Protein AF-0000000073396010 (afdb_homodimer)

Structure (mmCIF, N/CA/C/O backbone):
data_AF-0000000073396010-model_v1
#
loop_
_entity.id
_entity.type
_entity.pdbx_description
1 polymer 'Methyltransferase type 12 domain-containing protein'
#
loop_
_atom_site.group_PDB
_atom_site.id
_atom_site.type_symbol
_atom_site.label_atom_id
_atom_site.label_alt_id
_atom_site.label_comp_id
_atom_site.label_asym_id
_atom_site.label_entity_id
_atom_site.label_seq_id
_atom_site.pdbx_PDB_ins_code
_atom_site.Cartn_x
_atom_site.Cartn_y
_atom_site.Cartn_z
_atom_site.occupancy
_atom_site.B_iso_or_equiv
_atom_site.auth_seq_id
_atom_site.auth_comp_id
_atom_site.auth_asym_id
_atom_site.auth_atom_id
_atom_site.pdbx_PDB_model_num
ATOM 1 N N . MET A 1 1 ? -31.109 9.516 -21.172 1 19.77 1 MET A N 1
ATOM 2 C CA . MET A 1 1 ? -30.078 9.492 -22.188 1 19.77 1 MET A CA 1
ATOM 3 C C . MET A 1 1 ? -28.688 9.609 -21.562 1 19.77 1 MET A C 1
ATOM 5 O O . MET A 1 1 ? -28.25 10.695 -21.188 1 19.77 1 MET A O 1
ATOM 9 N N . ARG A 1 2 ? -28.281 9 -20.531 1 28.16 2 ARG A N 1
ATOM 10 C CA . ARG A 1 2 ? -27.156 9.336 -19.672 1 28.16 2 ARG A CA 1
ATOM 11 C C . ARG A 1 2 ? -25.859 9.406 -20.469 1 28.16 2 ARG A C 1
ATOM 13 O O . ARG A 1 2 ? -25.531 8.484 -21.234 1 28.16 2 ARG A O 1
ATOM 20 N N . LEU A 1 3 ? -25.328 10.672 -20.797 1 30.62 3 LEU A N 1
ATOM 21 C CA . LEU A 1 3 ? -24.453 11.172 -21.859 1 30.62 3 LEU A CA 1
ATOM 22 C C . LEU A 1 3 ? -23.172 1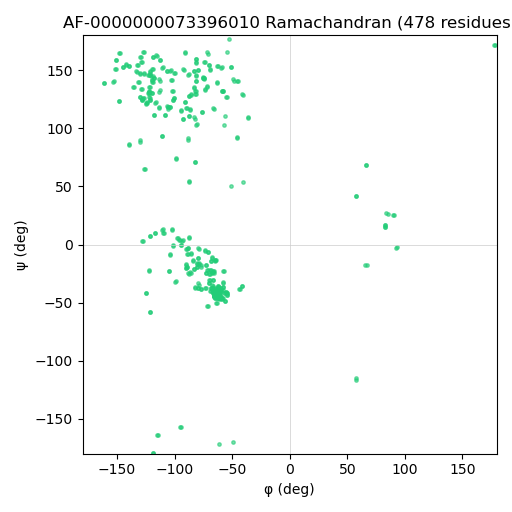0.359 -21.938 1 30.62 3 LEU A C 1
ATOM 24 O O . LEU A 1 3 ? -22.797 9.68 -20.984 1 30.62 3 LEU A O 1
ATOM 28 N N . PRO A 1 4 ? -22.172 10.602 -22.938 1 34.44 4 PRO A N 1
ATOM 29 C CA . PRO A 1 4 ? -20.906 10.125 -23.5 1 34.44 4 PRO A CA 1
ATOM 30 C C . PRO A 1 4 ? -19.844 9.867 -22.438 1 34.44 4 PRO A C 1
ATOM 32 O O . PRO A 1 4 ? -20.016 10.242 -21.281 1 34.44 4 PRO A O 1
ATOM 35 N N . GLY A 1 5 ? -18.469 9.609 -22.797 1 38.56 5 GLY A N 1
ATOM 36 C CA . GLY A 1 5 ? -17.188 9.25 -22.234 1 38.56 5 GLY A CA 1
ATOM 37 C C . GLY A 1 5 ? -16.781 10.133 -21.062 1 38.56 5 GLY A C 1
ATOM 38 O O . GLY A 1 5 ? -16.188 11.195 -21.266 1 38.56 5 GLY A O 1
ATOM 39 N N . MET A 1 6 ? -17.422 10.422 -20.094 1 40.12 6 MET A N 1
ATOM 40 C CA . MET A 1 6 ? -17.25 11.461 -19.094 1 40.12 6 MET A CA 1
ATOM 41 C C . MET A 1 6 ? -15.797 11.523 -18.625 1 40.12 6 MET A C 1
ATOM 43 O O . MET A 1 6 ? -15.273 10.555 -18.078 1 40.12 6 MET A O 1
ATOM 47 N N . LEU A 1 7 ? -14.984 12.375 -19.281 1 48.41 7 LEU A N 1
ATOM 48 C CA . LEU A 1 7 ? -13.617 12.766 -18.969 1 48.41 7 LEU A CA 1
ATOM 49 C C . LEU A 1 7 ? -13.406 12.859 -17.453 1 48.41 7 LEU A C 1
ATOM 51 O O . LEU A 1 7 ? -14.211 13.484 -16.75 1 48.41 7 LEU A O 1
ATOM 55 N N . ARG A 1 8 ? -12.656 11.93 -16.938 1 64.5 8 ARG A N 1
ATOM 56 C CA . ARG A 1 8 ? -12.281 12.078 -15.539 1 64.5 8 ARG A CA 1
ATOM 57 C C . ARG A 1 8 ? -11.922 13.523 -15.219 1 64.5 8 ARG A C 1
ATOM 59 O O . ARG A 1 8 ? -11.242 14.195 -16 1 64.5 8 ARG A O 1
ATOM 66 N N . PRO A 1 9 ? -12.555 14.008 -14.141 1 72.31 9 PRO A N 1
ATOM 67 C CA . PRO A 1 9 ? -12.148 15.352 -13.727 1 72.31 9 PRO A CA 1
ATOM 68 C C . PRO A 1 9 ? -10.625 15.523 -13.711 1 72.31 9 PRO A C 1
ATOM 70 O O . PRO A 1 9 ? -9.891 14.562 -13.508 1 72.31 9 PRO A O 1
ATOM 73 N N . THR A 1 10 ? -10.156 16.672 -14.148 1 76.62 10 THR A N 1
ATOM 74 C CA . THR A 1 10 ? -8.742 17.016 -14.195 1 76.62 10 THR A CA 1
ATOM 75 C C . THR A 1 10 ? -8.031 16.594 -12.914 1 76.62 10 THR A C 1
ATOM 77 O O . THR A 1 10 ? -6.934 16.047 -12.953 1 76.62 10 THR A O 1
ATOM 80 N N . ALA A 1 11 ? -8.727 16.766 -11.836 1 81.25 11 ALA A N 1
ATOM 81 C CA . ALA A 1 11 ? -8.141 16.375 -10.555 1 81.25 11 ALA A CA 1
ATOM 82 C C . ALA A 1 11 ? -7.918 14.867 -10.477 1 81.25 11 ALA A C 1
ATOM 84 O O . ALA A 1 11 ? -6.855 14.414 -10.055 1 81.25 11 ALA A O 1
ATOM 85 N N . GLU A 1 12 ? -8.844 14.148 -10.938 1 79.44 12 GLU A N 1
ATOM 86 C CA . GLU A 1 12 ? -8.742 12.688 -10.891 1 79.44 12 GLU A CA 1
ATOM 87 C C . GLU A 1 12 ? -7.613 12.188 -11.789 1 79.44 12 GLU A C 1
ATOM 89 O O . GLU A 1 12 ? -6.855 11.297 -11.398 1 79.44 12 GLU A O 1
ATOM 94 N N . ARG A 1 13 ? -7.516 12.75 -12.891 1 78.19 13 ARG A N 1
ATOM 95 C CA . ARG A 1 13 ? -6.441 12.375 -13.805 1 78.19 13 ARG A CA 1
ATOM 96 C C . ARG A 1 13 ? -5.074 12.68 -13.195 1 78.19 13 ARG A C 1
ATOM 98 O O . ARG A 1 13 ? -4.141 11.883 -13.328 1 78.19 13 ARG A O 1
ATOM 105 N N . HIS A 1 14 ? -5.035 13.828 -12.562 1 81.94 14 HIS A N 1
ATOM 106 C CA . HIS A 1 14 ? -3.793 14.258 -11.93 1 81.94 14 HIS A CA 1
ATOM 107 C C . HIS A 1 14 ? -3.375 13.297 -10.82 1 81.94 14 HIS A C 1
ATOM 109 O O . HIS A 1 14 ? -2.26 12.773 -10.836 1 81.94 14 HIS A O 1
ATOM 115 N N . PHE A 1 15 ? -4.273 12.922 -10.008 1 82.5 15 PHE A N 1
ATOM 116 C CA . PHE A 1 15 ? -3.947 12.133 -8.828 1 82.5 15 PHE A CA 1
ATOM 117 C C . PHE A 1 15 ? -3.863 10.648 -9.172 1 82.5 15 PHE A C 1
ATOM 119 O O . PHE A 1 15 ? -3.336 9.852 -8.391 1 82.5 15 PHE A O 1
ATOM 126 N N . HIS A 1 16 ? -4.355 10.242 -10.359 1 76.69 16 HIS A N 1
ATOM 127 C CA . HIS A 1 16 ? -4.277 8.844 -10.758 1 76.69 16 HIS A CA 1
ATOM 128 C C . HIS A 1 16 ? -3.16 8.617 -11.766 1 76.69 16 HIS A C 1
ATOM 130 O O . HIS A 1 16 ? -3.109 7.57 -12.422 1 76.69 16 HIS A O 1
ATOM 136 N N . SER A 1 17 ? -2.367 9.695 -11.836 1 79.19 17 SER A N 1
ATOM 137 C CA . SER A 1 17 ? -1.134 9.438 -12.57 1 79.19 17 SER A CA 1
ATOM 138 C C . SER A 1 17 ? -0.286 8.375 -11.883 1 79.19 17 SER A C 1
ATOM 140 O O . SER A 1 17 ? -0.376 8.195 -10.664 1 79.19 17 SER A O 1
ATOM 142 N N . ILE A 1 18 ? 0.521 7.68 -12.602 1 76.75 18 ILE A N 1
ATOM 143 C CA . ILE A 1 18 ? 1.365 6.613 -12.078 1 76.75 18 ILE A CA 1
ATOM 144 C C . ILE A 1 18 ? 2.273 7.164 -10.984 1 76.75 18 ILE A C 1
ATOM 146 O O . ILE A 1 18 ? 2.535 6.484 -9.984 1 76.75 18 ILE A O 1
ATOM 150 N N . PHE A 1 19 ? 2.623 8.375 -11.156 1 81.12 19 PHE A N 1
ATOM 151 C CA . PHE A 1 19 ? 3.494 9.008 -10.172 1 81.12 19 PHE A CA 1
ATOM 152 C C . PHE A 1 19 ? 2.799 9.109 -8.82 1 81.12 19 PHE A C 1
ATOM 154 O O . PHE A 1 19 ? 3.342 8.672 -7.805 1 81.12 19 PHE A O 1
ATOM 161 N N . TYR A 1 20 ? 1.657 9.594 -8.797 1 84.75 20 TYR A N 1
ATOM 162 C CA . TYR A 1 20 ? 0.944 9.812 -7.547 1 84.75 20 TYR A CA 1
ATOM 163 C C . TYR A 1 20 ? 0.467 8.5 -6.949 1 84.75 20 TYR A C 1
ATOM 165 O O . TYR A 1 20 ? 0.491 8.312 -5.73 1 84.75 20 TYR A O 1
ATOM 173 N N . LEU A 1 21 ? 0.057 7.629 -7.797 1 84.38 21 LEU A N 1
ATOM 174 C CA . LEU A 1 21 ? -0.371 6.324 -7.309 1 84.38 21 LEU A CA 1
ATOM 175 C C . LEU A 1 21 ? 0.775 5.602 -6.605 1 84.38 21 LEU A C 1
ATOM 177 O O . LEU A 1 21 ? 0.596 5.055 -5.516 1 84.38 21 LEU A O 1
ATOM 181 N N . ARG A 1 22 ? 1.905 5.66 -7.242 1 85.94 22 ARG A N 1
ATOM 182 C CA . ARG A 1 22 ? 3.086 5.035 -6.652 1 85.94 22 ARG A CA 1
ATOM 183 C C . ARG A 1 22 ? 3.48 5.727 -5.352 1 85.94 22 ARG A C 1
ATOM 185 O O . ARG A 1 22 ? 3.768 5.062 -4.355 1 85.94 22 ARG A O 1
ATOM 192 N N . HIS A 1 23 ? 3.502 7.012 -5.359 1 92 23 HIS A N 1
ATOM 193 C CA . HIS A 1 23 ? 3.861 7.805 -4.191 1 92 23 HIS A CA 1
ATOM 194 C C . HIS A 1 23 ? 2.943 7.5 -3.012 1 92 23 HIS A C 1
ATOM 196 O O . HIS A 1 23 ? 3.416 7.234 -1.903 1 92 23 HIS A O 1
ATOM 202 N N . ASN A 1 24 ? 1.664 7.449 -3.246 1 92.5 24 ASN A N 1
ATOM 203 C CA . ASN A 1 24 ? 0.683 7.191 -2.197 1 92.5 24 ASN A CA 1
ATOM 204 C C . ASN A 1 24 ? 0.782 5.762 -1.677 1 92.5 24 ASN A C 1
ATOM 206 O O . ASN A 1 24 ? 0.65 5.523 -0.475 1 92.5 24 ASN A O 1
ATOM 210 N N . ALA A 1 25 ? 1.049 4.902 -2.584 1 91.44 25 ALA A N 1
ATOM 211 C CA . ALA A 1 25 ? 1.173 3.504 -2.186 1 91.44 25 ALA A CA 1
ATOM 212 C C . ALA A 1 25 ? 2.338 3.311 -1.218 1 91.44 25 ALA A C 1
ATOM 214 O O . ALA A 1 25 ? 2.211 2.598 -0.22 1 91.44 25 ALA A O 1
ATOM 215 N N . ARG A 1 26 ? 3.426 3.93 -1.506 1 95.12 26 ARG A N 1
ATOM 216 C CA . ARG A 1 26 ? 4.602 3.785 -0.653 1 95.12 26 ARG A CA 1
ATOM 217 C C . ARG A 1 26 ? 4.395 4.477 0.69 1 95.12 26 ARG A C 1
ATOM 219 O O . ARG A 1 26 ? 4.832 3.973 1.728 1 95.12 26 ARG A O 1
ATOM 226 N N . ARG A 1 27 ? 3.662 5.562 0.693 1 96.81 27 ARG A N 1
ATOM 227 C CA . ARG A 1 27 ? 3.324 6.254 1.933 1 96.81 27 ARG A CA 1
ATOM 228 C C . ARG A 1 27 ? 2.422 5.395 2.811 1 96.81 27 ARG A C 1
ATOM 230 O O . ARG A 1 27 ? 2.662 5.258 4.012 1 96.81 27 ARG A O 1
ATOM 237 N N . GLN A 1 28 ? 1.454 4.812 2.186 1 95.31 28 GLN A N 1
ATOM 238 C CA . GLN A 1 28 ? 0.507 3.988 2.932 1 95.31 28 GLN A CA 1
ATOM 239 C C . GLN A 1 28 ? 1.171 2.715 3.445 1 95.31 28 GLN A C 1
ATOM 241 O O . GLN A 1 28 ? 0.911 2.283 4.57 1 95.31 28 GLN A O 1
ATOM 246 N N . GLU A 1 29 ? 2.014 2.158 2.574 1 94.19 29 GLU A N 1
ATOM 247 C CA . GLU A 1 29 ? 2.809 1.002 2.979 1 94.19 29 GLU A CA 1
ATOM 248 C C . GLU A 1 29 ? 3.637 1.31 4.223 1 94.19 29 GLU A C 1
ATOM 250 O O . GLU A 1 29 ? 3.641 0.533 5.18 1 94.19 29 GLU A O 1
ATOM 255 N N . HIS A 1 30 ? 4.309 2.4 4.191 1 97.19 30 HIS A N 1
ATOM 256 C CA . HIS A 1 30 ? 5.141 2.818 5.316 1 97.19 30 HIS A CA 1
ATOM 257 C C . HIS A 1 30 ? 4.305 3.014 6.578 1 97.19 30 HIS A C 1
ATOM 259 O O . HIS A 1 30 ? 4.664 2.518 7.648 1 97.19 30 HIS A O 1
ATOM 265 N N . LEU A 1 31 ? 3.176 3.645 6.438 1 97.38 31 LEU A N 1
ATOM 266 C CA . LEU A 1 31 ? 2.281 3.881 7.562 1 97.38 31 LEU A CA 1
ATOM 267 C C . LEU A 1 31 ? 1.838 2.562 8.188 1 97.38 31 LEU A C 1
ATOM 269 O O . LEU A 1 31 ? 1.817 2.43 9.414 1 97.38 31 LEU A O 1
ATOM 273 N N . ALA A 1 32 ? 1.595 1.603 7.383 1 94.5 32 ALA A N 1
ATOM 274 C CA . ALA A 1 32 ? 1.114 0.303 7.848 1 94.5 32 ALA A CA 1
ATOM 275 C C . ALA A 1 32 ? 2.207 -0.447 8.602 1 94.5 32 ALA A C 1
ATOM 277 O O . ALA A 1 32 ? 1.914 -1.294 9.453 1 94.5 32 ALA A O 1
ATOM 278 N N . THR A 1 33 ? 3.457 -0.136 8.297 1 95.06 33 THR A N 1
ATOM 279 C CA . THR A 1 33 ? 4.566 -0.879 8.883 1 95.06 33 THR A CA 1
ATOM 280 C C . THR A 1 33 ? 4.984 -0.26 10.219 1 95.06 33 THR A C 1
ATOM 282 O O . THR A 1 33 ? 5.828 -0.812 10.93 1 95.06 33 THR A O 1
ATOM 285 N N . LEU A 1 34 ? 4.371 0.859 10.641 1 96.69 34 LEU A N 1
ATOM 286 C CA . LEU A 1 34 ? 4.859 1.602 11.797 1 96.69 34 LEU A CA 1
ATOM 287 C C . LEU A 1 34 ? 4.398 0.95 13.102 1 96.69 34 LEU A C 1
ATOM 289 O O . LEU A 1 34 ? 4.938 1.239 14.172 1 96.69 34 LEU A O 1
ATOM 293 N N . GLY A 1 35 ? 3.363 0.118 13.039 1 94.19 35 GLY A N 1
ATOM 294 C CA . GLY A 1 35 ? 2.873 -0.557 14.234 1 94.19 35 GLY A CA 1
ATOM 295 C C . GLY A 1 35 ? 1.945 0.304 15.062 1 94.19 35 GLY A C 1
ATOM 296 O O . GLY A 1 35 ? 1.709 0.013 16.234 1 94.19 35 GLY A O 1
ATOM 297 N N . LEU A 1 36 ? 1.449 1.4 14.492 1 96.81 36 LEU A N 1
ATOM 298 C CA . LEU A 1 36 ? 0.53 2.283 15.203 1 96.81 36 LEU A CA 1
ATOM 299 C C . LEU A 1 36 ? -0.858 1.658 15.297 1 96.81 36 LEU A C 1
ATOM 301 O O . LEU A 1 36 ? -1.31 0.993 14.359 1 96.81 36 LEU A O 1
ATOM 305 N N . ASP A 1 37 ? -1.5 1.864 16.375 1 95.19 37 ASP A N 1
ATOM 306 C CA . ASP A 1 37 ? -2.898 1.467 16.516 1 95.19 37 ASP A CA 1
ATOM 307 C C . ASP A 1 37 ? -3.826 2.5 15.875 1 95.19 37 ASP A C 1
ATOM 309 O O . ASP A 1 37 ? -4.172 3.5 16.516 1 95.19 37 ASP A O 1
ATOM 313 N N . LEU A 1 38 ? -4.355 2.172 14.68 1 96.81 38 LEU A N 1
ATOM 314 C CA . LEU A 1 38 ? -5.133 3.152 13.93 1 96.81 38 LEU A CA 1
ATOM 315 C C . LEU A 1 38 ? -6.539 2.637 13.656 1 96.81 38 LEU A C 1
ATOM 317 O O . LEU A 1 38 ? -7.316 3.281 12.945 1 96.81 38 LEU A O 1
ATOM 321 N N . GLY A 1 39 ? -6.906 1.523 14.211 1 96.12 39 GLY A N 1
ATOM 322 C CA . GLY A 1 39 ? -8.195 0.917 13.914 1 96.12 39 GLY A CA 1
ATOM 323 C C . GLY A 1 39 ? -9.336 1.533 14.695 1 96.12 39 GLY A C 1
ATOM 324 O O . GLY A 1 39 ? -9.188 1.873 15.867 1 96.12 39 GLY A O 1
ATOM 325 N N . ASN A 1 40 ? -10.461 1.686 14.031 1 97.19 40 ASN A N 1
ATOM 326 C CA . ASN A 1 40 ? -11.727 2.078 14.648 1 97.19 40 ASN A CA 1
ATOM 327 C C . ASN A 1 40 ? -11.602 3.412 15.375 1 97.19 40 ASN A C 1
ATOM 329 O O . ASN A 1 40 ? -12.086 3.557 16.5 1 97.19 40 ASN A O 1
ATOM 333 N N . LYS A 1 41 ? -10.914 4.359 14.789 1 98.06 41 LYS A N 1
ATOM 334 C CA . LYS A 1 41 ? -10.68 5.68 15.383 1 98.06 41 LYS A CA 1
ATOM 335 C C . LYS A 1 41 ? -11.406 6.766 14.594 1 98.06 41 LYS A C 1
ATOM 337 O O . LYS A 1 41 ? -11.805 6.547 13.445 1 98.06 41 LYS A O 1
ATOM 342 N N . SER A 1 42 ? -11.625 7.887 15.266 1 98.56 42 SER A N 1
ATOM 343 C CA . SER A 1 42 ? -11.992 9.102 14.539 1 98.56 42 SER A CA 1
ATOM 344 C C . SER A 1 42 ? -10.758 9.797 13.969 1 98.56 42 SER A C 1
ATOM 346 O O . SER A 1 42 ? -9.75 9.945 14.656 1 98.56 42 SER A O 1
ATOM 348 N N . VAL A 1 43 ? -10.852 10.172 12.672 1 98.69 43 VAL A N 1
ATOM 349 C CA . VAL A 1 43 ? -9.688 10.734 11.992 1 98.69 43 VAL A CA 1
ATOM 350 C C . VAL A 1 43 ? -10.07 12.07 11.352 1 98.69 43 VAL A C 1
ATOM 352 O O . VAL A 1 43 ? -11.078 12.164 10.656 1 98.69 43 VAL A O 1
ATOM 355 N N . LEU A 1 44 ? -9.312 13.125 11.664 1 98.31 44 LEU A N 1
ATOM 356 C CA . LEU A 1 44 ? -9.328 14.344 10.875 1 98.31 44 LEU A CA 1
ATOM 357 C C . LEU A 1 44 ? -8.234 14.32 9.812 1 98.31 44 LEU A C 1
ATOM 359 O O . LEU A 1 44 ? -7.043 14.367 10.141 1 98.31 44 LEU A O 1
ATOM 363 N N . GLU A 1 45 ? -8.617 14.172 8.586 1 98.5 45 GLU A N 1
ATOM 364 C CA . GLU A 1 45 ? -7.688 14.266 7.469 1 98.5 45 GLU A CA 1
ATOM 365 C C . GLU A 1 45 ? -7.668 15.672 6.879 1 98.5 45 GLU A C 1
ATOM 367 O O . GLU A 1 45 ? -8.68 16.141 6.344 1 98.5 45 GLU A O 1
ATOM 372 N N . VAL A 1 46 ? -6.531 16.359 6.98 1 97.5 46 VAL A N 1
ATOM 373 C CA . VAL A 1 46 ? -6.426 17.703 6.449 1 97.5 46 VAL A CA 1
ATOM 374 C C . VAL A 1 46 ? -5.684 17.688 5.117 1 97.5 46 VAL A C 1
ATOM 376 O O . VAL A 1 46 ? -4.621 17.062 5 1 97.5 46 VAL A O 1
ATOM 379 N N . GLY A 1 47 ? -6.219 18.344 4.121 1 96.88 47 GLY A N 1
ATOM 380 C CA . GLY A 1 47 ? -5.672 18.266 2.777 1 96.88 47 GLY A CA 1
ATOM 381 C C . GLY A 1 47 ? -5.809 16.875 2.156 1 96.88 47 GLY A C 1
ATOM 382 O O . GLY A 1 47 ? -4.812 16.266 1.768 1 96.88 47 GLY A O 1
ATOM 383 N N . ALA A 1 48 ? -7.02 16.5 1.873 1 96.56 48 ALA A N 1
ATOM 384 C CA . ALA A 1 48 ? -7.309 15.109 1.511 1 96.56 48 ALA A CA 1
ATOM 385 C C . ALA A 1 48 ? -7.098 14.875 0.018 1 96.56 48 ALA A C 1
ATOM 387 O O . ALA A 1 48 ? -7.094 13.734 -0.445 1 96.56 48 ALA A O 1
ATOM 388 N N . GLY A 1 49 ? -6.848 15.992 -0.741 1 94.5 49 GLY A N 1
ATOM 389 C CA . GLY A 1 49 ? -6.809 15.805 -2.182 1 94.5 49 GLY A CA 1
ATOM 390 C C . GLY A 1 49 ? -8.094 15.211 -2.738 1 94.5 49 GLY A C 1
ATOM 391 O O . GLY A 1 49 ? -9.172 15.789 -2.576 1 94.5 49 GLY A O 1
ATOM 392 N N . ILE A 1 50 ? -8 14.008 -3.279 1 91.94 50 ILE A N 1
ATOM 393 C CA . ILE A 1 50 ? -9.211 13.383 -3.795 1 91.94 50 ILE A CA 1
ATOM 394 C C . ILE A 1 50 ? -9.586 12.188 -2.92 1 91.94 50 ILE A C 1
ATOM 396 O O . ILE A 1 50 ? -10.328 11.305 -3.354 1 91.94 50 ILE A O 1
ATOM 400 N N . GLY A 1 51 ? -8.969 12.062 -1.75 1 93.44 51 GLY A N 1
ATOM 401 C CA . GLY A 1 51 ? -9.367 11.086 -0.755 1 93.44 51 GLY A CA 1
ATOM 402 C C . GLY A 1 51 ? -8.648 9.758 -0.898 1 93.44 51 GLY A C 1
ATOM 403 O O . GLY A 1 51 ? -9.164 8.719 -0.491 1 93.44 51 GLY A O 1
ATOM 404 N N . ASP A 1 52 ? -7.492 9.742 -1.462 1 90.94 52 ASP A N 1
ATOM 405 C CA . ASP A 1 52 ? -6.73 8.508 -1.637 1 90.94 52 ASP A CA 1
ATOM 406 C C . ASP A 1 52 ? -6.32 7.918 -0.288 1 90.94 52 ASP A C 1
ATOM 408 O O . ASP A 1 52 ? -6.324 6.699 -0.109 1 90.94 52 ASP A O 1
ATOM 412 N N . HIS A 1 53 ? -5.969 8.734 0.646 1 95.06 53 HIS A N 1
ATOM 413 C CA . HIS A 1 53 ? -5.57 8.25 1.963 1 95.06 53 HIS A CA 1
ATOM 414 C C . HIS A 1 53 ? -6.789 7.984 2.842 1 95.06 53 HIS A C 1
ATOM 416 O O . HIS A 1 53 ? -6.703 7.23 3.814 1 95.06 53 HIS A O 1
ATOM 422 N N . THR A 1 54 ? -7.902 8.602 2.496 1 96.38 54 THR A N 1
ATOM 423 C CA . THR A 1 54 ? -9.141 8.367 3.236 1 96.38 54 THR A CA 1
ATOM 424 C C . THR A 1 54 ? -9.469 6.879 3.285 1 96.38 54 THR A C 1
ATOM 426 O O . THR A 1 54 ? -9.836 6.355 4.336 1 96.38 54 THR A O 1
ATOM 429 N N . GLN A 1 55 ? -9.273 6.266 2.178 1 92.5 55 GLN A N 1
ATOM 430 C CA . GLN A 1 55 ? -9.602 4.848 2.051 1 92.5 55 GLN A CA 1
ATOM 431 C C . GLN A 1 55 ? -8.766 4.004 3.01 1 92.5 55 GLN A C 1
ATOM 433 O O . GLN A 1 55 ? -9.25 3.002 3.543 1 92.5 55 GLN A O 1
ATOM 438 N N . PHE A 1 56 ? -7.543 4.355 3.244 1 95.62 56 PHE A N 1
ATOM 439 C CA . PHE A 1 56 ? -6.648 3.672 4.172 1 95.62 56 PHE A CA 1
ATOM 440 C C . PHE A 1 56 ? -7.281 3.568 5.555 1 95.62 56 PHE A C 1
ATOM 442 O O . PHE A 1 56 ? -7.254 2.504 6.18 1 95.62 56 PHE A O 1
ATOM 449 N N . PHE A 1 57 ? -7.867 4.609 5.9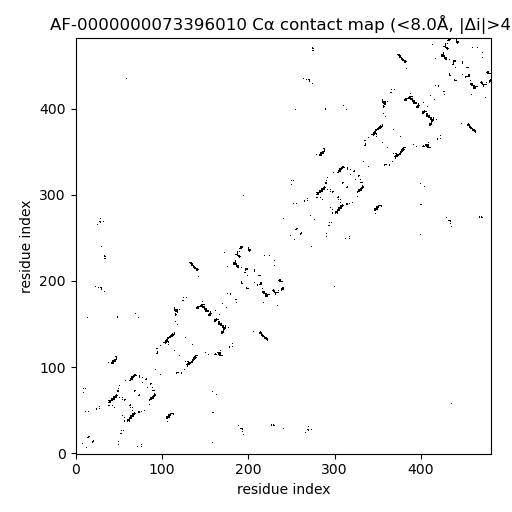73 1 97.44 57 PHE A N 1
ATOM 450 C CA . PHE A 1 57 ? -8.461 4.668 7.305 1 97.44 57 PHE A CA 1
ATOM 451 C C . PHE A 1 57 ? -9.82 3.98 7.32 1 97.44 57 PHE A C 1
ATOM 453 O O . PHE A 1 57 ? -10.18 3.314 8.297 1 97.44 57 PHE A O 1
ATOM 460 N N . LEU A 1 58 ? -10.578 4.133 6.223 1 95.69 58 LEU A N 1
ATOM 461 C CA . LEU A 1 58 ? -11.883 3.479 6.148 1 95.69 58 LEU A CA 1
ATOM 462 C C . LEU A 1 58 ? -11.734 1.962 6.211 1 95.69 58 LEU A C 1
ATOM 464 O O . LEU A 1 58 ? -12.523 1.283 6.875 1 95.69 58 LEU A O 1
ATOM 468 N N . ASP A 1 59 ? -10.711 1.452 5.617 1 93.94 59 ASP A N 1
ATOM 469 C CA . ASP A 1 59 ? -10.469 0.013 5.602 1 93.94 59 ASP A CA 1
ATOM 470 C C . ASP A 1 59 ? -10.055 -0.489 6.98 1 93.94 59 ASP A C 1
ATOM 472 O O . ASP A 1 59 ? -9.961 -1.697 7.207 1 93.94 59 ASP A O 1
ATOM 476 N N . ARG A 1 60 ? -9.844 0.419 7.918 1 95.5 60 ARG A N 1
ATOM 477 C CA . ARG A 1 60 ? -9.492 0.084 9.289 1 95.5 60 ARG A CA 1
ATOM 478 C C . ARG A 1 60 ? -10.648 0.383 10.242 1 95.5 60 ARG A C 1
ATOM 480 O O . ARG A 1 60 ? -10.461 0.426 11.461 1 95.5 60 ARG A O 1
ATOM 487 N N . GLY A 1 61 ? -11.812 0.695 9.664 1 95.62 61 GLY A N 1
ATOM 488 C CA . GLY A 1 61 ? -13.023 0.897 10.453 1 95.62 61 GLY A CA 1
ATOM 489 C C . GLY A 1 61 ? -13.125 2.297 11.031 1 95.62 61 GLY A C 1
ATOM 490 O O . GLY A 1 61 ? -13.93 2.539 11.938 1 95.62 61 GLY A O 1
ATOM 491 N N . CYS A 1 62 ? -12.359 3.234 10.516 1 98 62 CYS A N 1
ATOM 492 C CA . CYS A 1 62 ? -12.336 4.59 11.055 1 98 62 CYS A CA 1
ATOM 493 C C . CYS A 1 62 ? -13.516 5.406 10.531 1 98 62 CYS A C 1
ATOM 495 O O . CYS A 1 62 ? -14.109 5.062 9.508 1 98 62 CYS A O 1
ATOM 497 N N . LYS A 1 63 ? -13.844 6.414 11.297 1 98.44 63 LYS A N 1
ATOM 498 C CA . LYS A 1 63 ? -14.672 7.523 10.828 1 98.44 63 LYS A CA 1
ATOM 499 C C . LYS A 1 63 ? -13.812 8.734 10.484 1 98.44 63 LYS A C 1
ATOM 501 O O . LYS A 1 63 ? -13.023 9.203 11.305 1 98.44 63 LYS A O 1
ATOM 506 N N . VAL A 1 64 ? -14 9.227 9.242 1 98.44 64 VAL A N 1
ATOM 507 C CA . VAL A 1 64 ? -13.047 10.211 8.75 1 98.44 64 VAL A CA 1
ATOM 508 C C . VAL A 1 64 ? -13.773 11.5 8.383 1 98.44 64 VAL A C 1
ATOM 510 O O . VAL A 1 64 ? -14.758 11.477 7.641 1 98.44 64 VAL A O 1
ATOM 513 N N . LEU A 1 65 ? -13.344 12.594 8.961 1 97.56 65 LEU A N 1
ATOM 514 C CA . LEU A 1 65 ? -13.625 13.898 8.359 1 97.56 65 LEU A CA 1
ATOM 515 C C . LEU A 1 65 ? -12.547 14.273 7.348 1 97.56 65 LEU A C 1
ATOM 517 O O . LEU A 1 65 ? -11.406 14.562 7.727 1 97.56 65 LEU A O 1
ATOM 521 N N . CYS A 1 66 ? -12.953 14.258 6.137 1 96.75 66 CYS A N 1
ATOM 522 C CA . CYS A 1 66 ? -12.062 14.641 5.047 1 96.75 66 CYS A CA 1
ATOM 523 C C . CYS A 1 66 ? -12.18 16.125 4.746 1 96.75 66 CYS A C 1
ATOM 525 O O . CYS A 1 66 ? -13.266 16.625 4.422 1 96.75 66 CYS A O 1
ATOM 527 N N . THR A 1 67 ? -11.008 16.844 4.84 1 96.94 67 THR A N 1
ATOM 528 C CA . THR A 1 67 ? -11.062 18.281 4.551 1 96.94 67 THR A CA 1
ATOM 529 C C . THR A 1 67 ? -10.125 18.625 3.404 1 96.94 67 THR A C 1
ATOM 531 O O . THR A 1 67 ? -9.078 18 3.232 1 96.94 67 THR A O 1
ATOM 534 N N . GLU A 1 68 ? -10.484 19.547 2.652 1 96.56 68 GLU A N 1
ATOM 535 C CA . GLU A 1 68 ? -9.805 19.984 1.439 1 96.56 68 GLU A CA 1
ATOM 536 C C . GLU A 1 68 ? -10.25 21.391 1.032 1 96.56 68 GLU A C 1
ATOM 538 O O . GLU A 1 68 ? -11.438 21.719 1.146 1 96.56 68 GLU A O 1
ATOM 543 N N . PRO A 1 69 ? -9.242 22.219 0.585 1 95.75 69 PRO A N 1
ATOM 544 C CA . PRO A 1 69 ? -9.648 23.594 0.257 1 95.75 69 PRO A CA 1
ATOM 545 C C . PRO A 1 69 ? -10.156 23.734 -1.175 1 95.75 69 PRO A C 1
ATOM 547 O O . PRO A 1 69 ? -10.859 24.703 -1.493 1 95.75 69 PRO A O 1
ATOM 550 N N . ARG A 1 70 ? -9.781 22.875 -2.07 1 94.75 70 ARG A N 1
ATOM 551 C CA . ARG A 1 70 ? -10.133 23.016 -3.479 1 94.75 70 ARG A CA 1
ATOM 552 C C . ARG A 1 70 ? -11.484 22.359 -3.773 1 94.75 70 ARG A C 1
ATOM 554 O O . ARG A 1 70 ? -11.656 21.172 -3.539 1 94.75 70 ARG A O 1
ATOM 561 N N . GLY A 1 71 ? -12.352 23.109 -4.383 1 94.44 71 GLY A N 1
ATOM 562 C CA . GLY A 1 71 ? -13.688 22.625 -4.703 1 94.44 71 GLY A CA 1
ATOM 563 C C . GLY A 1 71 ? -13.68 21.438 -5.648 1 94.44 71 GLY A C 1
ATOM 564 O O . GLY A 1 71 ? -14.438 20.484 -5.453 1 94.44 71 GLY A O 1
ATOM 565 N N . GLU A 1 72 ? -12.828 21.484 -6.605 1 92.94 72 GLU A N 1
ATOM 566 C CA . GLU A 1 72 ? -12.766 20.422 -7.59 1 92.94 72 GLU A CA 1
ATOM 567 C C . GLU A 1 72 ? -12.352 19.094 -6.938 1 92.94 72 GLU A C 1
ATOM 569 O O . GLU A 1 72 ? -12.859 18.031 -7.305 1 92.94 72 GLU A O 1
ATOM 574 N N . ASN A 1 73 ? -11.438 19.188 -6.016 1 94.62 73 ASN A N 1
ATOM 575 C CA . ASN A 1 73 ? -11.039 18 -5.27 1 94.62 73 ASN A CA 1
ATOM 576 C C . ASN A 1 73 ? -12.172 17.484 -4.391 1 94.62 73 ASN A C 1
ATOM 578 O O . ASN A 1 73 ? -12.43 16.281 -4.355 1 94.62 73 ASN A O 1
ATOM 582 N N . LEU A 1 74 ? -12.875 18.375 -3.795 1 95.5 74 LEU A N 1
ATOM 583 C CA . LEU A 1 74 ? -14 18.016 -2.938 1 95.5 74 LEU A CA 1
ATOM 584 C C . LEU A 1 74 ? -15.078 17.297 -3.734 1 95.5 74 LEU A C 1
ATOM 586 O O . LEU A 1 74 ? -15.68 16.328 -3.248 1 95.5 74 LEU A O 1
ATOM 590 N N . ASP A 1 75 ? -15.305 17.719 -4.906 1 94.56 75 ASP A N 1
ATOM 591 C CA . ASP A 1 75 ? -16.297 17.078 -5.762 1 94.56 75 ASP A CA 1
ATOM 592 C C . ASP A 1 75 ? -15.953 15.609 -6.012 1 94.56 75 ASP A C 1
ATOM 594 O O . ASP A 1 75 ? -16.828 14.742 -5.969 1 94.56 75 ASP A O 1
ATOM 598 N N . VAL A 1 76 ? -14.695 15.406 -6.215 1 92.44 76 VAL A N 1
ATOM 599 C CA . VAL A 1 76 ? -14.234 14.039 -6.449 1 92.44 76 VAL A CA 1
ATOM 600 C C . VAL A 1 76 ? -14.414 13.211 -5.18 1 92.44 76 VAL A C 1
ATOM 602 O O . VAL A 1 76 ? -14.875 12.062 -5.238 1 92.44 76 VAL A O 1
ATOM 605 N N . ILE A 1 77 ? -14.109 13.758 -4.008 1 94.19 77 ILE A N 1
ATOM 606 C CA . ILE A 1 77 ? -14.242 13.047 -2.738 1 94.19 77 ILE A CA 1
ATOM 607 C C . ILE A 1 77 ? -15.703 12.688 -2.498 1 94.19 77 ILE A C 1
ATOM 609 O O . ILE A 1 77 ? -16.016 11.562 -2.1 1 94.19 77 ILE A O 1
ATOM 613 N N . ARG A 1 78 ? -16.578 13.602 -2.787 1 94.62 78 ARG A N 1
ATOM 614 C CA . ARG A 1 78 ? -18 13.367 -2.572 1 94.62 78 ARG A CA 1
ATOM 615 C C . ARG A 1 78 ? -18.531 12.281 -3.51 1 94.62 78 ARG A C 1
ATOM 617 O O . ARG A 1 78 ? -19.391 11.492 -3.129 1 94.62 78 ARG A O 1
ATOM 624 N N . GLN A 1 79 ? -18.016 12.281 -4.656 1 91.12 79 GLN A N 1
ATOM 625 C CA . GLN A 1 79 ? -18.391 11.227 -5.59 1 91.12 79 GLN A CA 1
ATOM 626 C C . GLN A 1 79 ? -17.891 9.867 -5.109 1 91.12 79 GLN A C 1
ATOM 628 O O . GLN A 1 79 ? -18.609 8.867 -5.23 1 91.12 79 GLN A O 1
ATOM 633 N N . ARG A 1 80 ? -16.719 9.875 -4.531 1 88.38 80 ARG A N 1
ATOM 634 C CA . ARG A 1 80 ? -16.078 8.633 -4.121 1 88.38 80 ARG A CA 1
ATOM 635 C C . ARG A 1 80 ? -16.703 8.094 -2.834 1 88.38 80 ARG A C 1
ATOM 637 O O . ARG A 1 80 ? -16.859 6.887 -2.67 1 88.38 80 ARG A O 1
ATOM 644 N N . PHE A 1 81 ? -17.031 9.078 -1.934 1 91.94 81 PHE A N 1
ATOM 645 C CA . PHE A 1 81 ? -17.328 8.625 -0.58 1 91.94 81 PHE A CA 1
ATOM 646 C C . PHE A 1 81 ? -18.672 9.172 -0.1 1 91.94 81 PHE A C 1
ATOM 648 O O . PHE A 1 81 ? -19.062 8.945 1.044 1 91.94 81 PHE A O 1
ATOM 655 N N . GLY A 1 82 ? -19.375 9.875 -0.925 1 87.94 82 GLY A N 1
ATOM 656 C CA . GLY A 1 82 ? -20.578 10.594 -0.504 1 87.94 82 GLY A CA 1
ATOM 657 C C . GLY A 1 82 ? -21.625 9.688 0.115 1 87.94 82 GLY A C 1
ATOM 658 O O . GLY A 1 82 ? -22.406 10.133 0.953 1 87.94 82 GLY A O 1
ATOM 659 N N . SER A 1 83 ? -21.578 8.422 -0.193 1 91.38 83 SER A N 1
ATOM 660 C CA . SER A 1 83 ? -22.594 7.504 0.315 1 91.38 83 SER A CA 1
ATOM 661 C C . SER A 1 83 ? -22.062 6.699 1.497 1 91.38 83 SER A C 1
ATOM 663 O O . SER A 1 83 ? -22.797 5.895 2.08 1 91.38 83 SER A O 1
ATOM 665 N N . ASN A 1 84 ? -20.891 6.902 1.859 1 93.56 84 ASN A N 1
ATOM 666 C CA . ASN A 1 84 ? -20.297 6.188 2.984 1 93.56 84 ASN A CA 1
ATOM 667 C C . ASN A 1 84 ? -20.578 6.891 4.309 1 93.56 84 ASN A C 1
ATOM 669 O O . ASN A 1 84 ? -20.141 8.023 4.52 1 93.56 84 ASN A O 1
ATOM 673 N N . PRO A 1 85 ? -21.281 6.289 5.172 1 95.94 85 PRO A N 1
ATOM 674 C CA . PRO A 1 85 ? -21.656 6.941 6.426 1 95.94 85 PRO A CA 1
ATOM 675 C C . PRO A 1 85 ? -20.469 7.258 7.32 1 95.94 85 PRO A C 1
ATOM 677 O O . PRO A 1 85 ? -20.594 8.023 8.273 1 95.94 85 PRO A O 1
ATOM 680 N N . ASN A 1 86 ? -19.328 6.688 7.012 1 97.44 86 ASN A N 1
ATOM 681 C CA . ASN A 1 86 ? -18.156 6.887 7.848 1 97.44 86 ASN A CA 1
ATOM 682 C C . ASN A 1 86 ? -17.297 8.047 7.344 1 97.44 86 ASN A C 1
ATOM 684 O O . ASN A 1 86 ? -16.219 8.305 7.875 1 97.44 86 ASN A O 1
ATOM 688 N N . VAL A 1 87 ? -17.75 8.711 6.324 1 97.81 87 VAL A N 1
ATOM 689 C CA . VAL A 1 87 ? -16.984 9.82 5.766 1 97.81 87 VAL A CA 1
ATOM 690 C C . VAL A 1 87 ? -17.812 11.102 5.805 1 97.81 87 VAL A C 1
ATOM 692 O O . VAL A 1 87 ? -18.969 11.109 5.367 1 97.81 87 VAL A O 1
ATOM 695 N N . THR A 1 88 ? -17.281 12.078 6.367 1 96.81 88 THR A N 1
ATOM 696 C CA . THR A 1 88 ? -17.766 13.438 6.227 1 96.81 88 THR A CA 1
ATOM 697 C C . THR A 1 88 ? -16.766 14.305 5.465 1 96.81 88 THR A C 1
ATOM 699 O O . THR A 1 88 ? -15.562 14.117 5.594 1 96.81 88 THR A O 1
ATOM 702 N N . VAL A 1 89 ? -17.328 15.148 4.641 1 96.81 89 VAL A N 1
ATOM 703 C CA . VAL A 1 89 ? -16.484 15.984 3.787 1 96.81 89 VAL A CA 1
ATOM 704 C C . VAL A 1 89 ? -16.734 17.453 4.09 1 96.81 89 VAL A C 1
ATOM 706 O O . VAL A 1 89 ? -17.891 17.906 4.137 1 96.81 89 VAL A O 1
ATOM 709 N N . ASP A 1 90 ? -15.648 18.203 4.297 1 95 90 ASP A N 1
ATOM 710 C CA . ASP A 1 90 ? -15.781 19.625 4.598 1 95 90 ASP A CA 1
ATOM 711 C C . ASP A 1 90 ? -14.68 20.438 3.932 1 95 90 ASP A C 1
ATOM 713 O O . ASP A 1 90 ? -13.617 19.906 3.6 1 95 90 ASP A O 1
ATOM 717 N N . HIS A 1 91 ? -15.016 21.672 3.725 1 96.62 91 HIS A N 1
ATOM 718 C CA . HIS A 1 91 ? -14.031 22.625 3.225 1 96.62 91 HIS A CA 1
ATOM 719 C C . HIS A 1 91 ? -13.156 23.156 4.355 1 96.62 91 HIS A C 1
ATOM 721 O O . HIS A 1 91 ? -13.672 23.562 5.402 1 96.62 91 HIS A O 1
ATOM 727 N N . LEU A 1 92 ? -11.867 23.109 4.168 1 95.81 92 LEU A N 1
ATOM 728 C CA . LEU A 1 92 ? -10.945 23.688 5.141 1 95.81 92 LEU A CA 1
ATOM 729 C C . LEU A 1 92 ? -9.688 24.219 4.453 1 95.81 92 LEU A C 1
ATOM 731 O O . LEU A 1 92 ? -9.031 23.484 3.705 1 95.81 92 LEU A O 1
ATOM 735 N N . ASP A 1 93 ? -9.43 25.453 4.656 1 95.31 93 ASP A N 1
ATOM 736 C CA . ASP A 1 93 ? -8.188 26.094 4.234 1 95.31 93 ASP A CA 1
ATOM 737 C C . ASP A 1 93 ? -7.297 26.406 5.434 1 95.31 93 ASP A C 1
ATOM 739 O O . ASP A 1 93 ? -7.594 27.312 6.223 1 95.31 93 ASP A O 1
ATOM 743 N N . LEU A 1 94 ? -6.207 25.734 5.531 1 95.12 94 LEU A N 1
ATOM 744 C CA . LEU A 1 94 ? -5.328 25.844 6.691 1 95.12 94 LEU A CA 1
ATOM 745 C C . LEU A 1 94 ? -4.586 27.188 6.68 1 95.12 94 LEU A C 1
ATOM 747 O O . LEU A 1 94 ? -4.008 27.578 7.691 1 95.12 94 LEU A O 1
ATOM 751 N N . ASP A 1 95 ? -4.559 27.844 5.531 1 94.38 95 ASP A N 1
ATOM 752 C CA . ASP A 1 95 ? -3.953 29.156 5.457 1 94.38 95 ASP A CA 1
ATOM 753 C C . ASP A 1 95 ? -4.977 30.25 5.758 1 94.38 95 ASP A C 1
ATOM 755 O O . ASP A 1 95 ? -4.629 31.438 5.84 1 94.38 95 ASP A O 1
ATOM 759 N N . GLY A 1 96 ? -6.219 29.875 5.867 1 92.19 96 GLY A N 1
ATOM 760 C CA . GLY A 1 96 ? -7.281 30.828 6.16 1 92.19 96 GLY A CA 1
ATOM 761 C C . GLY A 1 96 ? -7.609 30.922 7.641 1 92.19 96 GLY A C 1
ATOM 762 O O . GLY A 1 96 ? -6.754 30.656 8.484 1 92.19 96 GLY A O 1
ATOM 763 N N . ASP A 1 97 ? -8.867 31.391 7.875 1 88.94 97 ASP A N 1
ATOM 764 C CA . ASP A 1 97 ? -9.352 31.453 9.25 1 88.94 97 ASP A CA 1
ATOM 765 C C . ASP A 1 97 ? -9.734 30.062 9.766 1 88.94 97 ASP A C 1
ATOM 767 O O . ASP A 1 97 ? -10.672 29.453 9.258 1 88.94 97 ASP A O 1
ATOM 771 N N . LEU A 1 98 ? -8.953 29.609 10.781 1 90.69 98 LEU A N 1
ATOM 772 C CA . LEU A 1 98 ? -9.18 28.281 11.336 1 90.69 98 LEU A CA 1
ATOM 773 C C . LEU A 1 98 ? -10.25 28.312 12.422 1 90.69 98 LEU A C 1
ATOM 775 O O . LEU A 1 98 ? -10.219 29.188 13.297 1 90.69 98 LEU A O 1
ATOM 779 N N . PRO A 1 99 ? -11.195 27.422 12.266 1 86.81 99 PRO A N 1
ATOM 780 C CA . PRO A 1 99 ? -12.234 27.406 13.297 1 86.81 99 PRO A CA 1
ATOM 781 C C . PRO A 1 99 ? -11.68 27.156 14.695 1 86.81 99 PRO A C 1
ATOM 783 O O . PRO A 1 99 ? -10.867 26.234 14.883 1 86.81 99 PRO A O 1
ATOM 786 N N . ALA A 1 100 ? -12.102 27.969 15.68 1 76.44 100 ALA A N 1
ATOM 787 C CA . ALA A 1 100 ? -11.633 27.875 17.062 1 76.44 100 ALA A CA 1
ATOM 788 C C . ALA A 1 100 ? -12.203 26.625 17.734 1 76.44 100 ALA A C 1
ATOM 790 O O . ALA A 1 100 ? -11.484 25.906 18.438 1 76.44 100 ALA A O 1
ATOM 791 N N . GLU A 1 101 ? -13.609 26.547 17.625 1 67.69 101 GLU A N 1
ATOM 792 C CA . GLU A 1 101 ? -14.266 25.406 18.266 1 67.69 101 GLU A CA 1
ATOM 793 C C . GLU A 1 101 ? -14.344 24.219 17.328 1 67.69 101 GLU A C 1
ATOM 795 O O . GLU A 1 101 ? -14.867 24.328 16.219 1 67.69 101 GLU A O 1
ATOM 800 N N . ALA A 1 102 ? -13.227 23.406 17.453 1 64.94 102 ALA A N 1
ATOM 801 C CA . ALA A 1 102 ? -13.305 22.25 16.562 1 64.94 102 ALA A CA 1
ATOM 802 C C . ALA A 1 102 ? -13.305 20.938 17.344 1 64.94 102 ALA A C 1
ATOM 804 O O . ALA A 1 102 ? -12.766 20.875 18.453 1 64.94 102 ALA A O 1
ATOM 805 N N . HIS A 1 103 ? -14.07 20.094 16.906 1 85.75 103 HIS A N 1
ATOM 806 C CA . HIS A 1 103 ? -14.094 18.719 17.406 1 85.75 103 HIS A CA 1
ATOM 807 C C . HIS A 1 103 ? -12.688 18.141 17.453 1 85.75 103 HIS A C 1
ATOM 809 O O . HIS A 1 103 ? -11.797 18.578 16.734 1 85.75 103 HIS A O 1
ATOM 815 N N . GLN A 1 104 ? -12.523 17.375 18.5 1 94.31 104 GLN A N 1
ATOM 816 C CA . GLN A 1 104 ? -11.258 16.641 18.594 1 94.31 104 GLN A CA 1
ATOM 817 C C . GLN A 1 104 ? -11.383 15.25 17.984 1 94.31 104 GLN A C 1
ATOM 819 O O . GLN A 1 104 ? -12.477 14.688 17.922 1 94.31 104 GLN A O 1
ATOM 824 N N . TYR A 1 105 ? -10.258 14.812 17.5 1 98 105 TYR A N 1
ATOM 825 C CA . TYR A 1 105 ? -10.188 13.516 16.828 1 98 105 TYR A CA 1
ATOM 826 C C . TYR A 1 105 ? -9.094 12.648 17.438 1 98 105 TYR A C 1
ATOM 828 O O . TYR A 1 105 ? -8.07 13.156 17.891 1 98 105 TYR A O 1
ATOM 836 N N . ASP A 1 106 ? -9.352 11.312 17.422 1 98.62 106 ASP A N 1
ATOM 837 C CA . ASP A 1 106 ? -8.305 10.414 17.906 1 98.62 106 ASP A CA 1
ATOM 838 C C . ASP A 1 106 ? -7.004 10.617 17.125 1 98.62 106 ASP A C 1
ATOM 840 O O . ASP A 1 106 ? -5.922 10.648 17.719 1 98.62 106 ASP A O 1
ATOM 844 N N . VAL A 1 107 ? -7.137 10.773 15.836 1 98.75 107 VAL A N 1
ATOM 845 C CA . VAL A 1 107 ? -5.98 10.922 14.953 1 98.75 107 VAL A CA 1
ATOM 846 C C . VAL A 1 107 ? -6.176 12.133 14.047 1 98.75 107 VAL A C 1
ATOM 848 O O . VAL A 1 107 ? -7.234 12.305 13.438 1 98.75 107 VAL A O 1
ATOM 851 N N . VAL A 1 108 ? -5.219 13.023 14.023 1 98.75 108 VAL A N 1
ATOM 852 C CA . VAL A 1 108 ? -5.125 14.039 12.984 1 98.75 108 VAL A CA 1
ATOM 853 C C . VAL A 1 108 ? -4.062 13.633 11.961 1 98.75 108 VAL A C 1
ATOM 855 O O . VAL A 1 108 ? -2.93 13.312 12.328 1 98.75 108 VAL A O 1
ATOM 858 N N . TYR A 1 109 ? -4.438 13.562 10.711 1 98.88 109 TYR A N 1
ATOM 859 C CA . TYR A 1 109 ? -3.598 13.078 9.625 1 98.88 109 TYR A CA 1
ATOM 860 C C . TYR A 1 109 ? -3.324 14.18 8.609 1 98.88 109 TYR A C 1
ATOM 862 O O . TYR A 1 109 ? -4.254 14.719 8.008 1 98.88 109 TYR A O 1
ATOM 870 N N . CYS A 1 110 ? -2.02 14.469 8.383 1 98.69 110 CYS A N 1
ATOM 871 C CA . CYS A 1 110 ? -1.595 15.523 7.469 1 98.69 110 CYS A CA 1
ATOM 872 C C . CYS A 1 110 ? -0.384 15.078 6.656 1 98.69 110 CYS A C 1
ATOM 874 O O . CYS A 1 110 ? 0.754 15.398 7.004 1 98.69 110 CYS A O 1
ATOM 876 N N . TYR A 1 111 ? -0.623 14.398 5.562 1 98.44 111 TYR A N 1
ATOM 877 C CA . TYR A 1 111 ? 0.446 13.961 4.668 1 98.44 111 TYR A CA 1
ATOM 878 C C . TYR A 1 111 ? 0.477 14.812 3.402 1 98.44 111 TYR A C 1
ATOM 880 O O . TYR A 1 111 ? -0.486 14.828 2.633 1 98.44 111 TYR A O 1
ATOM 888 N N . GLY A 1 112 ? 1.551 15.516 3.201 1 97.31 112 GLY A N 1
ATOM 889 C CA . GLY A 1 112 ? 1.78 16.188 1.935 1 97.31 112 GLY A CA 1
ATOM 890 C C . GLY A 1 112 ? 1.118 17.562 1.859 1 97.31 112 GLY A C 1
ATOM 891 O O . GLY A 1 112 ? 0.805 18.047 0.77 1 97.31 112 GLY A O 1
ATOM 892 N N . VAL A 1 113 ? 0.91 18.203 2.998 1 97.75 113 VAL A N 1
ATOM 893 C CA . VAL A 1 113 ? 0.127 19.438 2.965 1 97.75 113 VAL A CA 1
ATOM 894 C C . VAL A 1 113 ? 0.926 20.578 3.598 1 97.75 113 VAL A C 1
ATOM 896 O O . VAL A 1 113 ? 0.985 21.672 3.053 1 97.75 113 VAL A O 1
ATOM 899 N N . LEU A 1 114 ? 1.626 20.344 4.699 1 98.19 114 LEU A N 1
ATOM 900 C CA . LEU A 1 114 ? 2.23 21.391 5.508 1 98.19 114 LEU A CA 1
ATOM 901 C C . LEU A 1 114 ? 3.146 22.266 4.664 1 98.19 114 LEU A C 1
ATOM 903 O O . LEU A 1 114 ? 3.146 23.5 4.812 1 98.19 114 LEU A O 1
ATOM 907 N N . TYR A 1 115 ? 3.926 21.672 3.76 1 97.56 115 TYR A N 1
ATOM 908 C CA . TYR A 1 115 ? 4.906 22.422 2.98 1 97.56 115 TYR A CA 1
ATOM 909 C C . TYR A 1 115 ? 4.223 23.266 1.916 1 97.56 115 TYR A C 1
ATOM 911 O O . TYR A 1 115 ? 4.871 24.078 1.244 1 97.56 115 TYR A O 1
ATOM 919 N N . HIS A 1 116 ? 2.945 23.172 1.74 1 97.38 116 HIS A N 1
ATOM 920 C CA . HIS A 1 116 ? 2.182 24 0.821 1 97.38 116 HIS A CA 1
ATOM 921 C C . HIS A 1 116 ? 1.559 25.188 1.546 1 97.38 116 HIS A C 1
ATOM 923 O O . HIS A 1 116 ? 0.804 25.969 0.949 1 97.38 116 HIS A O 1
ATOM 929 N N . LEU A 1 117 ? 1.827 25.359 2.824 1 97.25 117 LEU A N 1
ATOM 930 C CA . LEU A 1 117 ? 1.184 26.391 3.611 1 97.25 117 LEU A CA 1
ATOM 931 C C . LEU A 1 117 ? 2.109 27.594 3.779 1 97.25 117 LEU A C 1
ATOM 933 O O . LEU A 1 117 ? 3.318 27.438 3.959 1 97.25 117 LEU A O 1
ATOM 937 N N . SER A 1 118 ? 1.512 28.781 3.844 1 95.19 118 SER A N 1
ATOM 938 C CA . SER A 1 118 ? 2.254 30.016 4.07 1 95.19 118 SER A CA 1
ATOM 939 C C . SER A 1 118 ? 2.389 30.312 5.559 1 95.19 118 SER A C 1
ATOM 941 O O . SER A 1 118 ? 3.273 31.078 5.969 1 95.19 118 SER A O 1
ATOM 943 N N . ARG A 1 119 ? 1.551 29.719 6.336 1 95.12 119 ARG A N 1
ATOM 944 C CA . ARG A 1 119 ? 1.585 29.875 7.785 1 95.12 119 ARG A CA 1
ATOM 945 C C . ARG A 1 119 ? 1.65 28.531 8.492 1 95.12 119 ARG A C 1
ATOM 947 O O . ARG A 1 119 ? 0.785 28.203 9.305 1 95.12 119 ARG A O 1
ATOM 954 N N . PRO A 1 120 ? 2.756 27.797 8.305 1 97.31 120 PRO A N 1
ATOM 955 C CA . PRO A 1 120 ? 2.82 26.422 8.766 1 97.31 120 PRO A CA 1
ATOM 956 C C . PRO A 1 120 ? 2.777 26.297 10.289 1 97.31 120 PRO A C 1
ATOM 958 O O . PRO A 1 120 ? 2.234 25.328 10.82 1 97.31 120 PRO A O 1
ATOM 961 N N . ALA A 1 121 ? 3.309 27.312 11.023 1 97.31 121 ALA A N 1
ATOM 962 C CA . ALA A 1 121 ? 3.33 27.234 12.477 1 97.31 121 ALA A CA 1
ATOM 963 C C . ALA A 1 121 ? 1.915 27.266 13.047 1 97.31 121 ALA A C 1
ATOM 965 O O . ALA A 1 121 ? 1.578 26.469 13.938 1 97.31 121 ALA A O 1
ATOM 966 N N . GLU A 1 122 ? 1.108 28.141 12.539 1 96.06 122 GLU A N 1
ATOM 967 C CA . GLU A 1 122 ? -0.277 28.25 12.984 1 96.06 122 GLU A CA 1
ATOM 968 C C . GLU A 1 122 ? -1.073 27 12.648 1 96.06 122 GLU A C 1
ATOM 970 O O . GLU A 1 122 ? -1.857 26.516 13.469 1 96.06 122 GLU A O 1
ATOM 975 N N . ALA A 1 123 ? -0.891 26.531 11.484 1 97 123 ALA A N 1
ATOM 976 C CA . ALA A 1 123 ? -1.585 25.312 11.055 1 97 123 ALA A CA 1
ATOM 977 C C . ALA A 1 123 ? -1.211 24.125 11.93 1 97 123 ALA A C 1
ATOM 979 O O . ALA A 1 123 ? -2.08 23.344 12.344 1 97 123 ALA A O 1
ATOM 980 N N . LEU A 1 124 ? 0.075 24 12.172 1 97.81 124 LEU A N 1
ATOM 981 C CA . LEU A 1 124 ? 0.56 22.891 12.992 1 97.81 124 LEU A CA 1
ATOM 982 C C . LEU A 1 124 ? -0.009 22.969 14.406 1 97.81 124 LEU A C 1
ATOM 984 O O . LEU A 1 124 ? -0.454 21.953 14.953 1 97.81 124 LEU A O 1
ATOM 988 N N . ALA A 1 125 ? 0.001 24.141 14.938 1 96.81 125 ALA A N 1
ATOM 989 C CA . ALA A 1 125 ? -0.565 24.344 16.266 1 96.81 125 ALA A CA 1
ATOM 990 C C . ALA A 1 125 ? -2.045 23.969 16.297 1 96.81 125 ALA A C 1
ATOM 992 O O . ALA A 1 125 ? -2.502 23.281 17.203 1 96.81 125 ALA A O 1
ATOM 993 N N . TRP A 1 126 ? -2.742 24.406 15.297 1 97.12 126 TRP A N 1
ATOM 994 C CA . TRP A 1 126 ? -4.168 24.109 15.195 1 97.12 126 TRP A CA 1
ATOM 995 C C . TRP A 1 126 ? -4.41 22.609 15.102 1 97.12 126 TRP A C 1
ATOM 997 O O . TRP A 1 126 ? -5.297 22.078 15.781 1 97.12 126 TRP A O 1
ATOM 1007 N N . MET A 1 127 ? -3.664 21.906 14.359 1 97.62 127 MET A N 1
ATOM 1008 C CA . MET A 1 127 ? -3.805 20.453 14.195 1 97.62 127 MET A CA 1
ATOM 1009 C C . MET A 1 127 ? -3.5 19.734 15.508 1 97.62 127 MET A C 1
ATOM 1011 O O . MET A 1 127 ? -4.219 18.812 15.891 1 97.62 127 MET A O 1
ATOM 1015 N N . CYS A 1 128 ? -2.426 20.188 16.156 1 97.88 128 CYS A N 1
ATOM 1016 C CA . CYS A 1 128 ? -2.053 19.562 17.422 1 97.88 128 CYS A CA 1
ATOM 1017 C C . CYS A 1 128 ? -3.184 19.688 18.438 1 97.88 128 CYS A C 1
ATOM 1019 O O . CYS A 1 128 ? -3.479 18.734 19.156 1 97.88 128 CYS A O 1
ATOM 1021 N N . ASP A 1 129 ? -3.848 20.812 18.422 1 96.44 129 ASP A N 1
ATOM 1022 C CA . ASP A 1 129 ? -4.922 21.062 19.375 1 96.44 129 ASP A CA 1
ATOM 1023 C C . ASP A 1 129 ? -6.117 20.156 19.109 1 96.44 129 ASP A C 1
ATOM 1025 O O . ASP A 1 129 ? -6.973 19.984 19.984 1 96.44 129 ASP A O 1
ATOM 1029 N N . ARG A 1 130 ? -6.148 19.547 17.984 1 97 130 ARG A N 1
ATOM 1030 C CA . ARG A 1 130 ? -7.293 18.719 17.609 1 97 130 ARG A CA 1
ATOM 1031 C C . ARG A 1 130 ? -6.977 17.234 17.75 1 97 130 ARG A C 1
ATOM 1033 O O . ARG A 1 130 ? -7.875 16.406 17.656 1 97 130 ARG A O 1
ATOM 1040 N N . ALA A 1 131 ? -5.754 16.938 18 1 97.75 131 ALA A N 1
ATOM 1041 C CA . ALA A 1 131 ? -5.344 15.547 18.125 1 97.75 131 ALA A CA 1
ATOM 1042 C C . ALA A 1 131 ? -5.473 15.062 19.578 1 97.75 131 ALA A C 1
ATOM 1044 O O . ALA A 1 131 ? -4.758 15.539 20.453 1 97.75 131 ALA A O 1
ATOM 1045 N N . VAL A 1 132 ? -6.355 14.055 19.781 1 97.25 132 VAL A N 1
ATOM 1046 C CA . VAL A 1 132 ? -6.566 13.492 21.109 1 97.25 132 VAL A CA 1
ATOM 1047 C C . VAL A 1 132 ? -5.484 12.461 21.406 1 97.25 132 VAL A C 1
ATOM 1049 O O . VAL A 1 132 ? -5.023 12.344 22.547 1 97.25 132 VAL A O 1
ATOM 1052 N N . ASP A 1 133 ? -5.148 11.75 20.328 1 97.81 133 ASP A N 1
ATOM 1053 C CA . ASP A 1 133 ? -4.199 10.656 20.531 1 97.81 133 ASP A CA 1
ATOM 1054 C C . ASP A 1 133 ? -2.949 10.852 19.672 1 97.81 133 ASP A C 1
ATOM 1056 O O . ASP A 1 133 ? -1.836 10.93 20.203 1 97.81 133 ASP A O 1
ATOM 1060 N N . LEU A 1 134 ? -3.131 10.945 18.375 1 98.75 134 LEU A N 1
ATOM 1061 C CA . LEU A 1 134 ? -2.004 10.93 17.453 1 98.75 134 LEU A CA 1
ATOM 1062 C C . LEU A 1 134 ? -2.117 12.07 16.438 1 98.75 134 LEU A C 1
ATOM 1064 O O . LEU A 1 134 ? -3.213 12.383 15.969 1 98.75 134 LEU A O 1
ATOM 1068 N N . LEU A 1 135 ? -1.022 12.695 16.141 1 98.88 135 LEU A N 1
ATOM 1069 C CA . LEU A 1 135 ? -0.854 13.492 14.938 1 98.88 135 LEU A CA 1
ATOM 1070 C C . LEU A 1 135 ? 0.173 12.859 14 1 98.88 135 LEU A C 1
ATOM 1072 O O . LEU A 1 135 ? 1.323 12.648 14.391 1 98.88 135 LEU A O 1
ATOM 1076 N N . LEU A 1 136 ? -0.238 12.469 12.797 1 98.94 136 LEU A N 1
ATOM 1077 C CA . LEU A 1 136 ? 0.616 11.898 11.766 1 98.94 136 LEU A CA 1
ATOM 1078 C C . LEU A 1 136 ? 0.907 12.914 10.672 1 98.94 136 LEU A C 1
ATOM 1080 O O . LEU A 1 136 ? -0.007 13.367 9.969 1 98.94 136 LEU A O 1
ATOM 1084 N N . LEU A 1 137 ? 2.219 13.234 10.531 1 98.88 137 LEU A N 1
ATOM 1085 C CA . LEU A 1 137 ? 2.615 14.328 9.648 1 98.88 137 LEU A CA 1
ATOM 1086 C C . LEU A 1 137 ? 3.688 13.867 8.664 1 98.88 137 LEU A C 1
ATOM 1088 O O . LEU A 1 137 ? 4.676 13.25 9.062 1 98.88 137 LEU A O 1
ATOM 1092 N N . GLU A 1 138 ? 3.469 14.031 7.395 1 98.81 138 GLU A N 1
ATOM 1093 C CA . GLU A 1 138 ? 4.488 13.93 6.355 1 98.81 138 GLU A CA 1
ATOM 1094 C C . GLU A 1 138 ? 4.574 15.219 5.539 1 98.81 138 GLU A C 1
ATOM 1096 O O . GLU A 1 138 ? 3.553 15.766 5.129 1 98.81 138 GLU A O 1
ATOM 1101 N N . THR A 1 139 ? 5.797 15.766 5.363 1 98.38 139 THR A N 1
ATOM 1102 C CA . THR A 1 139 ? 5.945 17.031 4.656 1 98.38 139 THR A CA 1
ATOM 1103 C C . THR A 1 139 ? 7.305 17.109 3.965 1 98.38 139 THR A C 1
ATOM 1105 O O . THR A 1 139 ? 8.211 16.344 4.289 1 98.38 139 THR A O 1
ATOM 1108 N N . CYS A 1 140 ? 7.406 17.969 2.967 1 96.94 140 CYS A N 1
ATOM 1109 C CA . CYS A 1 140 ? 8.703 18.297 2.389 1 96.94 140 CYS A CA 1
ATOM 1110 C C . CYS A 1 140 ? 9.523 19.156 3.348 1 96.94 140 CYS A C 1
ATOM 1112 O O . CYS A 1 140 ? 9 20.078 3.969 1 96.94 140 CYS A O 1
ATOM 1114 N N . VAL A 1 141 ? 10.789 18.797 3.457 1 96.5 141 VAL A N 1
ATOM 1115 C CA . VAL A 1 141 ? 11.664 19.484 4.398 1 96.5 141 VAL A CA 1
ATOM 1116 C C . VAL A 1 141 ? 12.938 19.938 3.688 1 96.5 141 VAL A C 1
ATOM 1118 O O . VAL A 1 141 ? 13.273 19.422 2.621 1 96.5 141 VAL A O 1
ATOM 1121 N N . SER A 1 142 ? 13.555 20.953 4.305 1 92.94 142 SER A N 1
ATOM 1122 C CA . SER A 1 142 ? 14.891 21.344 3.877 1 92.94 142 SER A CA 1
ATOM 1123 C C . SER A 1 142 ? 15.969 20.609 4.66 1 92.94 142 SER A C 1
ATOM 1125 O O . SER A 1 142 ? 15.68 20 5.695 1 92.94 142 SER A O 1
ATOM 1127 N N . TYR A 1 143 ? 17.156 20.672 4.16 1 90.31 143 TYR A N 1
ATOM 1128 C CA . TYR A 1 143 ? 18.297 20.062 4.832 1 90.31 143 TYR A CA 1
ATOM 1129 C C . TYR A 1 143 ? 18.922 21.031 5.824 1 90.31 143 TYR A C 1
ATOM 1131 O O . TYR A 1 143 ? 19.922 20.703 6.473 1 90.31 143 TYR A O 1
ATOM 1139 N N . SER A 1 144 ? 18.25 22.094 5.949 1 85.94 144 SER A N 1
ATOM 1140 C CA . SER A 1 144 ? 18.766 23.078 6.879 1 85.94 144 SER A CA 1
ATOM 1141 C C . SER A 1 144 ? 18.656 22.594 8.32 1 85.94 144 SER A C 1
ATOM 1143 O O . SER A 1 144 ? 17.797 21.781 8.648 1 85.94 144 SER A O 1
ATOM 1145 N N . GLY A 1 145 ? 19.531 23.047 9.148 1 87.31 145 GLY A N 1
ATOM 1146 C CA . GLY A 1 145 ? 19.453 22.781 10.578 1 87.31 145 GLY A CA 1
ATOM 1147 C C . GLY A 1 145 ? 18.828 23.922 11.352 1 87.31 145 GLY A C 1
ATOM 1148 O O . GLY A 1 145 ? 18.688 23.844 12.57 1 87.31 145 GLY A O 1
ATOM 1149 N N . GLU A 1 146 ? 18.391 24.844 10.609 1 90.81 146 GLU A N 1
ATOM 1150 C CA . GLU A 1 146 ? 17.859 26.047 11.258 1 90.81 146 GLU A CA 1
ATOM 1151 C C . GLU A 1 146 ? 16.406 25.844 11.688 1 90.81 146 GLU A C 1
ATOM 1153 O O . GLU A 1 146 ? 15.656 25.125 11.023 1 90.81 146 GLU A O 1
ATOM 1158 N N . ASP A 1 147 ? 16.062 26.484 12.703 1 95.5 147 ASP A N 1
ATOM 1159 C CA . ASP A 1 147 ? 14.703 26.406 13.234 1 95.5 147 ASP A CA 1
ATOM 1160 C C . ASP A 1 147 ? 13.797 27.438 12.57 1 95.5 147 ASP A C 1
ATOM 1162 O O . ASP A 1 147 ? 13.195 28.281 13.25 1 95.5 147 ASP A O 1
ATOM 1166 N N . GLU A 1 148 ? 13.766 27.391 11.305 1 92 148 GLU A N 1
ATOM 1167 C CA . GLU A 1 148 ? 12.945 28.297 10.516 1 92 148 GLU A CA 1
ATOM 1168 C C . GLU A 1 148 ? 12.539 27.688 9.188 1 92 148 GLU A C 1
ATOM 1170 O O . GLU A 1 148 ? 13.344 27 8.539 1 92 148 GLU A O 1
ATOM 1175 N N . PRO A 1 149 ? 11.328 27.938 8.789 1 93.12 149 PRO A N 1
ATOM 1176 C CA . PRO A 1 149 ? 10.945 27.516 7.438 1 93.12 149 PRO A CA 1
ATOM 1177 C C . PRO A 1 149 ? 11.25 28.578 6.383 1 93.12 149 PRO A C 1
ATOM 1179 O O . PRO A 1 149 ? 11.195 29.781 6.672 1 93.12 149 PRO A O 1
ATOM 1182 N N . PHE A 1 150 ? 11.609 28.203 5.191 1 92 150 PHE A N 1
ATOM 1183 C CA . PHE A 1 150 ? 11.719 29.172 4.109 1 92 150 PHE A CA 1
ATOM 1184 C C . PHE A 1 150 ? 10.516 29.078 3.182 1 92 150 PHE A C 1
ATOM 1186 O O . PHE A 1 150 ? 10.008 28 2.908 1 92 150 PHE A O 1
ATOM 1193 N N . LEU A 1 151 ? 10.102 30.172 2.754 1 93.06 151 LEU A N 1
ATOM 1194 C CA . LEU A 1 151 ? 8.953 30.219 1.862 1 93.06 151 LEU A CA 1
ATOM 1195 C C . LEU A 1 151 ? 9.359 29.922 0.425 1 93.06 151 LEU A C 1
ATOM 1197 O O . LEU A 1 151 ? 10.492 30.203 0.022 1 93.06 151 LEU A O 1
ATOM 1201 N N . VAL A 1 152 ? 8.445 29.25 -0.275 1 93.62 152 VAL A N 1
ATOM 1202 C CA . VAL A 1 152 ? 8.688 28.922 -1.674 1 93.62 152 VAL A CA 1
ATOM 1203 C C . VAL A 1 152 ? 7.465 29.281 -2.514 1 93.62 152 VAL A C 1
ATOM 1205 O O . VAL A 1 152 ? 6.332 29.188 -2.035 1 93.62 152 VAL A O 1
ATOM 1208 N N . SER A 1 153 ? 7.703 29.656 -3.777 1 93.44 153 SER A N 1
ATOM 1209 C CA . SER A 1 153 ? 6.613 29.906 -4.715 1 93.44 153 SER A CA 1
ATOM 1210 C C . SER A 1 153 ? 6.125 28.609 -5.348 1 93.44 153 SER A C 1
ATOM 1212 O O . SER A 1 153 ? 6.93 27.734 -5.691 1 93.44 153 SER A O 1
ATOM 1214 N N . GLU A 1 154 ? 4.824 28.453 -5.418 1 92.06 154 GLU A N 1
ATOM 1215 C CA . GLU A 1 154 ? 4.184 27.312 -6.055 1 92.06 154 GLU A CA 1
ATOM 1216 C C . GLU A 1 154 ? 3.104 27.75 -7.035 1 92.06 154 GLU A C 1
ATOM 1218 O O . GLU A 1 154 ? 2.701 28.922 -7.035 1 92.06 154 GLU A O 1
ATOM 1223 N N . ARG A 1 155 ? 2.736 26.875 -7.926 1 87.25 155 ARG A N 1
ATOM 1224 C CA . ARG A 1 155 ? 1.683 27.141 -8.898 1 87.25 155 ARG A CA 1
ATOM 1225 C C . ARG A 1 155 ? 0.305 26.891 -8.297 1 87.25 155 ARG A C 1
ATOM 1227 O O . ARG A 1 155 ? -0.149 25.75 -8.211 1 87.25 155 ARG A O 1
ATOM 1234 N N . ALA A 1 156 ? -0.398 27.891 -8.086 1 86.31 156 ALA A N 1
ATOM 1235 C CA . ALA A 1 156 ? -1.685 27.828 -7.395 1 86.31 156 ALA A CA 1
ATOM 1236 C C . ALA A 1 156 ? -2.711 27.062 -8.227 1 86.31 156 ALA A C 1
ATOM 1238 O O . ALA A 1 156 ? -3.641 26.453 -7.68 1 86.31 156 ALA A O 1
ATOM 1239 N N . SER A 1 157 ? -2.52 26.984 -9.469 1 86.44 157 SER A N 1
ATOM 1240 C CA . SER A 1 157 ? -3.488 26.344 -10.359 1 86.44 157 SER A CA 1
ATOM 1241 C C . SER A 1 157 ? -3.348 24.828 -10.344 1 86.44 157 SER A C 1
ATOM 1243 O O . SER A 1 157 ? -4.23 24.109 -10.828 1 86.44 157 SER A O 1
ATOM 1245 N N . SER A 1 158 ? -2.262 24.328 -9.852 1 86.69 158 SER A N 1
ATOM 1246 C CA . SER A 1 158 ? -2.068 22.891 -9.758 1 86.69 158 SER A CA 1
ATOM 1247 C C . SER A 1 158 ? -2.922 22.281 -8.648 1 86.69 158 SER A C 1
ATOM 1249 O O . SER A 1 158 ? -2.918 22.781 -7.52 1 86.69 158 SER A O 1
ATOM 1251 N N . PRO A 1 159 ? -3.619 21.156 -8.945 1 86.62 159 PRO A N 1
ATOM 1252 C CA . PRO A 1 159 ? -4.516 20.562 -7.953 1 86.62 159 PRO A CA 1
ATOM 1253 C C . PRO A 1 159 ? -3.777 20.047 -6.719 1 86.62 159 PRO A C 1
ATOM 1255 O O . PRO A 1 159 ? -4.402 19.75 -5.695 1 86.62 159 PRO A O 1
ATOM 1258 N N . SER A 1 160 ? -2.455 19.938 -6.812 1 88 160 SER A N 1
ATOM 1259 C CA . SER A 1 160 ? -1.707 19.312 -5.723 1 88 160 SER A CA 1
ATOM 1260 C C . SER A 1 160 ? -0.747 20.312 -5.078 1 88 160 SER A C 1
ATOM 1262 O O . SER A 1 160 ? 0.125 19.922 -4.297 1 88 160 SER A O 1
ATOM 1264 N N . GLN A 1 161 ? -0.863 21.656 -5.426 1 89.94 161 GLN A N 1
ATOM 1265 C CA . GLN A 1 161 ? 0.079 22.625 -4.883 1 89.94 161 GLN A CA 1
ATOM 1266 C C . GLN A 1 161 ? -0.64 23.672 -4.047 1 89.94 161 GLN A C 1
ATOM 1268 O O . GLN A 1 161 ? -1.847 23.578 -3.816 1 89.94 161 GLN A O 1
ATOM 1273 N N . ALA A 1 162 ? 0.136 24.578 -3.539 1 90.69 162 ALA A N 1
ATOM 1274 C CA . ALA A 1 162 ? -0.382 25.594 -2.623 1 90.69 162 ALA A CA 1
ATOM 1275 C C . ALA A 1 162 ? -1.491 26.406 -3.279 1 90.69 162 ALA A C 1
ATOM 1277 O O . ALA A 1 162 ? -1.306 26.969 -4.367 1 90.69 162 ALA A O 1
ATOM 1278 N N . ILE A 1 163 ? -2.551 26.547 -2.559 1 89.12 163 ILE A N 1
ATOM 1279 C CA . ILE A 1 163 ? -3.695 27.281 -3.104 1 89.12 163 ILE A CA 1
ATOM 1280 C C . ILE A 1 163 ? -3.389 28.766 -3.146 1 89.12 163 ILE A C 1
ATOM 1282 O O . ILE A 1 163 ? -3.902 29.484 -4.008 1 89.12 163 ILE A O 1
ATOM 1286 N N . THR A 1 164 ? -2.5 29.266 -2.33 1 90.38 164 THR A N 1
ATOM 1287 C CA . THR A 1 164 ? -2.15 30.688 -2.268 1 90.38 164 THR A CA 1
ATOM 1288 C C . THR A 1 164 ? -1 31 -3.219 1 90.38 164 THR A C 1
ATOM 1290 O O . THR A 1 164 ? -0.681 32.156 -3.447 1 90.38 164 THR A O 1
ATOM 1293 N N . GLY A 1 165 ? -0.357 29.984 -3.604 1 93.12 165 GLY A N 1
ATOM 1294 C CA . GLY A 1 165 ? 0.826 30.172 -4.43 1 93.12 165 GLY A CA 1
ATOM 1295 C C . GLY A 1 165 ? 2.109 30.25 -3.623 1 93.12 165 GLY A C 1
ATOM 1296 O O . GLY A 1 165 ? 3.197 30.375 -4.188 1 93.12 165 GLY A O 1
ATOM 1297 N N . THR A 1 166 ? 1.939 30.203 -2.35 1 94.19 166 THR A N 1
ATOM 1298 C CA . THR A 1 166 ? 3.1 30.25 -1.467 1 94.19 166 THR A CA 1
ATOM 1299 C C . THR A 1 166 ? 3.119 29.047 -0.529 1 94.19 166 THR A C 1
ATOM 1301 O O . THR A 1 166 ? 2.15 28.797 0.194 1 94.19 166 THR A O 1
ATOM 1304 N N . GLY A 1 167 ?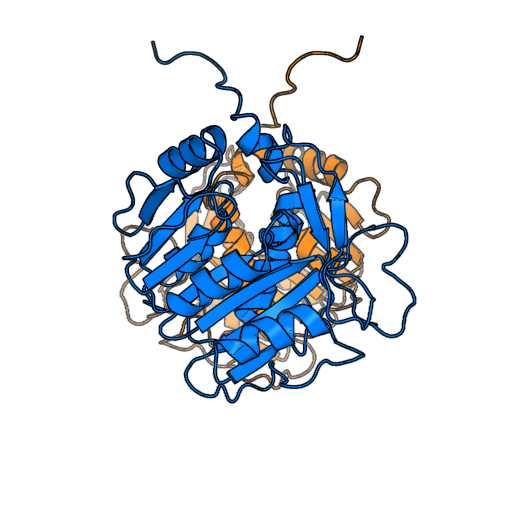 4.203 28.297 -0.615 1 96.25 167 GLY A N 1
ATOM 1305 C CA . GLY A 1 167 ? 4.453 27.219 0.316 1 96.25 167 GLY A CA 1
ATOM 1306 C C . GLY A 1 167 ? 5.684 27.438 1.176 1 96.25 167 GLY A C 1
ATOM 1307 O O . GLY A 1 167 ? 6.141 28.562 1.337 1 96.25 167 GLY A O 1
ATOM 1308 N N . CYS A 1 168 ? 6.168 26.406 1.792 1 96.31 168 CYS A N 1
ATOM 1309 C CA . CYS A 1 168 ? 7.344 26.516 2.648 1 96.31 168 CYS A CA 1
ATOM 1310 C C . CYS A 1 168 ? 8.164 25.234 2.619 1 96.31 168 CYS A C 1
ATOM 1312 O O . CYS A 1 168 ? 7.719 24.219 2.082 1 96.31 168 CYS A O 1
ATOM 1314 N N . ARG A 1 169 ? 9.359 25.328 3.082 1 95.38 169 ARG A N 1
ATOM 1315 C CA . ARG A 1 169 ? 10.258 24.203 3.344 1 95.38 169 ARG A CA 1
ATOM 1316 C C . ARG A 1 169 ? 10.844 24.297 4.75 1 95.38 169 ARG A C 1
ATOM 1318 O O . ARG A 1 169 ? 11.922 24.859 4.945 1 95.38 169 ARG A O 1
ATOM 1325 N N . PRO A 1 170 ? 10.148 23.719 5.645 1 97.06 170 PRO A N 1
ATOM 1326 C CA . PRO A 1 170 ? 10.719 23.703 6.996 1 97.06 170 PRO A CA 1
ATOM 1327 C C . PRO A 1 170 ? 11.867 22.703 7.141 1 97.06 170 PRO A C 1
ATOM 1329 O O . PRO A 1 170 ? 12.008 21.797 6.32 1 97.06 170 PRO A O 1
ATOM 1332 N N . SER A 1 171 ? 12.68 23 8.148 1 95.88 171 SER A N 1
ATOM 1333 C CA . SER A 1 171 ? 13.664 21.969 8.516 1 95.88 171 SER A CA 1
ATOM 1334 C C . SER A 1 171 ? 13.039 20.906 9.406 1 95.88 171 SER A C 1
ATOM 1336 O O . SER A 1 171 ? 11.992 21.125 10.016 1 95.88 171 SER A O 1
ATOM 1338 N N . ARG A 1 172 ? 13.664 19.75 9.453 1 97.06 172 ARG A N 1
ATOM 1339 C CA . ARG A 1 172 ? 13.211 18.719 10.383 1 97.06 172 ARG A CA 1
ATOM 1340 C C . ARG A 1 172 ? 13.242 19.219 11.82 1 97.06 172 ARG A C 1
ATOM 1342 O O . ARG A 1 172 ? 12.344 18.922 12.609 1 97.06 172 ARG A O 1
ATOM 1349 N N . VAL A 1 173 ? 14.258 20.031 12.109 1 97.31 173 VAL A N 1
ATOM 1350 C CA . VAL A 1 173 ? 14.406 20.594 13.445 1 97.31 173 VAL A CA 1
ATOM 1351 C C . VAL A 1 173 ? 13.211 21.5 13.758 1 97.31 173 VAL A C 1
ATOM 1353 O O . VAL A 1 173 ? 12.633 21.406 14.844 1 97.31 173 VAL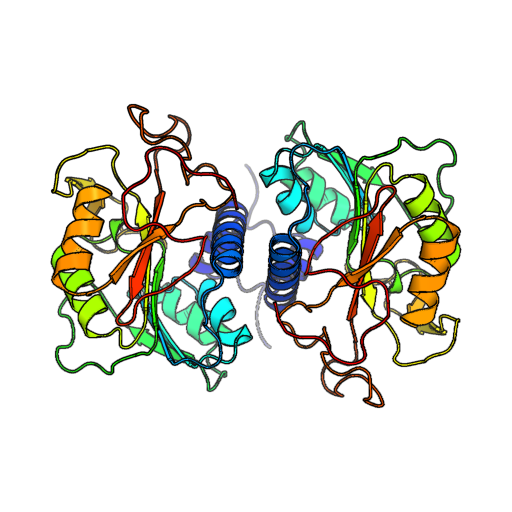 A O 1
ATOM 1356 N N . TRP A 1 174 ? 12.914 22.266 12.789 1 98.19 174 TRP A N 1
ATOM 1357 C CA . TRP A 1 174 ? 11.797 23.188 12.977 1 98.19 174 TRP A CA 1
ATOM 1358 C C . TRP A 1 174 ? 10.5 22.422 13.234 1 98.19 174 TRP A C 1
ATOM 1360 O O . TRP A 1 174 ? 9.742 22.766 14.148 1 98.19 174 TRP A O 1
ATOM 1370 N N . VAL A 1 175 ? 10.219 21.422 12.492 1 98.62 175 VAL A N 1
ATOM 1371 C CA . VAL A 1 175 ? 8.992 20.641 12.633 1 98.62 175 VAL A CA 1
ATOM 1372 C C . VAL A 1 175 ? 8.945 20 14.008 1 98.62 175 VAL A C 1
ATOM 1374 O O . VAL A 1 175 ? 7.93 20.078 14.711 1 98.62 175 VAL A O 1
ATOM 1377 N N . MET A 1 176 ? 10.031 19.406 14.43 1 98.44 176 MET A N 1
ATOM 1378 C CA . MET A 1 176 ? 10.109 18.75 15.734 1 98.44 176 MET A CA 1
ATOM 1379 C C . MET A 1 176 ? 9.828 19.75 16.859 1 98.44 176 MET A C 1
ATOM 1381 O O . MET A 1 176 ? 9.055 19.453 17.766 1 98.44 176 MET A O 1
ATOM 1385 N N . ASN A 1 177 ? 10.461 20.828 16.734 1 98.38 177 ASN A N 1
ATOM 1386 C CA . ASN A 1 177 ? 10.312 21.844 17.781 1 98.38 177 ASN A CA 1
ATOM 1387 C C . ASN A 1 177 ? 8.867 22.328 17.891 1 98.38 177 ASN A C 1
ATOM 1389 O O . ASN A 1 177 ? 8.336 22.469 19 1 98.38 177 ASN A O 1
ATOM 1393 N N . ARG A 1 178 ? 8.258 22.594 16.766 1 98.62 178 ARG A N 1
ATOM 1394 C CA . ARG A 1 178 ? 6.875 23.078 16.766 1 98.62 178 ARG A CA 1
ATOM 1395 C C . ARG A 1 178 ? 5.934 22.016 17.328 1 98.62 178 ARG A C 1
ATOM 1397 O O . ARG A 1 178 ? 5.004 22.344 18.078 1 98.62 178 ARG A O 1
ATOM 1404 N N . LEU A 1 179 ? 6.152 20.766 16.953 1 98.75 179 LEU A N 1
ATOM 1405 C CA . LEU A 1 179 ? 5.328 19.688 17.484 1 98.75 179 LEU A CA 1
ATOM 1406 C C . LEU A 1 179 ? 5.508 19.578 19 1 98.75 179 LEU A C 1
ATOM 1408 O O . LEU A 1 179 ? 4.531 19.406 19.734 1 98.75 179 LEU A O 1
ATOM 1412 N N . ARG A 1 180 ? 6.715 19.703 19.484 1 98.44 180 ARG A N 1
ATOM 1413 C CA . ARG A 1 180 ? 7.039 19.516 20.891 1 98.44 180 ARG A CA 1
ATOM 1414 C C . ARG A 1 180 ? 6.418 20.609 21.75 1 98.44 180 ARG A C 1
ATOM 1416 O O . ARG A 1 180 ? 6.199 20.422 22.953 1 98.44 180 ARG A O 1
ATOM 1423 N N . GLU A 1 181 ? 6.16 21.719 21.141 1 98.12 181 GLU A N 1
ATOM 1424 C CA . GLU A 1 181 ? 5.496 22.812 21.859 1 98.12 181 GLU A CA 1
ATOM 1425 C C . GLU A 1 181 ? 4.07 22.422 22.25 1 98.12 181 GLU A C 1
ATOM 1427 O O . GLU A 1 181 ? 3.504 22.984 23.188 1 98.12 181 GLU A O 1
ATOM 1432 N N . LYS A 1 182 ? 3.484 21.5 21.531 1 98 182 LYS A N 1
ATOM 1433 C CA . LYS A 1 182 ? 2.053 21.25 21.703 1 98 182 LYS A CA 1
ATOM 1434 C C . LYS A 1 182 ? 1.787 19.797 22.094 1 98 182 LYS A C 1
ATOM 1436 O O . LYS A 1 182 ? 0.73 19.484 22.641 1 98 182 LYS A O 1
ATOM 1441 N N . MET A 1 183 ? 2.707 18.938 21.797 1 98.56 183 MET A N 1
ATOM 1442 C CA . MET A 1 183 ? 2.533 17.5 22 1 98.56 183 MET A CA 1
ATOM 1443 C C . MET A 1 183 ? 3.623 16.938 22.922 1 98.56 183 MET A C 1
ATOM 1445 O O . MET A 1 183 ? 4.809 17.203 22.688 1 98.56 183 MET A O 1
ATOM 1449 N N . PRO A 1 184 ? 3.252 16.188 23.891 1 98.5 184 PRO A N 1
ATOM 1450 C CA . PRO A 1 184 ? 4.242 15.742 24.875 1 98.5 184 PRO A CA 1
ATOM 1451 C C . PRO A 1 184 ? 5.238 14.742 24.297 1 98.5 184 PRO A C 1
ATOM 1453 O O . PRO A 1 184 ? 6.367 14.641 24.781 1 98.5 184 PRO A O 1
ATOM 1456 N N . HIS A 1 185 ? 4.828 13.922 23.312 1 98.75 185 HIS A N 1
ATOM 1457 C CA . HIS A 1 185 ? 5.715 12.938 22.703 1 98.75 185 HIS A CA 1
ATOM 1458 C C . HIS A 1 185 ? 5.793 13.125 21.188 1 98.75 185 HIS A C 1
ATOM 1460 O O . HIS A 1 185 ? 4.77 13.117 20.5 1 98.75 185 HIS A O 1
ATOM 1466 N N . VAL A 1 186 ? 7.012 13.328 20.719 1 98.81 186 VAL A N 1
ATOM 1467 C CA . VAL A 1 186 ? 7.23 13.578 19.312 1 98.81 186 VAL A CA 1
ATOM 1468 C C . VAL A 1 186 ? 8.305 12.641 18.781 1 98.81 186 VAL A C 1
ATOM 1470 O O . VAL A 1 186 ? 9.336 12.422 19.422 1 98.81 186 VAL A O 1
ATOM 1473 N N . TYR A 1 187 ? 8.023 12.039 17.625 1 98.81 187 TYR A N 1
ATOM 1474 C CA . TYR A 1 187 ? 8.906 11.039 17.016 1 98.81 187 TYR A CA 1
ATOM 1475 C C . TYR A 1 187 ? 9.125 11.328 15.547 1 98.81 187 TYR A C 1
ATOM 1477 O O . TYR A 1 187 ? 8.336 12.039 14.914 1 98.81 187 TYR A O 1
ATOM 1485 N N . VAL A 1 188 ? 10.234 10.859 15.07 1 98.5 188 VAL A N 1
ATOM 1486 C CA . VAL A 1 188 ? 10.438 10.609 13.648 1 98.5 188 VAL A CA 1
ATOM 1487 C C . VAL A 1 188 ? 10.516 9.109 13.398 1 98.5 188 VAL A C 1
ATOM 1489 O O . VAL A 1 188 ? 10.812 8.328 14.305 1 98.5 188 VAL A O 1
ATOM 1492 N N . THR A 1 189 ? 10.141 8.711 12.25 1 98.44 189 THR A N 1
ATOM 1493 C CA . THR A 1 189 ? 10.156 7.281 11.945 1 98.44 189 THR A CA 1
ATOM 1494 C C . THR A 1 189 ? 11.586 6.797 11.719 1 98.44 189 THR A C 1
ATOM 1496 O O . THR A 1 189 ? 12.398 7.504 11.117 1 98.44 189 THR A O 1
ATOM 1499 N N . ALA A 1 190 ? 11.844 5.582 12.164 1 97.38 190 ALA A N 1
ATOM 1500 C CA . ALA A 1 190 ? 13.156 4.973 11.953 1 97.38 190 ALA A CA 1
ATOM 1501 C C . ALA A 1 190 ? 13.359 4.594 10.492 1 97.38 190 ALA A C 1
ATOM 1503 O O . ALA A 1 190 ? 14.492 4.453 10.031 1 97.38 190 ALA A O 1
ATOM 1504 N N . THR A 1 191 ? 12.289 4.438 9.789 1 96.75 191 THR A N 1
ATOM 1505 C CA . THR A 1 191 ? 12.289 4.07 8.375 1 96.75 191 THR A CA 1
ATOM 1506 C C . THR A 1 191 ? 11.633 5.156 7.531 1 96.75 191 THR A C 1
ATOM 1508 O O . THR A 1 191 ? 10.945 6.031 8.062 1 96.75 191 THR A O 1
ATOM 1511 N N . GLN A 1 192 ? 11.953 5.078 6.234 1 97.38 192 GLN A N 1
ATOM 1512 C CA . GLN A 1 192 ? 11.312 5.965 5.266 1 97.38 192 GLN A CA 1
ATOM 1513 C C . GLN A 1 192 ? 10.594 5.164 4.184 1 97.38 192 GLN A C 1
ATOM 1515 O O . GLN A 1 192 ? 10.977 4.031 3.885 1 97.38 192 GLN A O 1
ATOM 1520 N N . PRO A 1 193 ? 9.508 5.727 3.662 1 96.25 193 PRO A N 1
ATOM 1521 C CA . PRO A 1 193 ? 8.859 5.082 2.52 1 96.25 193 PRO A CA 1
ATOM 1522 C C . PRO A 1 193 ? 9.836 4.758 1.391 1 96.25 193 PRO A C 1
ATOM 1524 O O . PRO A 1 193 ? 10.836 5.457 1.213 1 96.25 193 PRO A O 1
ATOM 1527 N N . ARG A 1 194 ? 9.523 3.713 0.594 1 93.31 194 ARG A N 1
ATOM 1528 C CA . ARG A 1 194 ? 10.359 3.277 -0.521 1 93.31 194 ARG A CA 1
ATOM 1529 C C . ARG A 1 194 ? 10.102 4.125 -1.761 1 93.31 194 ARG A C 1
ATOM 1531 O O . ARG A 1 194 ? 9.609 3.625 -2.773 1 93.31 194 ARG A O 1
ATOM 1538 N N . HIS A 1 195 ? 10.531 5.324 -1.7 1 92.56 195 HIS A N 1
ATOM 1539 C CA . HIS A 1 195 ? 10.414 6.309 -2.77 1 92.56 195 HIS A CA 1
ATOM 1540 C C . HIS A 1 195 ? 11.555 7.316 -2.725 1 92.56 195 HIS A C 1
ATOM 1542 O O . HIS A 1 195 ? 12.016 7.691 -1.644 1 92.56 195 HIS A O 1
ATOM 1548 N N . ARG A 1 196 ? 11.906 7.828 -3.832 1 89.5 196 ARG A N 1
ATOM 1549 C CA . ARG A 1 196 ? 13.109 8.648 -3.955 1 89.5 196 ARG A CA 1
ATOM 1550 C C . ARG A 1 196 ? 12.945 9.977 -3.229 1 89.5 196 ARG A C 1
ATOM 1552 O O . ARG A 1 196 ? 13.93 10.602 -2.828 1 89.5 196 ARG A O 1
ATOM 1559 N N . GLN A 1 197 ? 11.758 10.414 -3 1 93.56 197 GLN A N 1
ATOM 1560 C CA . GLN A 1 197 ? 11.523 11.688 -2.334 1 93.56 197 GLN A CA 1
ATOM 1561 C C . GLN A 1 197 ? 11.703 11.562 -0.824 1 93.56 197 GLN A C 1
ATOM 1563 O O . GLN A 1 197 ? 11.625 12.562 -0.1 1 93.56 197 GLN A O 1
ATOM 1568 N N . PHE A 1 198 ? 11.953 10.383 -0.36 1 96.06 198 PHE A N 1
ATOM 1569 C CA . PHE A 1 198 ? 12.227 10.133 1.052 1 96.06 198 PHE A CA 1
ATOM 1570 C C . PHE A 1 198 ? 13.68 9.727 1.26 1 96.06 198 PHE A C 1
ATOM 1572 O O . PHE A 1 198 ? 14.008 8.539 1.211 1 96.06 198 PHE A O 1
ATOM 1579 N N . PRO A 1 199 ? 14.523 10.742 1.559 1 94.19 199 PRO A N 1
ATOM 1580 C CA . PRO A 1 199 ? 15.953 10.453 1.661 1 94.19 199 PRO A CA 1
ATOM 1581 C C . PRO A 1 199 ? 16.297 9.609 2.887 1 94.19 199 PRO A C 1
ATOM 1583 O O . PRO A 1 199 ? 15.602 9.672 3.902 1 94.19 199 PRO A O 1
ATOM 1586 N N . LEU A 1 200 ? 17.438 8.891 2.732 1 94.44 200 LEU A N 1
ATOM 1587 C CA . LEU A 1 200 ? 17.875 8.031 3.826 1 94.44 200 LEU A CA 1
ATOM 1588 C C . LEU A 1 200 ? 19.062 8.656 4.559 1 94.44 200 LEU A C 1
ATOM 1590 O O . LEU A 1 200 ? 19.375 8.273 5.691 1 94.44 200 LEU A O 1
ATOM 1594 N N . ASP A 1 201 ? 19.734 9.523 3.83 1 94.31 201 ASP A N 1
ATOM 1595 C CA . ASP A 1 201 ? 20.938 10.148 4.371 1 94.31 201 ASP A CA 1
ATOM 1596 C C . ASP A 1 201 ? 20.766 11.664 4.484 1 94.31 201 ASP A C 1
ATOM 1598 O O . ASP A 1 201 ? 20.703 12.367 3.471 1 94.31 201 ASP A O 1
ATOM 1602 N N . TRP A 1 202 ? 20.703 12.133 5.691 1 93.62 202 TRP A N 1
ATOM 1603 C CA . TRP A 1 202 ? 20.438 13.547 5.961 1 93.62 202 TRP A CA 1
ATOM 1604 C C . TRP A 1 202 ? 21.75 14.32 6.133 1 93.62 202 TRP A C 1
ATOM 1606 O O . TRP A 1 202 ? 21.734 15.523 6.402 1 93.62 202 TRP A O 1
ATOM 1616 N N . ARG A 1 203 ? 22.938 13.672 6.035 1 91.69 203 ARG A N 1
ATOM 1617 C CA . ARG A 1 203 ? 24.25 14.32 6.133 1 91.69 203 ARG A CA 1
ATOM 1618 C C . ARG A 1 203 ? 24.625 14.992 4.816 1 91.69 203 ARG A C 1
ATOM 1620 O O . ARG A 1 203 ? 25.547 15.805 4.777 1 91.69 203 ARG A O 1
ATOM 1627 N N . ALA A 1 204 ? 23.781 14.633 3.773 1 84.5 204 ALA A N 1
ATOM 1628 C CA . ALA A 1 204 ? 24.031 15.219 2.461 1 84.5 204 ALA A CA 1
ATOM 1629 C C . ALA A 1 204 ? 23.672 16.703 2.438 1 84.5 204 ALA A C 1
ATOM 1631 O O . ALA A 1 204 ? 23.016 17.203 3.355 1 84.5 204 ALA A O 1
ATOM 1632 N N . ASN A 1 205 ? 24.141 17.375 1.446 1 77.62 205 ASN A N 1
ATOM 1633 C CA . ASN A 1 205 ? 23.906 18.812 1.351 1 77.62 205 ASN A CA 1
ATOM 1634 C C . ASN A 1 205 ? 22.5 19.125 0.839 1 77.62 205 ASN A C 1
ATOM 1636 O O . ASN A 1 205 ? 22.047 20.266 0.926 1 77.62 205 ASN A O 1
ATOM 1640 N N . GLY A 1 206 ? 21.922 18.219 0.323 1 76.75 206 GLY A N 1
ATOM 1641 C CA . GLY A 1 206 ? 20.578 18.406 -0.217 1 76.75 206 GLY A CA 1
ATOM 1642 C C . GLY A 1 206 ? 20.031 17.156 -0.887 1 76.75 206 GLY A C 1
ATOM 1643 O O . GLY A 1 206 ? 20.703 16.109 -0.917 1 76.75 206 GLY A O 1
ATOM 1644 N N . PRO A 1 207 ? 18.734 17.391 -1.175 1 68.56 207 PRO A N 1
ATOM 1645 C CA . PRO A 1 207 ? 18.125 16.234 -1.848 1 68.56 207 PRO A CA 1
ATOM 1646 C C . PRO A 1 207 ? 18.844 15.883 -3.156 1 68.56 207 PRO A C 1
ATOM 1648 O O . PRO A 1 207 ? 19.562 16.703 -3.711 1 68.56 207 PRO A O 1
ATOM 1651 N N . ILE A 1 208 ? 18.719 14.641 -3.451 1 60.66 208 ILE A N 1
ATOM 1652 C CA . ILE A 1 208 ? 19.25 14.211 -4.742 1 60.66 208 ILE A CA 1
ATOM 1653 C C . ILE A 1 208 ? 18.625 15.055 -5.855 1 60.66 208 ILE A C 1
ATOM 1655 O O . ILE A 1 208 ? 17.422 15.281 -5.879 1 60.66 208 ILE A O 1
ATOM 1659 N N . ALA A 1 209 ? 19.5 15.602 -6.617 1 55.19 209 ALA A N 1
ATOM 1660 C CA . ALA A 1 209 ? 19.234 16.594 -7.66 1 55.19 209 ALA A CA 1
ATOM 1661 C C . ALA A 1 209 ? 17.969 16.234 -8.445 1 55.19 209 ALA A C 1
ATOM 1663 O O . ALA A 1 209 ? 17.188 17.109 -8.805 1 55.19 209 ALA A O 1
ATOM 1664 N N . SER A 1 210 ? 17.75 14.977 -8.641 1 54.19 210 SER A N 1
ATOM 1665 C CA . SER A 1 210 ? 16.688 14.578 -9.562 1 54.19 210 SER A CA 1
ATOM 1666 C C . SER A 1 210 ? 15.312 14.727 -8.914 1 54.19 210 SER A C 1
ATOM 1668 O O . SER A 1 210 ? 14.305 14.836 -9.602 1 54.19 210 SER A O 1
ATOM 1670 N N . THR A 1 211 ? 15.203 14.789 -7.645 1 62.91 211 THR A N 1
ATOM 1671 C CA . THR A 1 211 ? 13.875 14.828 -7.039 1 62.91 211 THR A CA 1
ATOM 1672 C C . THR A 1 211 ? 13.492 16.25 -6.672 1 62.91 211 THR A C 1
ATOM 1674 O O . THR A 1 211 ? 12.344 16.672 -6.859 1 62.91 211 THR A O 1
ATOM 1677 N N . GLY A 1 212 ? 14.359 16.938 -6.367 1 77.25 212 GLY A N 1
ATOM 1678 C CA . GLY A 1 212 ? 14.211 18.312 -5.926 1 77.25 212 GLY A CA 1
ATOM 1679 C C . GLY A 1 212 ? 13.5 18.438 -4.59 1 77.25 212 GLY A C 1
ATOM 1680 O O . GLY A 1 212 ? 13.492 19.516 -3.979 1 77.25 212 GLY A O 1
ATOM 1681 N N . LEU A 1 213 ? 12.797 17.375 -4.168 1 89.06 213 LEU A N 1
ATOM 1682 C CA . LEU A 1 213 ? 12.094 17.422 -2.887 1 89.06 213 LEU A CA 1
ATOM 1683 C C . LEU A 1 213 ? 12.625 16.344 -1.94 1 89.06 213 LEU A C 1
ATOM 1685 O O . LEU A 1 213 ? 13.078 15.289 -2.385 1 89.06 213 LEU A O 1
ATOM 1689 N N . ALA A 1 214 ? 12.664 16.688 -0.646 1 94.56 214 ALA A N 1
ATOM 1690 C CA . ALA A 1 214 ? 12.938 15.742 0.435 1 94.56 214 ALA A CA 1
ATOM 1691 C C . ALA A 1 214 ? 11.789 15.719 1.444 1 94.56 214 ALA A C 1
ATOM 1693 O O . ALA A 1 214 ? 11.32 16.766 1.883 1 94.56 214 ALA A O 1
ATOM 1694 N N . ARG A 1 215 ? 11.406 14.492 1.723 1 97.19 215 ARG A N 1
ATOM 1695 C CA . ARG A 1 215 ? 10.266 14.359 2.617 1 97.19 215 ARG A CA 1
ATOM 1696 C C . ARG A 1 215 ? 10.648 13.602 3.885 1 97.19 215 ARG A C 1
ATOM 1698 O O . ARG A 1 215 ? 11.555 12.766 3.867 1 97.19 215 ARG A O 1
ATOM 1705 N N . ALA A 1 216 ? 9.961 13.914 4.93 1 97.81 216 ALA A N 1
ATOM 1706 C CA . ALA A 1 216 ? 10.125 13.227 6.207 1 97.81 216 ALA A CA 1
ATOM 1707 C C . ALA A 1 216 ? 8.773 13 6.883 1 97.81 216 ALA A C 1
ATOM 1709 O O . ALA A 1 216 ? 7.812 13.727 6.629 1 97.81 216 ALA A O 1
ATOM 1710 N N . VAL A 1 217 ? 8.734 11.984 7.695 1 98.81 217 VAL A N 1
ATOM 1711 C CA . VAL A 1 217 ? 7.52 11.594 8.406 1 98.81 217 VAL A CA 1
ATOM 1712 C C . VAL A 1 217 ? 7.711 11.812 9.906 1 98.81 217 VAL A C 1
ATOM 1714 O O . VAL A 1 217 ? 8.734 11.422 10.477 1 98.81 217 VAL A O 1
ATOM 1717 N N . PHE A 1 218 ? 6.773 12.453 10.555 1 98.88 218 PHE A N 1
ATOM 1718 C CA . PHE A 1 218 ? 6.762 12.734 11.984 1 98.88 218 PHE A CA 1
ATOM 1719 C C . PHE A 1 218 ? 5.516 12.148 12.641 1 98.88 218 PHE A C 1
ATOM 1721 O O . PHE A 1 218 ? 4.449 12.102 12.031 1 98.88 218 PHE A O 1
ATOM 1728 N N . VAL A 1 219 ? 5.66 11.711 13.867 1 98.88 219 VAL A N 1
ATOM 1729 C CA . VAL A 1 219 ? 4.562 11.219 14.688 1 98.88 219 VAL A CA 1
ATOM 1730 C C . VAL A 1 219 ? 4.566 11.93 16.047 1 98.88 219 VAL A C 1
ATOM 1732 O O . VAL A 1 219 ? 5.602 12 16.703 1 98.88 219 VAL A O 1
ATOM 1735 N N . ALA A 1 220 ? 3.488 12.508 16.359 1 98.88 220 ALA A N 1
ATOM 1736 C CA . ALA A 1 220 ? 3.311 13.078 17.688 1 98.88 220 ALA A CA 1
ATOM 1737 C C . ALA A 1 220 ? 2.156 12.406 18.422 1 98.88 220 ALA A C 1
ATOM 1739 O O . ALA A 1 220 ? 1.156 12.023 17.812 1 98.88 220 ALA A O 1
ATOM 1740 N N . SER A 1 221 ? 2.305 12.227 19.719 1 98.81 221 SER A N 1
ATOM 1741 C CA . SER A 1 221 ? 1.295 11.492 20.469 1 98.81 221 SER A CA 1
ATOM 1742 C C . SER A 1 221 ? 1.126 12.078 21.875 1 98.81 221 SER A C 1
ATOM 1744 O O . SER A 1 221 ? 2.02 12.758 22.375 1 98.81 221 SER A O 1
ATOM 1746 N N . ARG A 1 222 ? -0.111 11.914 22.453 1 98.31 222 ARG A N 1
ATOM 1747 C CA . ARG A 1 222 ? -0.388 12.352 23.812 1 98.31 222 ARG A CA 1
ATOM 1748 C C . ARG A 1 222 ? 0.167 11.359 24.828 1 98.31 222 ARG A C 1
ATOM 1750 O O . ARG A 1 222 ? 0.618 11.75 25.906 1 98.31 222 ARG A O 1
ATOM 1757 N N . ALA A 1 223 ? 0.14 10.109 24.5 1 98 223 ALA A N 1
ATOM 1758 C CA . ALA A 1 223 ? 0.749 9.055 25.297 1 98 223 ALA A CA 1
ATOM 1759 C C . ALA A 1 223 ? 2.027 8.531 24.656 1 98 223 ALA A C 1
ATOM 1761 O O . ALA A 1 223 ? 2.162 8.562 23.422 1 98 223 ALA A O 1
ATOM 1762 N N . PRO A 1 224 ? 2.936 8.094 25.453 1 98.06 224 PRO A N 1
ATOM 1763 C CA . PRO A 1 224 ? 4.176 7.582 24.875 1 98.06 224 PRO A CA 1
ATOM 1764 C C . PRO A 1 224 ? 3.947 6.352 24 1 98.06 224 PRO A C 1
ATOM 1766 O O . PRO A 1 224 ? 3.123 5.496 24.328 1 98.06 224 PRO A O 1
ATOM 1769 N N . LEU A 1 225 ? 4.641 6.352 22.922 1 97.75 225 LEU A N 1
ATOM 1770 C CA . LEU A 1 225 ? 4.609 5.203 22.016 1 97.75 225 LEU A CA 1
ATOM 1771 C C . LEU A 1 225 ? 5.898 4.395 22.125 1 97.75 225 LEU A C 1
ATOM 1773 O O . LEU A 1 225 ? 6.992 4.938 21.953 1 97.75 225 LEU A O 1
ATOM 1777 N N . ASN A 1 226 ? 5.82 3.154 22.516 1 96.31 226 ASN A N 1
ATOM 1778 C CA . ASN A 1 226 ? 6.973 2.264 22.578 1 96.31 226 ASN A CA 1
ATOM 1779 C C . ASN A 1 226 ? 7.051 1.353 21.359 1 96.31 226 ASN A C 1
ATOM 1781 O O . ASN A 1 226 ? 6.801 0.15 21.453 1 96.31 226 ASN A O 1
ATOM 1785 N N . LEU A 1 227 ? 7.422 1.902 20.281 1 96.81 227 LEU A N 1
ATOM 1786 C CA . LEU A 1 227 ? 7.516 1.197 19.016 1 96.81 227 LEU A CA 1
ATOM 1787 C C . LEU A 1 227 ? 8.93 1.271 18.453 1 96.81 227 LEU A C 1
ATOM 1789 O O . LEU A 1 227 ? 9.547 2.34 18.453 1 96.81 227 LEU A O 1
ATOM 1793 N N . PRO A 1 228 ? 9.453 0.165 17.969 1 95.38 228 PRO A N 1
ATOM 1794 C CA . PRO A 1 228 ? 10.812 0.173 17.422 1 95.38 228 PRO A CA 1
ATOM 1795 C C . PRO A 1 228 ? 10.922 0.994 16.125 1 95.38 228 PRO A C 1
ATOM 1797 O O . PRO A 1 228 ? 12.023 1.319 15.695 1 95.38 228 PRO A O 1
ATOM 1800 N N . THR A 1 229 ? 9.828 1.352 15.602 1 96.88 229 THR A N 1
ATOM 1801 C CA . THR A 1 229 ? 9.812 2.057 14.32 1 96.88 229 THR A CA 1
ATOM 1802 C C . THR A 1 229 ? 9.891 3.566 14.539 1 96.88 229 THR A C 1
ATOM 1804 O O . THR A 1 229 ? 9.969 4.332 13.578 1 96.88 229 THR A O 1
ATOM 1807 N N . LEU A 1 230 ? 9.875 4.008 15.781 1 98.19 230 LEU A N 1
ATOM 1808 C CA . LEU A 1 230 ? 9.883 5.43 16.094 1 98.19 230 LEU A CA 1
ATOM 1809 C C . LEU A 1 230 ? 11.117 5.801 16.922 1 98.19 230 LEU A C 1
ATOM 1811 O O . LEU A 1 230 ? 11.562 5.02 17.766 1 98.19 230 LEU A O 1
ATOM 1815 N N . VAL A 1 231 ? 11.633 6.957 16.609 1 98.12 231 VAL A N 1
ATOM 1816 C CA . VAL A 1 231 ? 12.766 7.469 17.375 1 98.12 231 VAL A CA 1
ATOM 1817 C C . VAL A 1 231 ? 12.492 8.906 17.812 1 98.12 231 VAL A C 1
ATOM 1819 O O . VAL A 1 231 ? 11.875 9.68 17.062 1 98.12 231 VAL A O 1
ATOM 1822 N N . GLU A 1 232 ? 12.961 9.32 18.922 1 97.38 232 GLU A N 1
ATOM 1823 C CA . GLU A 1 232 ? 12.664 10.625 19.5 1 97.38 232 GLU A CA 1
ATOM 1824 C C . GLU A 1 232 ? 13.641 11.688 19 1 97.38 232 GLU A C 1
ATOM 1826 O O . GLU A 1 232 ? 13.312 12.875 18.953 1 97.38 232 GLU A O 1
ATOM 1831 N N . GLU A 1 233 ? 14.805 11.242 18.594 1 96.81 233 GLU A N 1
ATOM 1832 C CA . GLU A 1 233 ? 15.812 12.156 18.078 1 96.81 233 GLU A CA 1
ATOM 1833 C C . GLU A 1 233 ? 15.891 12.07 16.547 1 96.81 233 GLU A C 1
ATOM 1835 O O . GLU A 1 233 ? 15.656 11.008 15.969 1 96.81 233 GLU A O 1
ATOM 1840 N N . LEU A 1 234 ? 16.234 13.172 15.984 1 96.81 234 LEU A N 1
ATOM 1841 C CA . LEU A 1 234 ? 16.359 13.188 14.531 1 96.81 234 LEU A CA 1
ATOM 1842 C C . LEU A 1 234 ? 17.5 12.289 14.078 1 96.81 234 LEU A C 1
ATOM 1844 O O . LEU A 1 234 ? 18.672 12.57 14.367 1 96.81 234 LEU A O 1
ATOM 1848 N N . PRO A 1 235 ? 17.203 11.273 13.344 1 96.19 235 PRO A N 1
ATOM 1849 C CA . PRO A 1 235 ? 18.297 10.438 12.836 1 96.19 235 PRO A CA 1
ATOM 1850 C C . PRO A 1 235 ? 18.984 11.047 11.617 1 96.19 235 PRO A C 1
ATOM 1852 O O . PRO A 1 235 ? 18.344 11.711 10.805 1 96.19 235 PRO A O 1
ATOM 1855 N N . MET A 1 236 ? 20.266 10.742 11.492 1 94.94 236 MET A N 1
ATOM 1856 C CA . MET A 1 236 ? 21.016 11.211 10.328 1 94.94 236 MET A CA 1
ATOM 1857 C C . MET A 1 236 ? 20.953 10.195 9.195 1 94.94 236 MET A C 1
ATOM 1859 O O . MET A 1 236 ? 21.266 10.516 8.047 1 94.94 236 MET A O 1
ATOM 1863 N N . VAL A 1 237 ? 20.641 8.984 9.602 1 95.25 237 VAL A N 1
ATOM 1864 C CA . VAL A 1 237 ? 20.469 7.914 8.625 1 95.25 237 VAL A CA 1
ATOM 1865 C C . VAL A 1 237 ? 19.219 7.102 8.961 1 95.25 237 VAL A C 1
ATOM 1867 O O . VAL A 1 237 ? 18.969 6.797 10.133 1 95.25 237 VAL A O 1
ATOM 1870 N N . GLN A 1 238 ? 18.453 6.812 7.945 1 95.88 238 GLN A N 1
ATOM 1871 C CA . GLN A 1 238 ? 17.266 5.977 8.078 1 95.88 238 GLN A CA 1
ATOM 1872 C C . GLN A 1 238 ? 17.297 4.82 7.078 1 95.88 238 GLN A C 1
ATOM 1874 O O . GLN A 1 238 ? 18.188 4.754 6.223 1 95.88 238 GLN A O 1
ATOM 1879 N N . ARG A 1 239 ? 16.438 3.854 7.297 1 94 239 ARG A N 1
ATOM 1880 C CA . ARG A 1 239 ? 16.344 2.707 6.398 1 94 239 ARG A CA 1
ATOM 1881 C C . ARG A 1 239 ? 14.977 2.662 5.719 1 94 239 ARG A C 1
ATOM 1883 O O . ARG A 1 239 ? 14.062 3.408 6.086 1 94 239 ARG A O 1
ATOM 1890 N N . ARG A 1 240 ? 14.984 1.906 4.691 1 93.88 240 ARG A N 1
ATOM 1891 C CA . ARG A 1 240 ? 13.688 1.682 4.059 1 93.88 240 ARG A CA 1
ATOM 1892 C C . ARG A 1 240 ? 12.844 0.708 4.875 1 93.88 240 ARG A C 1
ATOM 1894 O O . ARG A 1 240 ? 13.375 -0.176 5.547 1 93.88 240 ARG A O 1
ATOM 1901 N N . CYS A 1 241 ? 11.586 0.992 4.879 1 89.06 241 CYS A N 1
ATOM 1902 C CA . CYS A 1 241 ? 10.656 0.072 5.523 1 89.06 241 CYS A CA 1
ATOM 1903 C C . CYS A 1 241 ? 10.555 -1.234 4.746 1 89.06 241 CYS A C 1
ATOM 1905 O O . CYS A 1 241 ? 10.836 -1.27 3.545 1 89.06 241 CYS A O 1
ATOM 1907 N N . MET B 1 1 ? 0.808 16.969 -35.406 1 20.73 1 MET B N 1
ATOM 1908 C CA . MET B 1 1 ? -0.57 17.234 -35 1 20.73 1 MET B CA 1
ATOM 1909 C C . MET B 1 1 ? -0.996 16.297 -33.844 1 20.73 1 MET B C 1
ATOM 1911 O O . MET 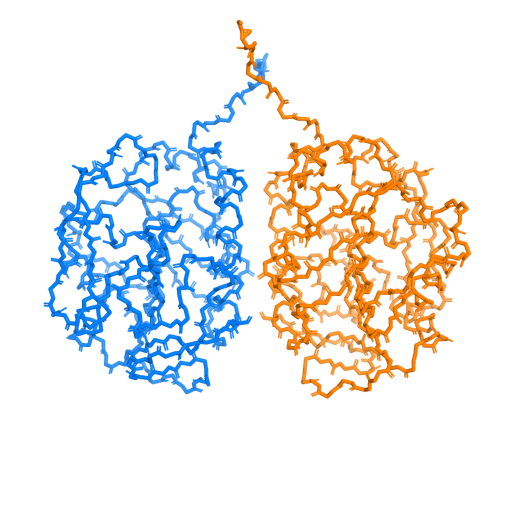B 1 1 ? -1.419 15.172 -34.094 1 20.73 1 MET B O 1
ATOM 1915 N N . ARG B 1 2 ? -0.314 15.836 -32.938 1 27.31 2 ARG B N 1
ATOM 1916 C CA . ARG B 1 2 ? -0.496 14.688 -32.062 1 27.31 2 ARG B CA 1
ATOM 1917 C C . ARG B 1 2 ? -1.822 14.781 -31.312 1 27.31 2 ARG B C 1
ATOM 1919 O O . ARG B 1 2 ? -2.154 15.828 -30.75 1 27.31 2 ARG B O 1
ATOM 1926 N N . LEU B 1 3 ? -2.854 13.859 -31.641 1 28.66 3 LEU B N 1
ATOM 1927 C CA . LEU B 1 3 ? -4.293 13.633 -31.734 1 28.66 3 LEU B CA 1
ATOM 1928 C C . LEU B 1 3 ? -4.965 13.781 -30.375 1 28.66 3 LEU B C 1
ATOM 1930 O O . LEU B 1 3 ? -4.293 13.727 -29.344 1 28.66 3 LEU B O 1
ATOM 1934 N N . PRO B 1 4 ? -6.379 13.406 -30.219 1 33.22 4 PRO B N 1
ATOM 1935 C CA . PRO B 1 4 ? -7.551 13.43 -29.344 1 33.22 4 PRO B CA 1
ATOM 1936 C C . PRO B 1 4 ? -7.27 12.82 -27.969 1 33.22 4 PRO B C 1
ATOM 1938 O O . PRO B 1 4 ? -6.266 12.125 -27.797 1 33.22 4 PRO B O 1
ATOM 1941 N N . GLY B 1 5 ? -8.141 13.008 -26.906 1 38.19 5 GLY B N 1
ATOM 1942 C CA . GLY B 1 5 ? -8.305 12.562 -25.531 1 38.19 5 GLY B CA 1
ATOM 1943 C C . GLY B 1 5 ? -8.008 11.086 -25.344 1 38.19 5 GLY B C 1
ATOM 1944 O O . GLY B 1 5 ? -8.859 10.234 -25.641 1 38.19 5 GLY B O 1
ATOM 1945 N N . MET B 1 6 ? -6.988 10.469 -25.672 1 40 6 MET B N 1
ATOM 1946 C CA . MET B 1 6 ? -6.699 9.047 -25.844 1 40 6 MET B CA 1
ATOM 1947 C C . MET B 1 6 ? -7.262 8.25 -24.672 1 40 6 MET B C 1
ATOM 1949 O O . MET B 1 6 ? -6.871 8.461 -23.516 1 40 6 MET B O 1
ATOM 1953 N N . LEU B 1 7 ? -8.492 7.758 -24.812 1 48.19 7 LEU B N 1
ATOM 1954 C CA . LEU B 1 7 ? -9.234 6.828 -23.969 1 48.19 7 LEU B CA 1
ATOM 1955 C C . LEU B 1 7 ? -8.305 5.777 -23.375 1 48.19 7 LEU B C 1
ATOM 1957 O O . LEU B 1 7 ? -7.504 5.168 -24.094 1 48.19 7 LEU B O 1
ATOM 1961 N N . ARG B 1 8 ? -8.078 5.891 -22.094 1 63.78 8 ARG B N 1
ATOM 1962 C CA . ARG B 1 8 ? -7.352 4.805 -21.453 1 63.78 8 ARG B CA 1
ATOM 1963 C C . ARG B 1 8 ? -7.809 3.449 -21.969 1 63.78 8 ARG B C 1
ATOM 1965 O O . ARG B 1 8 ? -9.008 3.219 -22.156 1 63.78 8 ARG B O 1
ATOM 1972 N N . PRO B 1 9 ? -6.793 2.662 -22.375 1 72.25 9 PRO B N 1
ATOM 1973 C CA . PRO B 1 9 ? -7.184 1.304 -22.766 1 72.25 9 PRO B CA 1
ATOM 1974 C C . PRO B 1 9 ? -8.156 0.663 -21.781 1 72.25 9 PRO B C 1
ATOM 1976 O O . PRO B 1 9 ? -8.141 0.999 -20.594 1 72.25 9 PRO B O 1
ATOM 1979 N N . THR B 1 10 ? -9.133 -0.056 -22.281 1 77.5 10 THR B N 1
ATOM 1980 C CA . THR B 1 10 ? -10.148 -0.747 -21.484 1 77.5 10 THR B CA 1
ATOM 1981 C C . THR B 1 10 ? -9.516 -1.449 -20.281 1 77.5 10 THR B C 1
ATOM 1983 O O . THR B 1 10 ? -10.031 -1.382 -19.172 1 77.5 10 THR B O 1
ATOM 1986 N N . ALA B 1 11 ? -8.359 -1.992 -20.516 1 81.75 11 ALA B N 1
ATOM 1987 C CA . ALA B 1 11 ? -7.664 -2.682 -19.438 1 81.75 11 ALA B CA 1
ATOM 1988 C C . ALA B 1 11 ? -7.254 -1.704 -18.344 1 81.75 11 ALA B C 1
ATOM 1990 O O . ALA B 1 11 ? -7.441 -1.978 -17.156 1 81.75 11 ALA B O 1
ATOM 1991 N N . GLU B 1 12 ? -6.785 -0.592 -18.734 1 79.94 12 GLU B N 1
ATOM 1992 C CA . GLU B 1 12 ? -6.336 0.403 -17.766 1 79.94 12 GLU B CA 1
ATOM 1993 C C . GLU B 1 12 ? -7.504 0.94 -16.938 1 79.94 12 GLU B C 1
ATOM 1995 O O . GLU B 1 12 ? -7.398 1.098 -15.719 1 79.94 12 GLU B O 1
ATOM 2000 N N . ARG B 1 13 ? -8.539 1.149 -17.578 1 78.5 13 ARG B N 1
ATOM 2001 C CA . ARG B 1 13 ? -9.734 1.622 -16.891 1 78.5 13 ARG B CA 1
ATOM 2002 C C . ARG B 1 13 ? -10.227 0.588 -15.883 1 78.5 13 ARG B C 1
ATOM 2004 O O . ARG B 1 13 ? -10.633 0.94 -14.773 1 78.5 13 ARG B O 1
ATOM 2011 N N . HIS B 1 14 ? -10.164 -0.642 -16.328 1 82.5 14 HIS B N 1
ATOM 2012 C CA . HIS B 1 14 ? -10.609 -1.742 -15.484 1 82.5 14 HIS B CA 1
ATOM 2013 C C . HIS B 1 14 ? -9.75 -1.849 -14.227 1 82.5 14 HIS B C 1
ATOM 2015 O O . HIS B 1 14 ? -10.273 -1.827 -13.117 1 82.5 14 HIS B O 1
ATOM 2021 N N . PHE B 1 15 ? -8.5 -1.775 -14.375 1 82.81 15 PHE B N 1
ATOM 2022 C CA . PHE B 1 15 ? -7.586 -2.02 -13.258 1 82.81 15 PHE B CA 1
ATOM 2023 C C . PHE B 1 15 ? -7.41 -0.761 -12.422 1 82.81 15 PHE B C 1
ATOM 2025 O O . PHE B 1 15 ? -6.914 -0.825 -11.289 1 82.81 15 PHE B O 1
ATOM 2032 N N . HIS B 1 16 ? -7.832 0.419 -12.938 1 77 16 HIS B N 1
ATOM 2033 C CA . HIS B 1 16 ? -7.711 1.65 -12.164 1 77 16 HIS B CA 1
ATOM 2034 C C . HIS B 1 16 ? -9.055 2.062 -11.562 1 77 16 HIS B C 1
ATOM 2036 O O . HIS B 1 16 ? -9.219 3.205 -11.133 1 77 16 HIS B O 1
ATOM 2042 N N . SER B 1 17 ? -9.922 1.062 -11.648 1 79.56 17 SER B N 1
ATOM 2043 C CA . SER B 1 17 ? -11.125 1.288 -10.859 1 79.56 17 SER B CA 1
ATOM 2044 C C . SER B 1 17 ? -10.797 1.371 -9.367 1 79.56 17 SER B C 1
ATOM 2046 O O . SER B 1 17 ? -9.805 0.802 -8.914 1 79.56 17 SER B O 1
ATOM 2048 N N . ILE B 1 18 ? -11.594 2.053 -8.617 1 76.75 18 ILE B N 1
ATOM 2049 C CA . ILE B 1 18 ? -11.383 2.24 -7.184 1 76.75 18 ILE B CA 1
ATOM 2050 C C . ILE B 1 18 ? -11.32 0.882 -6.492 1 76.75 18 ILE B C 1
ATOM 2052 O O . ILE B 1 18 ? -10.539 0.691 -5.559 1 76.75 18 ILE B O 1
ATOM 2056 N N . PHE B 1 19 ? -12.07 -0.005 -7.027 1 81.44 19 PHE B N 1
ATOM 2057 C CA . PHE B 1 19 ? -12.094 -1.343 -6.449 1 81.44 19 PHE B CA 1
ATOM 2058 C C . PHE B 1 19 ? -10.727 -2.006 -6.555 1 81.44 19 PHE B C 1
ATOM 2060 O O . PHE B 1 19 ? -10.18 -2.473 -5.555 1 81.44 19 PHE B O 1
ATOM 2067 N N . TYR B 1 20 ? -10.164 -2.004 -7.668 1 85 20 TYR B N 1
ATOM 2068 C CA . TYR B 1 20 ? -8.898 -2.689 -7.895 1 85 20 TYR B CA 1
ATOM 2069 C C . TYR B 1 20 ? -7.742 -1.936 -7.246 1 85 20 TYR B C 1
ATOM 2071 O O . TYR B 1 20 ? -6.816 -2.549 -6.711 1 85 20 TYR B O 1
ATOM 2079 N N . LEU B 1 21 ? -7.82 -0.661 -7.297 1 84.31 21 LEU B N 1
ATOM 2080 C CA . LEU B 1 21 ? -6.777 0.132 -6.652 1 84.31 21 LEU B CA 1
ATOM 2081 C C . LEU B 1 21 ? -6.738 -0.145 -5.152 1 84.31 21 LEU B C 1
ATOM 2083 O O . LEU B 1 21 ? -5.66 -0.345 -4.586 1 84.31 21 LEU B O 1
ATOM 2087 N N . ARG B 1 22 ? -7.91 -0.17 -4.582 1 85.88 22 ARG B N 1
ATOM 2088 C CA . ARG B 1 22 ? -8 -0.461 -3.156 1 85.88 22 ARG B CA 1
ATOM 2089 C C . ARG B 1 22 ? -7.527 -1.879 -2.855 1 85.88 22 ARG B C 1
ATOM 2091 O O . ARG B 1 22 ? -6.762 -2.096 -1.912 1 85.88 22 ARG B O 1
ATOM 2098 N N . HIS B 1 23 ? -7.961 -2.809 -3.615 1 92 23 HIS B N 1
ATOM 2099 C CA . HIS B 1 23 ? -7.598 -4.211 -3.443 1 92 23 HIS B CA 1
ATOM 2100 C C . HIS B 1 23 ? -6.086 -4.402 -3.527 1 92 23 HIS B C 1
ATOM 2102 O O . HIS B 1 23 ? -5.488 -5.035 -2.654 1 92 23 HIS B O 1
ATOM 2108 N N . ASN B 1 24 ? -5.457 -3.812 -4.504 1 92.56 24 ASN B N 1
ATOM 2109 C CA . ASN B 1 24 ? -4.016 -3.939 -4.707 1 92.56 24 ASN B CA 1
ATOM 2110 C C . ASN B 1 24 ? -3.232 -3.244 -3.596 1 92.56 24 ASN B C 1
ATOM 2112 O O . ASN B 1 24 ? -2.205 -3.754 -3.143 1 92.56 24 ASN B O 1
ATOM 2116 N N . ALA B 1 25 ? -3.762 -2.156 -3.188 1 91.44 25 ALA B N 1
ATOM 2117 C CA . ALA B 1 25 ? -3.092 -1.419 -2.119 1 91.44 25 ALA B CA 1
ATOM 2118 C C . ALA B 1 25 ? -3.041 -2.242 -0.834 1 91.44 25 ALA B C 1
ATOM 2120 O O . ALA B 1 25 ? -2.012 -2.283 -0.157 1 91.44 25 ALA B O 1
ATOM 2121 N N . ARG B 1 26 ? -4.121 -2.879 -0.522 1 95.19 26 ARG B N 1
ATOM 2122 C CA . ARG B 1 26 ? -4.176 -3.67 0.703 1 95.19 26 ARG B CA 1
ATOM 2123 C C . ARG B 1 26 ? -3.305 -4.914 0.589 1 95.19 26 ARG B C 1
ATOM 2125 O O . ARG B 1 26 ? -2.662 -5.32 1.561 1 95.19 26 ARG B O 1
ATOM 2132 N N . ARG B 1 27 ? -3.207 -5.461 -0.59 1 96.81 27 ARG B N 1
ATOM 2133 C CA . ARG B 1 27 ? -2.332 -6.602 -0.836 1 96.81 27 ARG B CA 1
ATOM 2134 C C . ARG B 1 27 ? -0.866 -6.215 -0.669 1 96.81 27 ARG B C 1
ATOM 2136 O O . ARG B 1 27 ? -0.102 -6.922 -0.01 1 96.81 27 ARG B O 1
ATOM 2143 N N . GLN B 1 28 ? -0.532 -5.102 -1.229 1 95.31 28 GLN B N 1
ATOM 2144 C CA . GLN B 1 28 ? 0.852 -4.645 -1.161 1 95.31 28 GLN B CA 1
ATOM 2145 C C . GLN B 1 28 ? 1.23 -4.246 0.262 1 95.31 28 GLN B C 1
ATOM 2147 O O . GLN B 1 28 ? 2.342 -4.531 0.717 1 95.31 28 GLN B O 1
ATOM 2152 N N . GLU B 1 29 ? 0.26 -3.59 0.911 1 94.25 29 GLU B N 1
ATOM 2153 C CA . GLU B 1 29 ? 0.442 -3.252 2.32 1 94.25 29 GLU B CA 1
ATOM 2154 C C . GLU B 1 2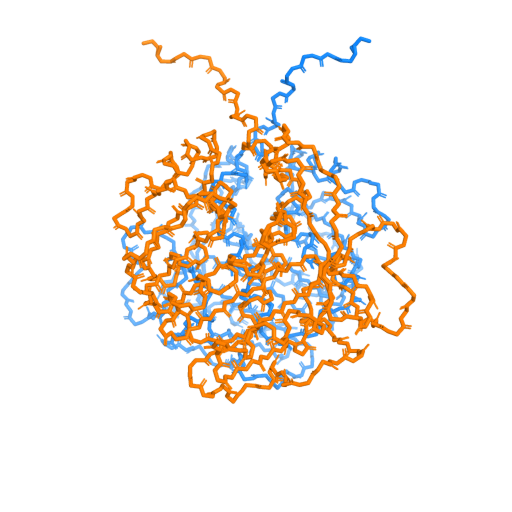9 ? 0.731 -4.5 3.152 1 94.25 29 GLU B C 1
ATOM 2156 O O . GLU B 1 29 ? 1.675 -4.516 3.945 1 94.25 29 GLU B O 1
ATOM 2161 N N . HIS B 1 30 ? -0.05 -5.488 2.973 1 97.19 30 HIS B N 1
ATOM 2162 C CA . HIS B 1 30 ? 0.116 -6.742 3.699 1 97.19 30 HIS B CA 1
ATOM 2163 C C . HIS B 1 30 ? 1.474 -7.371 3.408 1 97.19 30 HIS B C 1
ATOM 2165 O O . HIS B 1 30 ? 2.186 -7.773 4.332 1 97.19 30 HIS B O 1
ATOM 2171 N N . LEU B 1 31 ? 1.858 -7.383 2.166 1 97.44 31 LEU B N 1
ATOM 2172 C CA . LEU B 1 31 ? 3.143 -7.945 1.761 1 97.44 31 LEU B CA 1
ATOM 2173 C C . LEU B 1 31 ? 4.293 -7.223 2.449 1 97.44 31 LEU B C 1
ATOM 2175 O O . LEU B 1 31 ? 5.234 -7.859 2.934 1 97.44 31 LEU B O 1
ATOM 2179 N N . ALA B 1 32 ? 4.176 -5.953 2.576 1 94.56 32 ALA B N 1
ATOM 2180 C CA . ALA B 1 32 ? 5.227 -5.129 3.17 1 94.56 32 ALA B CA 1
ATOM 2181 C C . ALA B 1 32 ? 5.348 -5.398 4.668 1 94.56 32 ALA B C 1
ATOM 2183 O O . ALA B 1 32 ? 6.414 -5.191 5.254 1 94.56 32 ALA B O 1
ATOM 2184 N N . THR B 1 33 ? 4.262 -5.852 5.277 1 95.06 33 THR B N 1
ATOM 2185 C CA . THR B 1 33 ? 4.25 -6.027 6.727 1 95.06 33 THR B CA 1
ATOM 2186 C C . THR B 1 33 ? 4.758 -7.418 7.105 1 95.06 33 THR B C 1
ATOM 2188 O O . THR B 1 33 ? 4.934 -7.719 8.289 1 95.06 33 THR B O 1
ATOM 2191 N N . LEU B 1 34 ? 5.082 -8.289 6.137 1 96.75 34 LEU B N 1
ATOM 2192 C CA . LEU B 1 34 ? 5.375 -9.688 6.434 1 96.75 34 LEU B CA 1
ATOM 2193 C C . LEU B 1 34 ? 6.809 -9.852 6.934 1 96.75 34 LEU B C 1
ATOM 2195 O O . LEU B 1 34 ? 7.156 -10.883 7.508 1 96.75 34 LEU B O 1
ATOM 2199 N N . GLY B 1 35 ? 7.664 -8.875 6.668 1 94.25 35 GLY B N 1
ATOM 2200 C CA . GLY B 1 35 ? 9.039 -8.945 7.125 1 94.25 35 GLY B CA 1
ATOM 2201 C C . GLY B 1 35 ? 9.93 -9.773 6.215 1 94.25 35 GLY B C 1
ATOM 2202 O O . GLY B 1 35 ? 11.023 -10.188 6.613 1 94.25 35 GLY B O 1
ATOM 2203 N N . LEU B 1 36 ? 9.469 -10.062 4.992 1 96.88 36 LEU B N 1
ATOM 2204 C CA . LEU B 1 36 ? 10.25 -10.828 4.031 1 96.88 36 LEU B CA 1
ATOM 2205 C C . LEU B 1 36 ? 11.367 -9.977 3.439 1 96.88 36 LEU B C 1
ATOM 2207 O O . LEU B 1 36 ? 11.188 -8.781 3.199 1 96.88 36 LEU B O 1
ATOM 2211 N N . ASP B 1 37 ? 12.477 -10.562 3.217 1 95.25 37 ASP B N 1
ATOM 2212 C CA . ASP B 1 37 ? 13.555 -9.898 2.498 1 95.25 37 ASP B CA 1
ATOM 2213 C C . ASP B 1 37 ? 13.336 -9.961 0.988 1 95.25 37 ASP B C 1
ATOM 2215 O O . ASP B 1 37 ? 13.68 -10.953 0.346 1 95.25 37 ASP B O 1
ATOM 2219 N N . LEU B 1 38 ? 12.891 -8.828 0.407 1 96.81 38 LEU B N 1
ATOM 2220 C CA . LEU B 1 38 ? 12.5 -8.836 -1 1 96.81 38 LEU B CA 1
ATOM 2221 C C . LEU B 1 38 ? 13.336 -7.836 -1.796 1 96.81 38 LEU B C 1
ATOM 2223 O O . LEU B 1 38 ? 13.086 -7.621 -2.984 1 96.81 38 LEU B O 1
ATOM 2227 N N . GLY B 1 39 ? 14.328 -7.25 -1.198 1 96.12 39 GLY B N 1
ATOM 2228 C CA . GLY B 1 39 ? 15.094 -6.203 -1.863 1 96.12 39 GLY B CA 1
ATOM 2229 C C . GLY B 1 39 ? 16.156 -6.746 -2.797 1 96.12 39 GLY B C 1
ATOM 2230 O O . GLY B 1 39 ? 16.812 -7.754 -2.494 1 96.12 39 GLY B O 1
ATOM 2231 N N . ASN B 1 40 ? 16.312 -6.09 -3.926 1 97.25 40 ASN B N 1
ATOM 2232 C CA . ASN B 1 40 ? 17.406 -6.336 -4.867 1 97.25 40 ASN B CA 1
ATOM 2233 C C . ASN B 1 40 ? 17.422 -7.785 -5.34 1 97.25 40 ASN B C 1
ATOM 2235 O O . ASN B 1 40 ? 18.484 -8.406 -5.398 1 97.25 40 ASN B O 1
ATOM 2239 N N . LYS B 1 41 ? 16.266 -8.352 -5.621 1 98.06 41 LYS B N 1
ATOM 2240 C CA . LYS B 1 41 ? 16.125 -9.734 -6.055 1 98.06 41 LYS B CA 1
ATOM 2241 C C . LYS B 1 41 ? 15.641 -9.812 -7.5 1 98.06 41 LYS B C 1
ATOM 2243 O O . LYS B 1 41 ? 15.125 -8.828 -8.039 1 98.06 41 LYS B O 1
ATOM 2248 N N . SER B 1 42 ? 15.891 -10.969 -8.117 1 98.56 42 SER B N 1
ATOM 2249 C CA . SER B 1 42 ? 15.195 -11.289 -9.359 1 98.56 42 SER B CA 1
ATOM 2250 C C . SER B 1 42 ? 13.805 -11.852 -9.086 1 98.56 42 SER B C 1
ATOM 2252 O O . SER B 1 42 ? 13.641 -12.719 -8.227 1 98.56 42 SER B O 1
ATOM 2254 N N . VAL B 1 43 ? 12.805 -11.305 -9.812 1 98.69 43 VAL B N 1
ATOM 2255 C CA . VAL B 1 43 ? 11.422 -11.688 -9.547 1 98.69 43 VAL B CA 1
ATOM 2256 C C . VAL B 1 43 ? 10.75 -12.148 -10.844 1 98.69 43 VAL B C 1
ATOM 2258 O O . VAL B 1 43 ? 10.836 -11.469 -11.867 1 98.69 43 VAL B O 1
ATOM 2261 N N . LEU B 1 44 ? 10.18 -13.352 -10.828 1 98.31 44 LEU B N 1
ATOM 2262 C CA . LEU B 1 44 ? 9.219 -13.758 -11.844 1 98.31 44 LEU B CA 1
ATOM 2263 C C . LEU B 1 44 ? 7.793 -13.461 -11.398 1 98.31 44 LEU B C 1
ATOM 2265 O O . LEU B 1 44 ? 7.293 -14.078 -10.461 1 98.31 44 LEU B O 1
ATOM 2269 N N . GLU B 1 45 ? 7.188 -12.477 -12 1 98.56 45 GLU B N 1
ATOM 2270 C CA . GLU B 1 45 ? 5.781 -12.18 -11.758 1 98.56 45 GLU B CA 1
ATOM 2271 C C . GLU B 1 45 ? 4.887 -12.852 -12.797 1 98.56 45 GLU B C 1
ATOM 2273 O O . GLU B 1 45 ? 4.961 -12.531 -13.984 1 98.56 45 GLU B O 1
ATOM 2278 N N . VAL B 1 46 ? 4.055 -13.781 -12.352 1 97.56 46 VAL B N 1
ATOM 2279 C CA . VAL B 1 46 ? 3.162 -14.477 -13.273 1 97.56 46 VAL B CA 1
ATOM 2280 C C . VAL B 1 46 ? 1.754 -13.898 -13.172 1 97.56 46 VAL B C 1
ATOM 2282 O O . VAL B 1 46 ? 1.22 -13.734 -12.07 1 97.56 46 VAL B O 1
ATOM 2285 N N . GLY B 1 47 ? 1.146 -13.602 -14.289 1 96.94 47 GLY B N 1
ATOM 2286 C CA . GLY B 1 47 ? -0.134 -12.914 -14.297 1 96.94 47 GLY B CA 1
ATOM 2287 C C . GLY B 1 47 ? -0.047 -11.492 -13.773 1 96.94 47 GLY B C 1
ATOM 2288 O O . GLY B 1 47 ? -0.731 -11.133 -12.812 1 96.94 47 GLY B O 1
ATOM 2289 N N . ALA B 1 48 ? 0.613 -10.641 -14.523 1 96.62 48 ALA B N 1
ATOM 2290 C CA . ALA B 1 48 ? 0.981 -9.32 -14.016 1 96.62 48 ALA B CA 1
ATOM 2291 C C . ALA B 1 48 ? -0.151 -8.32 -14.219 1 96.62 48 ALA B C 1
ATOM 2293 O O . ALA B 1 48 ? -0.111 -7.207 -13.688 1 96.62 48 ALA B O 1
ATOM 2294 N N . GLY B 1 49 ? -1.211 -8.758 -14.969 1 94.56 49 GLY B N 1
ATOM 2295 C CA . GLY B 1 49 ? -2.213 -7.758 -15.305 1 94.56 49 GLY B CA 1
ATOM 2296 C C . GLY B 1 49 ? -1.643 -6.57 -16.062 1 94.56 49 GLY B C 1
ATOM 2297 O O . GLY B 1 49 ? -1.056 -6.73 -17.125 1 94.56 49 GLY B O 1
ATOM 2298 N N . ILE B 1 50 ? -1.714 -5.395 -15.453 1 92 50 ILE B N 1
ATOM 2299 C CA . ILE B 1 50 ? -1.146 -4.227 -16.125 1 92 50 ILE B CA 1
ATOM 2300 C C . ILE B 1 50 ? 0.104 -3.766 -15.375 1 92 50 ILE B C 1
ATOM 2302 O O . ILE B 1 50 ? 0.53 -2.617 -15.516 1 92 50 ILE B O 1
ATOM 2306 N N . GLY B 1 51 ? 0.618 -4.59 -14.469 1 93.5 51 GLY B N 1
ATOM 2307 C CA . GLY B 1 51 ? 1.902 -4.344 -13.828 1 93.5 51 GLY B CA 1
ATOM 2308 C C . GLY B 1 51 ? 1.79 -3.531 -12.555 1 93.5 51 GLY B C 1
ATOM 2309 O O . GLY B 1 51 ? 2.74 -2.852 -12.156 1 93.5 51 GLY B O 1
ATOM 2310 N N . ASP B 1 52 ? 0.68 -3.555 -11.891 1 91.06 52 ASP B N 1
ATOM 2311 C CA . ASP B 1 52 ? 0.49 -2.805 -10.656 1 91.06 52 ASP B CA 1
ATOM 2312 C C . ASP B 1 52 ? 1.406 -3.33 -9.547 1 91.06 52 ASP B C 1
ATOM 2314 O O . ASP B 1 52 ? 1.935 -2.551 -8.758 1 91.06 52 ASP B O 1
ATOM 2318 N N . HIS B 1 53 ? 1.607 -4.605 -9.484 1 95.19 53 HIS B N 1
ATOM 2319 C CA . HIS B 1 53 ? 2.471 -5.184 -8.461 1 95.19 53 HIS B CA 1
ATOM 2320 C C . HIS B 1 53 ? 3.936 -5.125 -8.875 1 95.19 53 HIS B C 1
ATOM 2322 O O . HIS B 1 53 ? 4.832 -5.191 -8.031 1 95.19 53 HIS B O 1
ATOM 2328 N N . THR B 1 54 ? 4.172 -4.992 -10.18 1 96.38 54 THR B N 1
ATOM 2329 C CA . THR B 1 54 ? 5.539 -4.867 -10.68 1 96.38 54 THR B CA 1
ATOM 2330 C C . THR B 1 54 ? 6.258 -3.709 -10 1 96.38 54 THR B C 1
ATOM 2332 O O . THR B 1 54 ? 7.414 -3.844 -9.586 1 96.38 54 THR B O 1
ATOM 2335 N N . GLN B 1 55 ? 5.543 -2.656 -9.844 1 92.5 55 GLN B N 1
ATOM 2336 C CA . GLN B 1 55 ? 6.109 -1.443 -9.266 1 92.5 55 GLN B CA 1
ATOM 2337 C C . GLN B 1 55 ? 6.57 -1.68 -7.828 1 92.5 55 GLN B C 1
ATOM 2339 O O . GLN B 1 55 ? 7.574 -1.113 -7.391 1 92.5 55 GLN B O 1
ATOM 2344 N N . PHE B 1 56 ? 5.879 -2.479 -7.078 1 95.62 56 PHE B N 1
ATOM 2345 C CA . PHE B 1 56 ? 6.23 -2.834 -5.707 1 95.62 56 PHE B CA 1
ATOM 2346 C C . PHE B 1 56 ? 7.648 -3.385 -5.637 1 95.62 56 PHE B C 1
ATOM 2348 O O . PHE B 1 56 ? 8.43 -2.992 -4.766 1 95.62 56 PHE B O 1
ATOM 2355 N N . PHE B 1 57 ? 7.961 -4.199 -6.543 1 97.5 57 PHE B N 1
ATOM 2356 C CA . PHE B 1 57 ? 9.266 -4.852 -6.562 1 97.5 57 PHE B CA 1
ATOM 2357 C C . PHE B 1 57 ? 10.328 -3.914 -7.125 1 97.5 57 PHE B C 1
ATOM 2359 O O . PHE B 1 57 ? 11.469 -3.904 -6.648 1 97.5 57 PHE B O 1
ATOM 2366 N N . LEU B 1 58 ? 9.953 -3.115 -8.133 1 95.75 58 LEU B N 1
ATOM 2367 C CA . LEU B 1 58 ? 10.898 -2.168 -8.703 1 95.75 58 LEU B CA 1
ATOM 2368 C C . LEU B 1 58 ? 11.352 -1.152 -7.656 1 95.75 58 LEU B C 1
ATOM 2370 O O . LEU B 1 58 ? 12.531 -0.801 -7.59 1 95.75 58 LEU B O 1
ATOM 2374 N N . ASP B 1 59 ? 10.461 -0.76 -6.801 1 94.06 59 ASP B N 1
ATOM 2375 C CA . ASP B 1 59 ? 10.773 0.216 -5.758 1 94.06 59 ASP B CA 1
ATOM 2376 C C . ASP B 1 59 ? 11.68 -0.39 -4.691 1 94.06 59 ASP B C 1
ATOM 2378 O O . ASP B 1 59 ? 12.18 0.321 -3.812 1 94.06 59 ASP B O 1
ATOM 2382 N N . ARG B 1 60 ? 11.938 -1.678 -4.785 1 95.56 60 ARG B N 1
ATOM 2383 C CA . ARG B 1 60 ? 12.828 -2.381 -3.861 1 95.56 60 ARG B CA 1
ATOM 2384 C C . ARG B 1 60 ? 14.117 -2.799 -4.555 1 95.56 60 ARG B C 1
ATOM 2386 O O . ARG B 1 60 ? 14.867 -3.629 -4.035 1 95.56 60 ARG B O 1
ATOM 2393 N N . GLY B 1 61 ? 14.312 -2.293 -5.777 1 95.62 61 GLY B N 1
ATOM 2394 C CA . GLY B 1 61 ? 15.547 -2.521 -6.5 1 95.62 61 GLY B CA 1
ATOM 2395 C C . GLY B 1 61 ? 15.578 -3.854 -7.23 1 95.62 61 GLY B C 1
ATOM 2396 O O . GLY B 1 61 ? 16.641 -4.316 -7.645 1 95.62 61 GLY B O 1
ATOM 2397 N N . CYS B 1 62 ? 14.422 -4.473 -7.418 1 98.06 62 CYS B N 1
ATOM 2398 C CA . CYS B 1 62 ? 14.359 -5.793 -8.039 1 98.06 62 CYS B CA 1
ATOM 2399 C C . CYS B 1 62 ? 14.438 -5.684 -9.555 1 98.06 62 CYS B C 1
ATOM 2401 O O . CYS B 1 62 ? 14.18 -4.621 -10.125 1 98.06 62 CYS B O 1
ATOM 2403 N N . LYS B 1 63 ? 14.867 -6.777 -10.156 1 98.44 63 LYS B N 1
ATOM 2404 C CA . LYS B 1 63 ? 14.672 -7.027 -11.586 1 98.44 63 LYS B CA 1
ATOM 2405 C C . LYS B 1 63 ? 13.5 -7.977 -11.82 1 98.44 63 LYS B C 1
ATOM 2407 O O . LYS B 1 63 ? 13.453 -9.07 -11.242 1 98.44 63 LYS B O 1
ATOM 2412 N N . VAL B 1 64 ? 12.562 -7.52 -12.672 1 98.44 64 VAL B N 1
ATOM 2413 C CA . VAL B 1 64 ? 11.305 -8.25 -12.742 1 98.44 64 VAL B CA 1
ATOM 2414 C C . VAL B 1 64 ? 11.062 -8.734 -14.172 1 98.44 64 VAL B C 1
ATOM 2416 O O . VAL B 1 64 ? 11.141 -7.949 -15.117 1 98.44 64 VAL B O 1
ATOM 2419 N N . LEU B 1 65 ? 10.859 -10.023 -14.328 1 97.56 65 LEU B N 1
ATOM 2420 C CA . LEU B 1 65 ? 10.172 -10.516 -15.516 1 97.56 65 LEU B CA 1
ATOM 2421 C C . LEU B 1 65 ? 8.664 -10.531 -15.305 1 97.56 65 LEU B C 1
ATOM 2423 O O . LEU B 1 65 ? 8.148 -11.344 -14.539 1 97.56 65 LEU B O 1
ATOM 2427 N N . CYS B 1 66 ? 8.039 -9.656 -16 1 96.81 66 CYS B N 1
ATOM 2428 C CA . CYS B 1 66 ? 6.586 -9.562 -15.961 1 96.81 66 CYS B CA 1
ATOM 2429 C C . CYS B 1 66 ? 5.953 -10.422 -17.047 1 96.81 66 CYS B C 1
ATOM 2431 O O . CYS B 1 66 ? 6.219 -10.227 -18.234 1 96.81 66 CYS B O 1
ATOM 2433 N N . THR B 1 67 ? 5.07 -11.375 -16.609 1 97 67 THR B N 1
ATOM 2434 C CA . THR B 1 67 ? 4.434 -12.227 -17.609 1 97 67 THR B CA 1
ATOM 2435 C C . THR B 1 67 ? 2.914 -12.102 -17.531 1 97 67 THR B C 1
ATOM 2437 O O . THR B 1 67 ? 2.355 -11.883 -16.453 1 97 67 THR B O 1
ATOM 2440 N N . GLU B 1 68 ? 2.295 -12.188 -18.594 1 96.62 68 GLU B N 1
ATOM 2441 C CA . GLU B 1 68 ? 0.859 -12 -18.781 1 96.62 68 GLU B CA 1
ATOM 2442 C C . GLU B 1 68 ? 0.384 -12.625 -20.094 1 96.62 68 GLU B C 1
ATOM 2444 O O . GLU B 1 68 ? 1.086 -12.562 -21.094 1 96.62 68 GLU B O 1
ATOM 2449 N N . PRO B 1 69 ? -0.825 -13.289 -20.016 1 95.81 69 PRO B N 1
ATOM 2450 C CA . PRO B 1 69 ? -1.264 -13.953 -21.25 1 95.81 69 PRO B CA 1
ATOM 2451 C C . PRO B 1 69 ? -2.027 -13.016 -22.188 1 95.81 69 PRO B C 1
ATOM 2453 O O . PRO B 1 69 ? -2.143 -13.297 -23.375 1 95.81 69 PRO B O 1
ATOM 2456 N N . ARG B 1 70 ? -2.629 -11.984 -21.688 1 94.88 70 ARG B N 1
ATOM 2457 C CA . ARG B 1 70 ? -3.475 -11.117 -22.516 1 94.88 70 ARG B CA 1
ATOM 2458 C C . ARG B 1 70 ? -2.654 -10.023 -23.188 1 94.88 70 ARG B C 1
ATOM 2460 O O . ARG B 1 70 ? -1.983 -9.242 -22.516 1 94.88 70 ARG B O 1
ATOM 2467 N N . GLY B 1 71 ? -2.805 -9.922 -24.469 1 94.56 71 GLY B N 1
ATOM 2468 C CA . GLY B 1 71 ? -2.068 -8.938 -25.25 1 94.56 71 GLY B CA 1
ATOM 2469 C C . GLY B 1 71 ? -2.365 -7.508 -24.844 1 94.56 71 GLY B C 1
ATOM 2470 O O . GLY B 1 71 ? -1.454 -6.684 -24.734 1 94.56 71 GLY B O 1
ATOM 2471 N N . GLU B 1 72 ? -3.594 -7.242 -24.578 1 93 72 GLU B N 1
ATOM 2472 C CA . GLU B 1 72 ? -3.996 -5.891 -24.203 1 93 72 GLU B CA 1
ATOM 2473 C C . GLU B 1 72 ? -3.346 -5.461 -22.891 1 93 72 GLU B C 1
ATOM 2475 O O . GLU B 1 72 ? -2.951 -4.301 -22.734 1 93 72 GLU B O 1
ATOM 2480 N N . ASN B 1 73 ? -3.268 -6.391 -21.984 1 94.69 73 ASN B N 1
ATOM 2481 C CA . ASN B 1 73 ? -2.586 -6.105 -20.719 1 94.69 73 ASN B CA 1
ATOM 2482 C C . ASN B 1 73 ? -1.09 -5.887 -20.938 1 94.69 73 ASN B C 1
ATOM 2484 O O . ASN B 1 73 ? -0.512 -4.949 -20.375 1 94.69 73 ASN B O 1
ATOM 2488 N N . LEU B 1 74 ? -0.52 -6.672 -21.781 1 95.56 74 LEU B N 1
ATOM 2489 C CA . LEU B 1 74 ? 0.904 -6.555 -22.078 1 95.56 74 LEU B CA 1
ATOM 2490 C C . LEU B 1 74 ? 1.222 -5.195 -22.688 1 95.56 74 LEU B C 1
ATOM 2492 O O . LEU B 1 74 ? 2.252 -4.594 -22.375 1 95.56 74 LEU B O 1
ATOM 2496 N N . ASP B 1 75 ? 0.375 -4.719 -23.5 1 94.62 75 ASP B N 1
ATOM 2497 C CA . ASP B 1 75 ? 0.573 -3.41 -24.125 1 94.62 75 ASP B CA 1
ATOM 2498 C C . ASP B 1 75 ? 0.654 -2.311 -23.062 1 94.62 75 ASP B C 1
ATOM 2500 O O . ASP B 1 75 ? 1.498 -1.416 -23.156 1 94.62 75 ASP B O 1
ATOM 2504 N N . VAL B 1 76 ? -0.196 -2.439 -22.109 1 92.56 76 VAL B N 1
ATOM 2505 C CA . VAL B 1 76 ? -0.202 -1.455 -21.031 1 92.56 76 VAL B CA 1
ATOM 2506 C C . VAL B 1 76 ? 1.092 -1.562 -20.219 1 92.56 76 VAL B C 1
ATOM 2508 O O . VAL B 1 76 ? 1.705 -0.546 -19.891 1 92.56 76 VAL B O 1
ATOM 2511 N N . ILE B 1 77 ? 1.579 -2.779 -19.953 1 94.25 77 ILE B N 1
ATOM 2512 C CA . ILE B 1 77 ? 2.807 -2.99 -19.188 1 94.25 77 ILE B CA 1
ATOM 2513 C C . ILE B 1 77 ? 3.99 -2.391 -19.953 1 94.25 77 ILE B C 1
ATOM 2515 O O . ILE B 1 77 ? 4.836 -1.714 -19.359 1 94.25 77 ILE B O 1
ATOM 2519 N N . ARG B 1 78 ? 4.016 -2.586 -21.219 1 94.69 78 ARG B N 1
ATOM 2520 C CA . ARG B 1 78 ? 5.113 -2.078 -22.031 1 94.69 78 ARG B CA 1
ATOM 2521 C C . ARG B 1 78 ? 5.109 -0.554 -22.078 1 94.69 78 ARG B C 1
ATOM 2523 O O . ARG B 1 78 ? 6.168 0.075 -22.094 1 94.69 78 ARG B O 1
ATOM 2530 N N . GLN B 1 79 ? 3.969 -0.03 -22.078 1 91.25 79 GLN B N 1
ATOM 2531 C CA . GLN B 1 79 ? 3.861 1.424 -22.031 1 91.25 79 GLN B CA 1
ATOM 2532 C C . GLN B 1 79 ? 4.352 1.961 -20.688 1 91.25 79 GLN B C 1
ATOM 2534 O O . GLN B 1 79 ? 5.023 2.992 -20.641 1 91.25 79 GLN B O 1
ATOM 2539 N N . ARG B 1 80 ? 4.047 1.216 -19.656 1 88.5 80 ARG B N 1
ATOM 2540 C CA . ARG B 1 80 ? 4.363 1.664 -18.297 1 88.5 80 ARG B CA 1
ATOM 2541 C C . ARG B 1 80 ? 5.848 1.477 -18 1 88.5 80 ARG B C 1
ATOM 2543 O O . ARG B 1 80 ? 6.457 2.309 -17.328 1 88.5 80 ARG B O 1
ATOM 2550 N N . PHE B 1 81 ? 6.383 0.327 -18.531 1 92 81 PHE B N 1
ATOM 2551 C CA . PHE B 1 81 ? 7.688 -0.064 -18.016 1 92 81 PHE B CA 1
ATOM 2552 C C . PHE B 1 81 ? 8.672 -0.313 -19.156 1 92 81 PHE B C 1
ATOM 2554 O O . PHE B 1 81 ? 9.812 -0.711 -18.922 1 92 81 PHE B O 1
ATOM 2561 N N . GLY B 1 82 ? 8.281 -0.097 -20.359 1 88 82 GLY B N 1
ATOM 2562 C CA . GLY B 1 82 ? 9.078 -0.478 -21.516 1 88 82 GLY B CA 1
ATOM 2563 C C . GLY B 1 82 ? 10.461 0.145 -21.516 1 88 82 GLY B C 1
ATOM 2564 O O . GLY B 1 82 ? 11.406 -0.423 -22.078 1 88 82 GLY B O 1
ATOM 2565 N N . SER B 1 83 ? 10.633 1.237 -20.828 1 91.44 83 SER B N 1
ATOM 2566 C CA . SER B 1 83 ? 11.914 1.926 -20.844 1 91.44 83 SER B CA 1
ATOM 2567 C C . SER B 1 83 ? 12.711 1.624 -19.578 1 91.44 83 SER B C 1
ATOM 2569 O O . SER B 1 83 ? 13.844 2.088 -19.422 1 91.44 83 SER B O 1
ATOM 2571 N N . ASN B 1 84 ? 12.172 0.872 -18.719 1 93.62 84 ASN B N 1
ATOM 2572 C CA . ASN B 1 84 ? 12.859 0.521 -17.469 1 93.62 84 ASN B CA 1
ATOM 2573 C C . ASN B 1 84 ? 13.758 -0.697 -17.656 1 93.62 84 ASN B C 1
ATOM 2575 O O . ASN B 1 84 ? 13.281 -1.792 -17.953 1 93.62 84 ASN B O 1
ATOM 2579 N N . PRO B 1 85 ? 15.016 -0.545 -17.5 1 96 85 PRO B N 1
ATOM 2580 C CA . PRO B 1 85 ? 15.938 -1.652 -17.75 1 96 85 PRO B CA 1
ATOM 2581 C C . PRO B 1 85 ? 15.75 -2.811 -16.781 1 96 85 PRO B C 1
ATOM 2583 O O . PRO B 1 85 ? 16.266 -3.906 -17 1 96 85 PRO B O 1
ATOM 2586 N N . ASN B 1 86 ? 15.031 -2.582 -15.719 1 97.5 86 ASN B N 1
ATOM 2587 C CA . ASN B 1 86 ? 14.852 -3.619 -14.711 1 97.5 86 ASN B CA 1
ATOM 2588 C C . ASN B 1 86 ? 13.586 -4.438 -14.969 1 97.5 86 ASN B C 1
ATOM 2590 O O . ASN B 1 86 ? 13.227 -5.301 -14.164 1 97.5 86 ASN B O 1
ATOM 2594 N N . VAL B 1 87 ? 12.906 -4.16 -16.047 1 97.81 87 VAL B N 1
ATOM 2595 C CA . VAL B 1 87 ? 11.68 -4.879 -16.344 1 97.81 87 VAL B CA 1
ATOM 2596 C C . VAL B 1 87 ? 11.797 -5.559 -17.719 1 97.81 87 VAL B C 1
ATOM 2598 O O . VAL B 1 87 ? 12.188 -4.922 -18.703 1 97.81 87 VAL B O 1
ATOM 2601 N N . THR B 1 88 ? 11.555 -6.777 -17.719 1 96.81 88 THR B N 1
ATOM 2602 C CA . THR B 1 88 ? 11.305 -7.523 -18.953 1 96.81 88 THR B CA 1
ATOM 2603 C C . THR B 1 88 ? 9.859 -8.016 -19 1 96.81 88 THR B C 1
ATOM 2605 O O . THR B 1 88 ? 9.281 -8.359 -17.969 1 96.81 88 THR B O 1
ATOM 2608 N N . VAL B 1 89 ? 9.328 -7.957 -20.203 1 96.88 89 VAL B N 1
ATOM 2609 C CA . VAL B 1 89 ? 7.93 -8.32 -20.391 1 96.88 89 VAL B CA 1
ATOM 2610 C C . VAL B 1 89 ? 7.824 -9.492 -21.359 1 96.88 89 VAL B C 1
ATOM 2612 O O . VAL B 1 89 ? 8.414 -9.469 -22.438 1 96.88 89 VAL B O 1
ATOM 2615 N N . ASP B 1 90 ? 7.07 -10.516 -20.953 1 95.06 90 ASP B N 1
ATOM 2616 C CA . ASP B 1 90 ? 6.91 -11.68 -21.812 1 95.06 90 ASP B CA 1
ATOM 2617 C C . ASP B 1 90 ? 5.492 -12.234 -21.734 1 95.06 90 ASP B C 1
ATOM 2619 O O . ASP B 1 90 ? 4.781 -11.992 -20.75 1 95.06 90 ASP B O 1
ATOM 2623 N N . HIS B 1 91 ? 5.145 -12.906 -22.797 1 96.69 91 HIS B N 1
ATOM 2624 C CA . HIS B 1 91 ? 3.871 -13.617 -22.828 1 96.69 91 HIS B CA 1
ATOM 2625 C C . HIS B 1 91 ? 3.98 -14.977 -22.141 1 96.69 91 HIS B C 1
ATOM 2627 O O . HIS B 1 91 ? 4.914 -15.734 -22.406 1 96.69 91 HIS B O 1
ATOM 2633 N N . LEU B 1 92 ? 3.076 -15.242 -21.25 1 95.88 92 LEU B N 1
ATOM 2634 C CA . LEU B 1 92 ? 3.025 -16.547 -20.594 1 95.88 92 LEU B CA 1
ATOM 2635 C C . LEU B 1 92 ? 1.591 -16.922 -20.25 1 95.88 92 LEU B C 1
ATOM 2637 O O . LEU B 1 92 ? 0.886 -16.156 -19.594 1 95.88 92 LEU B O 1
ATOM 2641 N N . ASP B 1 93 ? 1.174 -18.031 -20.734 1 95.44 93 ASP B N 1
ATOM 2642 C CA . ASP B 1 93 ? -0.097 -18.641 -20.375 1 95.44 93 ASP B CA 1
ATOM 2643 C C . ASP B 1 93 ? 0.123 -19.891 -19.5 1 95.44 93 ASP B C 1
ATOM 2645 O O . ASP B 1 93 ? 0.578 -20.922 -20 1 95.44 93 ASP B O 1
ATOM 2649 N N . LEU B 1 94 ? -0.252 -19.812 -18.281 1 95.25 94 LEU B N 1
ATOM 2650 C CA . LEU B 1 94 ? 0.011 -20.891 -17.328 1 95.25 94 LEU B CA 1
ATOM 2651 C C . LEU B 1 94 ? -0.882 -22.094 -17.609 1 95.25 94 LEU B C 1
ATOM 2653 O O . LEU B 1 94 ? -0.636 -23.188 -17.078 1 95.25 94 LEU B O 1
ATOM 2657 N N . ASP B 1 95 ? -1.949 -21.891 -18.359 1 94.5 95 ASP B N 1
ATOM 2658 C CA . ASP B 1 95 ? -2.807 -23 -18.75 1 94.5 95 ASP B CA 1
ATOM 2659 C C . ASP B 1 95 ? -2.322 -23.641 -20.047 1 94.5 95 ASP B C 1
ATOM 2661 O O . ASP B 1 95 ? -2.867 -24.656 -20.484 1 94.5 95 ASP B O 1
ATOM 2665 N N . GLY B 1 96 ? -1.367 -23.031 -20.672 1 92.44 96 GLY B N 1
ATOM 2666 C CA . GLY B 1 96 ? -0.817 -23.562 -21.922 1 92.44 96 GLY B CA 1
ATOM 2667 C C . GLY B 1 96 ? 0.423 -24.406 -21.703 1 92.44 96 GLY B C 1
ATOM 2668 O O . GLY B 1 96 ? 0.603 -25 -20.641 1 92.44 96 GLY B O 1
ATOM 2669 N N . ASP B 1 97 ? 1.217 -24.484 -22.812 1 89.31 97 ASP B N 1
ATOM 2670 C CA . ASP B 1 97 ? 2.486 -25.203 -22.75 1 89.31 97 ASP B CA 1
ATOM 2671 C C . ASP B 1 97 ? 3.541 -24.375 -22.016 1 89.31 97 ASP B C 1
ATOM 2673 O O . ASP B 1 97 ? 3.947 -23.312 -22.484 1 89.31 97 ASP B O 1
ATOM 2677 N N . LEU B 1 98 ? 3.953 -24.906 -20.828 1 90.94 98 LEU B N 1
ATOM 2678 C CA . LEU B 1 98 ? 4.926 -24.203 -20 1 90.94 98 LEU B CA 1
ATOM 2679 C C . LEU B 1 98 ? 6.348 -24.531 -20.422 1 90.94 98 LEU B C 1
ATOM 2681 O O . LEU B 1 98 ? 6.676 -25.703 -20.641 1 90.94 98 LEU B O 1
ATOM 2685 N N . PRO B 1 99 ? 7.109 -23.484 -20.625 1 86.94 99 PRO B N 1
ATOM 2686 C CA . PRO B 1 99 ? 8.492 -23.75 -21.016 1 86.94 99 PRO B CA 1
ATOM 2687 C C . PRO B 1 99 ? 9.25 -24.594 -20 1 86.94 99 PRO B C 1
ATOM 2689 O O . PRO B 1 99 ? 9.188 -24.312 -18.797 1 86.94 99 PRO B O 1
ATOM 2692 N N . ALA B 1 100 ? 9.953 -25.656 -20.453 1 76.12 100 ALA B N 1
ATOM 2693 C CA . ALA B 1 100 ? 10.703 -26.562 -19.594 1 76.12 100 ALA B CA 1
ATOM 2694 C C . ALA B 1 100 ? 11.945 -25.891 -19.031 1 76.12 100 ALA B C 1
ATOM 2696 O O . ALA B 1 100 ? 12.25 -26.031 -17.844 1 76.12 100 ALA B O 1
ATOM 2697 N N . GLU B 1 101 ? 12.758 -25.312 -20.047 1 67.25 101 GLU B N 1
ATOM 2698 C CA . GLU B 1 101 ? 13.984 -24.656 -19.609 1 67.25 101 GLU B CA 1
ATOM 2699 C C . GLU B 1 101 ? 13.734 -23.188 -19.266 1 67.25 101 GLU B C 1
ATOM 2701 O O . GLU B 1 101 ? 13.203 -22.438 -20.094 1 67.25 101 GLU B O 1
ATOM 2706 N N . ALA B 1 102 ? 13.422 -23.031 -17.922 1 65 102 ALA B N 1
ATOM 2707 C CA . ALA B 1 102 ? 13.195 -21.625 -17.594 1 65 102 ALA B CA 1
ATOM 2708 C C . ALA B 1 102 ? 14.18 -21.141 -16.531 1 65 102 ALA B C 1
ATOM 2710 O O . ALA B 1 102 ? 14.68 -21.938 -15.727 1 65 102 ALA B O 1
ATOM 2711 N N . HIS B 1 103 ? 14.617 -20.016 -16.703 1 85.5 103 HIS B N 1
ATOM 2712 C CA . HIS B 1 103 ? 15.43 -19.297 -15.727 1 85.5 103 HIS B CA 1
ATOM 2713 C C . HIS B 1 103 ? 14.797 -19.359 -14.344 1 85.5 103 HIS B C 1
ATOM 2715 O O . HIS B 1 103 ? 13.586 -19.547 -14.219 1 85.5 103 HIS B O 1
ATOM 2721 N N . GLN B 1 104 ? 15.695 -19.516 -13.406 1 94.38 104 GLN B N 1
ATOM 2722 C CA . GLN B 1 104 ? 15.227 -19.469 -12.023 1 94.38 104 GLN B CA 1
ATOM 2723 C C . GLN B 1 104 ? 15.32 -18.047 -11.469 1 94.38 104 GLN B C 1
ATOM 2725 O O . GLN B 1 104 ? 16.125 -17.234 -11.945 1 94.38 104 GLN B O 1
ATOM 2730 N N . TYR B 1 105 ? 14.422 -17.797 -10.562 1 98 105 TYR B N 1
ATOM 2731 C CA . TYR B 1 105 ? 14.312 -16.469 -9.953 1 98 105 TYR B CA 1
ATOM 2732 C C . TYR B 1 105 ? 14.367 -16.562 -8.43 1 98 105 TYR B C 1
ATOM 2734 O O . TYR B 1 105 ? 13.914 -17.547 -7.848 1 98 105 TYR B O 1
ATOM 2742 N N . ASP B 1 106 ? 14.961 -15.508 -7.816 1 98.62 106 ASP B N 1
ATOM 2743 C CA . ASP B 1 106 ? 14.961 -15.484 -6.359 1 98.62 106 ASP B CA 1
ATOM 2744 C C . ASP B 1 106 ? 13.539 -15.586 -5.805 1 98.62 106 ASP B C 1
ATOM 2746 O O . ASP B 1 106 ? 13.297 -16.312 -4.844 1 98.62 106 ASP B O 1
ATOM 2750 N N . VAL B 1 107 ? 12.633 -14.883 -6.426 1 98.81 107 VAL B N 1
ATOM 2751 C CA . VAL B 1 107 ? 11.242 -14.836 -5.98 1 98.81 107 VAL B CA 1
ATOM 2752 C C . VAL B 1 107 ? 10.312 -15.102 -7.156 1 98.81 107 VAL B C 1
ATOM 2754 O O . VAL B 1 107 ? 10.461 -14.508 -8.227 1 98.81 107 VAL B O 1
ATOM 2757 N N . VAL B 1 108 ? 9.422 -16.047 -7.008 1 98.75 108 VAL B N 1
ATOM 2758 C CA . VAL B 1 108 ? 8.281 -16.188 -7.906 1 98.75 108 VAL B CA 1
ATOM 2759 C C . VAL B 1 108 ? 7.027 -15.617 -7.238 1 98.75 108 VAL B C 1
ATOM 2761 O O . VAL B 1 108 ? 6.711 -15.969 -6.098 1 98.75 108 VAL B O 1
ATOM 2764 N N . TYR B 1 109 ? 6.371 -14.688 -7.898 1 98.88 109 TYR B N 1
ATOM 2765 C CA . TYR B 1 109 ? 5.234 -13.945 -7.359 1 98.88 109 TYR B CA 1
ATOM 2766 C C . TYR B 1 109 ? 3.973 -14.227 -8.172 1 98.88 109 TYR B C 1
ATOM 2768 O O . TYR B 1 109 ? 3.928 -13.953 -9.375 1 98.88 109 TYR B O 1
ATOM 2776 N N . CYS B 1 110 ? 2.928 -14.734 -7.477 1 98.69 110 CYS B N 1
ATOM 2777 C CA . CYS B 1 110 ? 1.663 -15.078 -8.117 1 98.69 110 CYS B CA 1
ATOM 2778 C C . CYS B 1 110 ? 0.481 -14.664 -7.25 1 98.69 110 CYS B C 1
ATOM 2780 O O . CYS B 1 110 ? -0.062 -15.477 -6.5 1 98.69 110 CYS B O 1
ATOM 2782 N N . TYR B 1 111 ? 0.054 -13.43 -7.391 1 98.5 111 TYR B N 1
ATOM 2783 C CA . TYR B 1 111 ? -1.104 -12.93 -6.656 1 98.5 111 TYR B CA 1
ATOM 2784 C C . TYR B 1 111 ? -2.312 -12.797 -7.578 1 98.5 111 TYR B C 1
ATOM 2786 O O . TYR B 1 111 ? -2.283 -12.031 -8.547 1 98.5 111 TYR B O 1
ATOM 2794 N N . GLY B 1 112 ? -3.352 -13.523 -7.289 1 97.44 112 GLY B N 1
ATOM 2795 C CA . GLY B 1 112 ? -4.629 -13.328 -7.957 1 97.44 112 GLY B CA 1
ATOM 2796 C C . GLY B 1 112 ? -4.723 -14.055 -9.289 1 97.44 112 GLY B C 1
ATOM 2797 O O . GLY B 1 112 ? -5.473 -13.641 -10.172 1 97.44 112 GLY B O 1
ATOM 2798 N N . VAL B 1 113 ? -3.99 -15.141 -9.445 1 97.81 113 VAL B N 1
ATOM 2799 C CA . VAL B 1 113 ? -3.938 -15.766 -10.766 1 97.81 113 VAL B CA 1
ATOM 2800 C C . VAL B 1 113 ? -4.336 -17.234 -10.664 1 97.81 113 VAL B C 1
ATOM 2802 O O . VAL B 1 113 ? -5.133 -17.719 -11.469 1 97.81 113 VAL B O 1
ATOM 2805 N N . LEU B 1 114 ? -3.883 -17.969 -9.648 1 98.25 114 LEU B N 1
ATOM 2806 C CA . LEU B 1 114 ? -4.004 -19.422 -9.57 1 98.25 114 LEU B CA 1
ATOM 2807 C C . LEU B 1 114 ? -5.461 -19.844 -9.727 1 98.25 114 LEU B C 1
ATOM 2809 O O . LEU B 1 114 ? -5.75 -20.828 -10.422 1 98.25 114 LEU B O 1
ATOM 2813 N N . TYR B 1 115 ? -6.398 -19.125 -9.109 1 97.62 115 TYR B N 1
ATOM 2814 C CA . TYR B 1 115 ? -7.801 -19.516 -9.117 1 97.62 115 TYR B CA 1
ATOM 2815 C C . TYR B 1 115 ? -8.43 -19.266 -10.484 1 97.62 115 TYR B C 1
ATOM 2817 O O . TYR B 1 115 ? -9.57 -19.656 -10.727 1 97.62 115 TYR B O 1
ATOM 2825 N N . HIS B 1 116 ? -7.738 -18.656 -11.406 1 97.44 116 HIS B N 1
ATOM 2826 C CA . HIS B 1 116 ? -8.211 -18.469 -12.773 1 97.44 116 HIS B CA 1
ATOM 2827 C C . HIS B 1 116 ? -7.691 -19.562 -13.695 1 97.44 116 HIS B C 1
ATOM 2829 O O . HIS B 1 116 ? -7.91 -19.516 -14.906 1 97.44 116 HIS B O 1
ATOM 2835 N N . LEU B 1 117 ? -6.988 -20.531 -13.172 1 97.38 117 LEU B N 1
ATOM 2836 C CA . LEU B 1 117 ? -6.367 -21.562 -14 1 97.38 117 LEU B CA 1
ATOM 2837 C C . LEU B 1 117 ? -7.199 -22.828 -14.008 1 97.38 117 LEU B C 1
ATOM 2839 O O . LEU B 1 117 ? -7.754 -23.219 -12.977 1 97.38 117 LEU B O 1
ATOM 2843 N N . SER B 1 118 ? -7.18 -23.547 -15.133 1 95.25 118 SER B N 1
ATOM 2844 C CA . SER B 1 118 ? -7.871 -24.812 -15.273 1 95.25 118 SER B CA 1
ATOM 2845 C C . SER B 1 118 ? -6.973 -25.984 -14.859 1 95.25 118 SER B C 1
ATOM 2847 O O . SER B 1 118 ? -7.461 -27.062 -14.539 1 95.25 118 SER B O 1
ATOM 2849 N N . ARG B 1 119 ? -5.695 -25.734 -14.836 1 95.25 119 ARG B N 1
ATOM 2850 C CA . ARG B 1 119 ? -4.723 -26.75 -14.43 1 95.25 119 ARG B CA 1
ATOM 2851 C C . ARG B 1 119 ? -3.814 -26.219 -13.32 1 95.25 119 ARG B C 1
ATOM 2853 O O . ARG B 1 119 ? -2.592 -26.188 -13.484 1 95.25 119 ARG B O 1
ATOM 2860 N N . PRO B 1 120 ? -4.391 -25.938 -12.141 1 97.31 120 PRO B N 1
ATOM 2861 C CA . PRO B 1 120 ? -3.643 -25.234 -11.102 1 97.31 120 PRO B CA 1
ATOM 2862 C C . PRO B 1 120 ? -2.482 -26.047 -10.547 1 97.31 120 PRO B C 1
ATOM 2864 O O . PRO B 1 120 ? -1.449 -25.484 -10.164 1 97.31 120 PRO B O 1
ATOM 2867 N N . ALA B 1 121 ? -2.611 -27.406 -10.523 1 97.31 121 ALA B N 1
ATOM 2868 C CA . ALA B 1 121 ? -1.544 -28.234 -9.969 1 97.31 121 ALA B CA 1
ATOM 2869 C C . ALA B 1 121 ? -0.279 -28.141 -10.812 1 97.31 121 ALA B C 1
ATOM 2871 O O . ALA B 1 121 ? 0.824 -27.984 -10.281 1 97.31 121 ALA B O 1
ATOM 2872 N N . GLU B 1 122 ? -0.438 -28.203 -12.102 1 96.12 122 GLU B N 1
ATOM 2873 C CA . GLU B 1 122 ? 0.692 -28.109 -13.016 1 96.12 122 GLU B CA 1
ATOM 2874 C C . GLU B 1 122 ? 1.344 -26.734 -12.945 1 96.12 122 GLU B C 1
ATOM 2876 O O . GLU B 1 122 ? 2.572 -26.609 -12.938 1 96.12 122 GLU B O 1
ATOM 2881 N N . ALA B 1 123 ? 0.549 -25.734 -12.922 1 97.06 123 ALA B N 1
ATOM 2882 C CA . ALA B 1 123 ? 1.053 -24.375 -12.836 1 97.06 123 ALA B CA 1
ATOM 2883 C C . ALA B 1 123 ? 1.843 -24.156 -11.547 1 97.06 123 ALA B C 1
ATOM 2885 O O . ALA B 1 123 ? 2.924 -23.562 -11.57 1 97.06 123 ALA B O 1
ATOM 2886 N N . LEU B 1 124 ? 1.283 -24.625 -10.461 1 97.81 124 LEU B N 1
ATOM 2887 C CA . LEU B 1 124 ? 1.936 -24.469 -9.164 1 97.81 124 LEU B CA 1
ATOM 2888 C C . LEU B 1 124 ? 3.279 -25.203 -9.141 1 97.81 124 LEU B C 1
ATOM 2890 O O . LEU B 1 124 ? 4.277 -24.641 -8.672 1 97.81 124 LEU B O 1
ATOM 2894 N N . ALA B 1 125 ? 3.273 -26.375 -9.664 1 96.88 125 ALA B N 1
ATOM 2895 C CA . ALA B 1 125 ? 4.52 -27.141 -9.742 1 96.88 125 ALA B CA 1
ATOM 2896 C C . ALA B 1 125 ? 5.562 -26.406 -10.57 1 96.88 125 ALA B C 1
ATOM 2898 O O . ALA B 1 125 ? 6.727 -26.312 -10.18 1 96.88 125 ALA B O 1
ATOM 2899 N N . TRP B 1 126 ? 5.129 -25.891 -11.68 1 97.12 126 TRP B N 1
ATOM 2900 C CA . TRP B 1 126 ? 6.02 -25.156 -12.57 1 97.12 126 TRP B CA 1
ATOM 2901 C C . TRP B 1 126 ? 6.594 -23.922 -11.867 1 97.12 126 TRP B C 1
ATOM 2903 O O . TRP B 1 126 ? 7.793 -23.656 -11.953 1 97.12 126 TRP B O 1
ATOM 2913 N N . MET B 1 127 ? 5.832 -23.203 -11.156 1 97.69 127 MET B N 1
ATOM 2914 C CA . MET B 1 127 ? 6.273 -22.016 -10.438 1 97.69 127 MET B CA 1
ATOM 2915 C C . MET B 1 127 ? 7.27 -22.375 -9.336 1 97.69 127 MET B C 1
ATOM 2917 O O . MET B 1 127 ? 8.289 -21.703 -9.172 1 97.69 127 MET B O 1
ATOM 2921 N N . CYS B 1 128 ? 6.934 -23.438 -8.617 1 97.88 128 CYS B N 1
ATOM 2922 C CA . CYS B 1 128 ? 7.824 -23.891 -7.547 1 97.88 128 CYS B CA 1
ATOM 2923 C C . CYS B 1 128 ? 9.211 -24.219 -8.094 1 97.88 128 CYS B C 1
ATOM 2925 O O . CYS B 1 128 ? 10.219 -23.859 -7.484 1 97.88 128 CYS B O 1
ATOM 2927 N N . ASP B 1 129 ? 9.227 -24.812 -9.258 1 96.44 129 ASP B N 1
ATOM 2928 C CA . ASP B 1 129 ? 10.492 -25.219 -9.859 1 96.44 129 ASP B CA 1
ATOM 2929 C C . ASP B 1 129 ? 11.328 -24.016 -10.266 1 96.44 129 ASP B C 1
ATOM 2931 O O . ASP B 1 129 ? 12.539 -24.125 -10.477 1 96.44 129 ASP B O 1
ATOM 2935 N N . ARG B 1 130 ? 10.727 -22.875 -10.297 1 97 130 ARG B N 1
ATOM 2936 C CA . ARG B 1 130 ? 11.414 -21.672 -10.758 1 97 130 ARG B CA 1
ATOM 2937 C C . ARG B 1 130 ? 11.812 -20.781 -9.578 1 97 130 ARG B C 1
ATOM 2939 O O . ARG B 1 130 ? 12.562 -19.812 -9.75 1 97 130 ARG B O 1
ATOM 2946 N N . ALA B 1 131 ? 11.344 -21.125 -8.43 1 97.81 131 ALA B N 1
ATOM 2947 C CA . ALA B 1 131 ? 11.641 -20.312 -7.246 1 97.81 131 ALA B CA 1
ATOM 2948 C C . ALA B 1 131 ? 12.922 -20.797 -6.562 1 97.81 131 ALA B C 1
ATOM 2950 O O . ALA B 1 131 ? 12.969 -21.906 -6.035 1 97.81 131 ALA B O 1
ATOM 2951 N N . VAL B 1 132 ? 13.945 -19.891 -6.523 1 97.25 132 VAL B N 1
ATOM 2952 C CA . VAL B 1 132 ? 15.219 -20.219 -5.891 1 97.25 132 VAL B CA 1
ATOM 2953 C C . VAL B 1 132 ? 15.117 -20.016 -4.383 1 97.25 132 VAL B C 1
ATOM 2955 O O . VAL B 1 132 ? 15.688 -20.766 -3.6 1 97.25 132 VAL B O 1
ATOM 2958 N N . ASP B 1 133 ? 14.352 -18.953 -4.07 1 97.81 133 ASP B N 1
ATOM 2959 C CA . ASP B 1 133 ? 14.273 -18.594 -2.656 1 97.81 133 ASP B CA 1
ATOM 2960 C C . ASP B 1 133 ? 12.828 -18.625 -2.16 1 97.81 133 ASP B C 1
ATOM 2962 O O . ASP B 1 133 ? 12.5 -19.375 -1.234 1 97.81 133 ASP B O 1
ATOM 2966 N N . LEU B 1 134 ? 11.969 -17.844 -2.781 1 98.75 134 LEU B N 1
ATOM 2967 C CA . LEU B 1 134 ? 10.617 -17.641 -2.273 1 98.75 134 LEU B CA 1
ATOM 2968 C C . LEU B 1 134 ? 9.586 -17.828 -3.383 1 98.75 134 LEU B C 1
ATOM 2970 O O . LEU B 1 134 ? 9.812 -17.406 -4.52 1 98.75 134 LEU B O 1
ATOM 2974 N N . LEU B 1 135 ? 8.492 -18.453 -3.076 1 98.88 135 LEU B N 1
ATOM 2975 C CA . LEU B 1 135 ? 7.258 -18.359 -3.844 1 98.88 135 LEU B CA 1
ATOM 2976 C C . LEU B 1 135 ? 6.164 -17.672 -3.031 1 98.88 135 LEU B C 1
ATOM 2978 O O . LEU B 1 135 ? 5.809 -18.141 -1.945 1 98.88 135 LEU B O 1
ATOM 2982 N N . LEU B 1 136 ? 5.676 -16.531 -3.502 1 98.94 136 LEU B N 1
ATOM 2983 C CA . LEU B 1 136 ? 4.598 -15.766 -2.887 1 98.94 136 LEU B CA 1
ATOM 2984 C C . LEU B 1 136 ? 3.297 -15.945 -3.662 1 98.94 136 LEU B C 1
ATOM 2986 O O . LEU B 1 136 ? 3.209 -15.555 -4.828 1 98.94 136 LEU B O 1
ATOM 2990 N N . LEU B 1 137 ? 2.291 -16.516 -2.953 1 98.94 137 LEU B N 1
ATOM 2991 C CA . LEU B 1 137 ? 1.055 -16.906 -3.625 1 98.94 137 LEU B CA 1
ATOM 2992 C C . LEU B 1 137 ? -0.159 -16.328 -2.904 1 98.94 137 LEU B C 1
ATOM 2994 O O . LEU B 1 137 ? -0.271 -16.438 -1.681 1 98.94 137 LEU B O 1
ATOM 2998 N N . GLU B 1 138 ? -0.999 -15.617 -3.59 1 98.81 138 GLU B N 1
ATOM 2999 C CA . GLU B 1 138 ? -2.338 -15.25 -3.139 1 98.81 138 GLU B CA 1
ATOM 3000 C C . GLU B 1 138 ? -3.4 -15.719 -4.129 1 98.81 138 GLU B C 1
ATOM 3002 O O . GLU B 1 138 ? -3.256 -15.531 -5.34 1 98.81 138 GLU B O 1
ATOM 3007 N N . THR B 1 139 ? -4.457 -16.406 -3.639 1 98.38 139 THR B N 1
ATOM 3008 C CA . THR B 1 139 ? -5.473 -16.953 -4.535 1 98.38 139 THR B CA 1
ATOM 3009 C C . THR B 1 139 ? -6.824 -17.031 -3.836 1 98.38 139 THR B C 1
ATOM 3011 O O . THR B 1 139 ? -6.898 -16.969 -2.607 1 98.38 139 THR B O 1
ATOM 3014 N N . CYS B 1 140 ? -7.887 -17.094 -4.629 1 97 140 CYS B N 1
ATOM 3015 C CA . CYS B 1 140 ? -9.203 -17.406 -4.09 1 97 140 CYS B CA 1
ATOM 3016 C C . CYS B 1 140 ? -9.289 -18.875 -3.686 1 97 140 CYS B C 1
ATOM 3018 O O . CYS B 1 140 ? -8.82 -19.75 -4.414 1 97 140 CYS B O 1
ATOM 3020 N N . VAL B 1 141 ? -9.867 -19.094 -2.508 1 96.62 141 VAL B N 1
ATOM 3021 C CA . VAL B 1 141 ? -9.945 -20.453 -1.98 1 96.62 141 VAL B CA 1
ATOM 3022 C C . VAL B 1 141 ? -11.383 -20.766 -1.574 1 96.62 141 VAL B C 1
ATOM 3024 O O . VAL B 1 141 ? -12.188 -19.859 -1.371 1 96.62 141 VAL B O 1
ATOM 3027 N N . SER B 1 142 ? -11.648 -22.094 -1.542 1 93.19 142 SER B N 1
ATOM 3028 C CA . SER B 1 142 ? -12.906 -22.562 -0.968 1 93.19 142 SER B CA 1
ATOM 3029 C C . SER B 1 142 ? -12.758 -22.844 0.524 1 93.19 142 SER B C 1
ATOM 3031 O O . SER B 1 142 ? -11.641 -22.922 1.039 1 93.19 142 SER B O 1
ATOM 3033 N N . TYR B 1 143 ? -13.859 -22.969 1.176 1 90.69 143 TYR B N 1
ATOM 3034 C CA . TYR B 1 143 ? -13.883 -23.297 2.596 1 90.69 143 TYR B CA 1
ATOM 3035 C C . TYR B 1 143 ? -13.859 -24.812 2.797 1 90.69 143 TYR B C 1
ATOM 3037 O O . TYR B 1 143 ? -13.906 -25.297 3.932 1 90.69 143 TYR B O 1
ATOM 3045 N N . SER B 1 144 ? -13.703 -25.422 1.708 1 86.12 144 SER B N 1
ATOM 3046 C CA . SER B 1 144 ? -13.664 -26.875 1.8 1 86.12 144 SER B CA 1
ATOM 3047 C C . SER B 1 144 ? -12.398 -27.359 2.496 1 86.12 144 SER B C 1
ATOM 3049 O O . SER B 1 144 ? -11.375 -26.672 2.469 1 86.12 144 SER B O 1
ATOM 3051 N N . GLY B 1 145 ? -12.484 -28.469 3.152 1 87.56 145 GLY B N 1
ATOM 3052 C CA . GLY B 1 145 ? -11.312 -29.109 3.732 1 87.56 145 GLY B CA 1
ATOM 3053 C C . GLY B 1 145 ? -10.742 -30.203 2.854 1 87.56 145 GLY B C 1
ATOM 3054 O O . GLY B 1 145 ? -9.75 -30.844 3.213 1 87.56 145 GLY B O 1
ATOM 3055 N N . GLU B 1 146 ? -11.305 -30.297 1.729 1 90.88 146 GLU B N 1
ATOM 3056 C CA . GLU B 1 146 ? -10.906 -31.391 0.846 1 90.88 146 GLU B CA 1
ATOM 3057 C C . GLU B 1 146 ? -9.656 -31.031 0.056 1 90.88 146 GLU B C 1
ATOM 3059 O O . GLU B 1 146 ? -9.438 -29.859 -0.277 1 90.88 146 GLU B O 1
ATOM 3064 N N . ASP B 1 147 ? -8.914 -31.984 -0.243 1 95.62 147 ASP B N 1
ATOM 3065 C CA . ASP B 1 147 ? -7.676 -31.812 -1.001 1 95.62 147 ASP B CA 1
ATOM 3066 C C . ASP B 1 147 ? -7.941 -31.859 -2.504 1 95.62 147 ASP B C 1
ATOM 3068 O O . ASP B 1 147 ? -7.367 -32.688 -3.215 1 95.62 147 ASP B O 1
ATOM 3072 N N . GLU B 1 148 ? -8.82 -31.047 -2.92 1 92.25 148 GLU B N 1
ATOM 3073 C CA . GLU B 1 148 ? -9.188 -30.984 -4.332 1 92.25 148 GLU B CA 1
ATOM 3074 C C . GLU B 1 148 ? -9.711 -29.594 -4.691 1 92.25 148 GLU B C 1
ATOM 3076 O O . GLU B 1 148 ? -10.453 -28.984 -3.92 1 92.25 148 GLU B O 1
ATOM 3081 N N . PRO B 1 149 ? -9.328 -29.125 -5.852 1 93.38 149 PRO B N 1
ATOM 3082 C CA . PRO B 1 149 ? -9.945 -27.891 -6.328 1 93.38 149 PRO B CA 1
ATOM 3083 C C . PRO B 1 149 ? -11.234 -28.125 -7.105 1 93.38 149 PRO B C 1
ATOM 3085 O O . PRO B 1 149 ? -11.375 -29.156 -7.773 1 93.38 149 PRO B O 1
ATOM 3088 N N . PHE B 1 150 ? -12.188 -27.25 -7.031 1 92.12 150 PHE B N 1
ATOM 3089 C CA . PHE B 1 150 ? -13.352 -27.328 -7.906 1 92.12 150 PHE B CA 1
ATOM 3090 C C . PHE B 1 150 ? -13.25 -26.312 -9.039 1 92.12 150 PHE B C 1
ATOM 3092 O O . PHE B 1 150 ? -12.789 -25.188 -8.836 1 92.12 150 PHE B O 1
ATOM 3099 N N . LEU B 1 151 ? -13.664 -26.719 -10.141 1 93.19 151 LEU B N 1
ATOM 3100 C CA . LEU B 1 151 ? -13.617 -25.844 -11.305 1 93.19 151 LEU B CA 1
ATOM 3101 C C . LEU B 1 151 ? -14.812 -24.891 -11.312 1 93.19 151 LEU B C 1
ATOM 3103 O O . LEU B 1 151 ? -15.883 -25.219 -10.805 1 93.19 151 LEU B O 1
ATOM 3107 N N . VAL B 1 152 ? -14.547 -23.672 -11.812 1 93.88 152 VAL B N 1
ATOM 3108 C CA . VAL B 1 152 ? -15.602 -22.672 -11.906 1 93.88 152 VAL B CA 1
ATOM 3109 C C . VAL B 1 152 ? -15.57 -22.016 -13.281 1 93.88 152 VAL B C 1
ATOM 3111 O O . VAL B 1 152 ? -14.508 -21.859 -13.883 1 93.88 152 VAL B O 1
ATOM 3114 N N . SER B 1 153 ? -16.75 -21.594 -13.766 1 93.69 153 SER B N 1
ATOM 3115 C CA . SER B 1 153 ? -16.844 -20.844 -15.016 1 93.69 153 SER B CA 1
ATOM 3116 C C . SER B 1 153 ? -16.578 -19.359 -14.797 1 93.69 153 SER B C 1
ATOM 3118 O O . SER B 1 153 ? -17.031 -18.781 -13.805 1 93.69 153 SER B O 1
ATOM 3120 N N . GLU B 1 154 ? -15.781 -18.781 -15.656 1 92.44 154 GLU B N 1
ATOM 3121 C CA . GLU B 1 154 ? -15.469 -17.359 -15.641 1 92.44 154 GLU B CA 1
ATOM 3122 C C . GLU B 1 154 ? -15.664 -16.719 -17.016 1 92.44 154 GLU B C 1
ATOM 3124 O O . GLU B 1 154 ? -15.797 -17.438 -18.016 1 92.44 154 GLU B O 1
ATOM 3129 N N . ARG B 1 155 ? -15.789 -15.43 -17.047 1 87.81 155 ARG B N 1
ATOM 3130 C CA . ARG B 1 155 ? -15.938 -14.688 -18.281 1 87.81 155 ARG B CA 1
ATOM 3131 C C . ARG B 1 155 ? -14.586 -14.422 -18.938 1 87.81 155 ARG B C 1
ATOM 3133 O O . ARG B 1 155 ? -13.875 -13.492 -18.547 1 87.81 155 ARG B O 1
ATOM 3140 N N . ALA B 1 156 ? -14.328 -15.055 -19.969 1 86.88 156 ALA B N 1
ATOM 3141 C CA . ALA B 1 156 ? -13.023 -15 -20.625 1 86.88 156 ALA B CA 1
ATOM 3142 C C . ALA B 1 156 ? -12.75 -13.602 -21.188 1 86.88 156 ALA B C 1
ATOM 3144 O O . ALA B 1 156 ? -11.594 -13.195 -21.312 1 86.88 156 ALA B O 1
ATOM 3145 N N . SER B 1 157 ? -13.742 -12.867 -21.422 1 86.88 157 SER B N 1
ATOM 3146 C CA . SER B 1 157 ? -13.594 -11.555 -22.031 1 86.88 157 SER B CA 1
ATOM 3147 C C . SER B 1 157 ? -13.172 -10.5 -21.016 1 86.88 157 SER B C 1
ATOM 3149 O O . SER B 1 157 ? -12.758 -9.406 -21.375 1 86.88 157 SER B O 1
ATOM 3151 N N . SER B 1 158 ? -13.32 -10.797 -19.766 1 86.94 158 SER B N 1
ATOM 3152 C CA . SER B 1 158 ? -12.898 -9.867 -18.719 1 86.94 158 SER B CA 1
ATOM 3153 C C . SER B 1 158 ? -11.383 -9.82 -18.594 1 86.94 158 SER B C 1
ATOM 3155 O O . SER B 1 158 ? -10.734 -10.867 -18.5 1 86.94 158 SER B O 1
ATOM 3157 N N . PRO B 1 159 ? -10.805 -8.609 -18.531 1 87 159 PRO B N 1
ATOM 3158 C CA . PRO B 1 159 ? -9.344 -8.484 -18.484 1 87 159 PRO B CA 1
ATOM 3159 C C . PRO B 1 159 ? -8.742 -9.086 -17.219 1 87 159 PRO B C 1
ATOM 3161 O O . PRO B 1 159 ? -7.527 -9.289 -17.141 1 87 159 PRO B O 1
ATOM 3164 N N . SER B 1 160 ? -9.57 -9.383 -16.234 1 88.31 160 SER B N 1
ATOM 3165 C CA . SER B 1 160 ? -9.047 -9.828 -14.953 1 88.31 160 SER B CA 1
ATOM 3166 C C . SER B 1 160 ? -9.492 -11.258 -14.633 1 88.31 160 SER B C 1
ATOM 3168 O O . SER B 1 160 ? -9.336 -11.727 -13.508 1 88.31 160 SER B O 1
ATOM 3170 N N . GLN B 1 161 ? -10.102 -11.977 -15.641 1 90.44 161 GLN B N 1
ATOM 3171 C CA . GLN B 1 161 ? -10.602 -13.32 -15.367 1 90.44 161 GLN B CA 1
ATOM 3172 C C . GLN B 1 161 ? -9.898 -14.359 -16.234 1 90.44 161 GLN B C 1
ATOM 3174 O O . GLN B 1 161 ? -8.961 -14.031 -16.969 1 90.44 161 GLN B O 1
ATOM 3179 N N . ALA B 1 162 ? -10.305 -15.578 -16.062 1 91.25 162 ALA B N 1
ATOM 3180 C CA . ALA B 1 162 ? -9.656 -16.703 -16.734 1 91.25 162 ALA B CA 1
ATOM 3181 C C . ALA B 1 162 ? -9.711 -16.531 -18.25 1 91.25 162 ALA B C 1
ATOM 3183 O O . ALA B 1 162 ? -10.789 -16.328 -18.812 1 91.25 162 ALA B O 1
ATOM 3184 N N . ILE B 1 163 ? -8.586 -16.719 -18.859 1 89.88 163 ILE B N 1
ATOM 3185 C CA . ILE B 1 163 ? -8.516 -16.531 -20.297 1 89.88 163 ILE B CA 1
ATOM 3186 C C . ILE B 1 163 ? -9.219 -17.688 -21 1 89.88 163 ILE B C 1
ATOM 3188 O O . ILE B 1 163 ? -9.766 -17.531 -22.094 1 89.88 163 ILE B O 1
ATOM 3192 N N . THR B 1 164 ? -9.336 -18.844 -20.391 1 90.75 164 THR B N 1
ATOM 3193 C CA . THR B 1 164 ? -9.969 -20.016 -20.969 1 90.75 164 THR B CA 1
ATOM 3194 C C . THR B 1 164 ? -11.461 -20.047 -20.656 1 90.75 164 THR B C 1
ATOM 3196 O O . THR B 1 164 ? -12.203 -20.859 -21.219 1 90.75 164 THR B O 1
ATOM 3199 N N . GLY B 1 165 ? -11.797 -19.297 -19.703 1 93.31 165 GLY B N 1
ATOM 3200 C CA . GLY B 1 165 ? -13.18 -19.312 -19.25 1 93.31 165 GLY B CA 1
ATOM 3201 C C . GLY B 1 165 ? -13.414 -20.281 -18.109 1 93.31 165 GLY B C 1
ATOM 3202 O O . GLY B 1 165 ? -14.523 -20.391 -17.594 1 93.31 165 GLY B O 1
ATOM 3203 N N . THR B 1 166 ? -12.367 -20.953 -17.766 1 94.44 166 THR B N 1
ATOM 3204 C CA . THR B 1 166 ? -12.461 -21.906 -16.656 1 94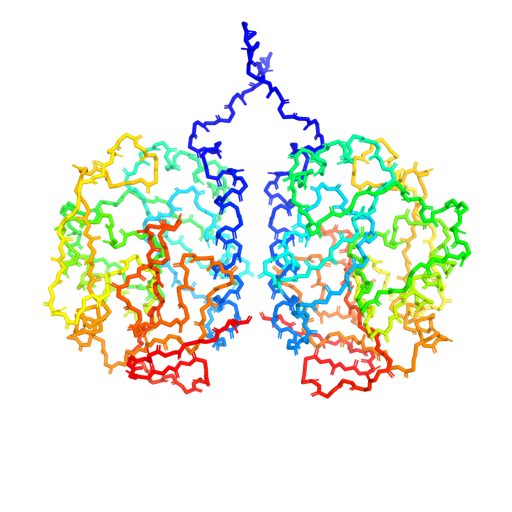.44 166 THR B CA 1
ATOM 3205 C C . THR B 1 166 ? -11.406 -21.609 -15.594 1 94.44 166 THR B C 1
ATOM 3207 O O . THR B 1 166 ? -10.211 -21.547 -15.898 1 94.44 166 THR B O 1
ATOM 3210 N N . GLY B 1 167 ? -11.891 -21.359 -14.391 1 96.31 167 GLY B N 1
ATOM 3211 C CA . GLY B 1 167 ? -11.016 -21.219 -13.234 1 96.31 167 GLY B CA 1
ATOM 3212 C C . GLY B 1 167 ? -11.219 -22.312 -12.195 1 96.31 167 GLY B C 1
ATOM 3213 O O . GLY B 1 167 ? -11.758 -23.375 -12.5 1 96.31 167 GLY B O 1
ATOM 3214 N N . CYS B 1 168 ? -10.727 -22.094 -11.016 1 96.38 168 CYS B N 1
ATOM 3215 C CA . CYS B 1 168 ? -10.867 -23.078 -9.945 1 96.38 168 CYS B CA 1
ATOM 3216 C C . CYS B 1 168 ? -10.969 -22.391 -8.586 1 96.38 168 CYS B C 1
ATOM 3218 O O . CYS B 1 168 ? -10.758 -21.188 -8.477 1 96.38 168 CYS B O 1
ATOM 3220 N N . ARG B 1 169 ? -11.391 -23.141 -7.629 1 95.44 169 ARG B N 1
ATOM 3221 C CA . ARG B 1 169 ? -11.391 -22.781 -6.215 1 95.44 169 ARG B CA 1
ATOM 3222 C C . ARG B 1 169 ? -10.758 -23.891 -5.371 1 95.44 169 ARG B C 1
ATOM 3224 O O . ARG B 1 169 ? -11.461 -24.766 -4.863 1 95.44 169 ARG B O 1
ATOM 3231 N N . PRO B 1 170 ? -9.492 -23.797 -5.227 1 97.12 170 PRO B N 1
ATOM 3232 C CA . PRO B 1 170 ? -8.859 -24.781 -4.352 1 97.12 170 PRO B CA 1
ATOM 3233 C C . PRO B 1 170 ? -9.133 -24.516 -2.871 1 97.12 170 PRO B C 1
ATOM 3235 O O . PRO B 1 170 ? -9.516 -23.406 -2.496 1 97.12 170 PRO B O 1
ATOM 3238 N N . SER B 1 171 ? -9 -25.609 -2.111 1 96.06 171 SER B N 1
ATOM 3239 C CA . SER B 1 171 ? -9.008 -25.406 -0.667 1 96.06 171 SER B CA 1
ATOM 3240 C C . SER B 1 171 ? -7.633 -24.953 -0.167 1 96.06 171 SER B C 1
ATOM 3242 O O . SER B 1 171 ? -6.625 -25.141 -0.849 1 96.06 171 SER B O 1
ATOM 3244 N N . ARG B 1 172 ? -7.602 -24.344 1.004 1 97.19 172 ARG B N 1
ATOM 3245 C CA . ARG B 1 172 ? -6.32 -24 1.614 1 97.19 172 ARG B CA 1
ATOM 3246 C C . ARG B 1 172 ? -5.465 -25.25 1.814 1 97.19 172 ARG B C 1
ATOM 3248 O O . ARG B 1 172 ? -4.246 -25.203 1.611 1 97.19 172 ARG B O 1
ATOM 3255 N N . VAL B 1 173 ? -6.129 -26.344 2.156 1 97.44 173 VAL B N 1
ATOM 3256 C CA . VAL B 1 173 ? -5.441 -27.609 2.367 1 97.44 173 VAL B CA 1
ATOM 3257 C C . VAL B 1 173 ? -4.773 -28.062 1.068 1 97.44 173 VAL B C 1
ATOM 3259 O O . VAL B 1 173 ? -3.607 -28.469 1.066 1 97.44 173 VAL B O 1
ATOM 3262 N N . TRP B 1 174 ? -5.551 -27.938 0.062 1 98.25 174 TRP B N 1
ATOM 3263 C CA . TRP B 1 174 ? -5.031 -28.359 -1.235 1 98.25 174 TRP B CA 1
ATOM 3264 C C . TRP B 1 174 ? -3.807 -27.531 -1.621 1 98.25 174 TRP B C 1
ATOM 3266 O O . TRP B 1 174 ? -2.795 -28.078 -2.062 1 98.25 174 TRP B O 1
ATOM 3276 N N . VAL B 1 175 ? -3.836 -26.266 -1.466 1 98.69 175 VAL B N 1
ATOM 3277 C CA . VAL B 1 175 ? -2.732 -25.375 -1.831 1 98.69 175 VAL B CA 1
ATOM 3278 C C . VAL B 1 175 ? -1.496 -25.734 -1.009 1 98.69 175 VAL B C 1
ATOM 3280 O O . VAL B 1 175 ? -0.401 -25.891 -1.556 1 98.69 175 VAL B O 1
ATOM 3283 N N . MET B 1 176 ? -1.674 -25.906 0.274 1 98.5 176 MET B N 1
ATOM 3284 C CA . MET B 1 176 ? -0.567 -26.25 1.164 1 98.5 176 MET B CA 1
ATOM 3285 C C . MET B 1 176 ? 0.092 -27.562 0.736 1 98.5 176 MET B C 1
ATOM 3287 O O . MET B 1 176 ? 1.319 -27.641 0.661 1 98.5 176 MET B O 1
ATOM 3291 N N . ASN B 1 177 ? -0.731 -28.484 0.481 1 98.38 177 ASN B N 1
ATOM 3292 C CA . ASN B 1 177 ? -0.21 -29.797 0.119 1 98.38 177 ASN B CA 1
ATOM 3293 C C . ASN B 1 177 ? 0.588 -29.75 -1.181 1 98.38 177 ASN B C 1
ATOM 3295 O O . ASN B 1 177 ? 1.667 -30.328 -1.275 1 98.38 177 ASN B O 1
ATOM 3299 N N . ARG B 1 178 ? 0.057 -29.062 -2.162 1 98.62 178 ARG B N 1
ATOM 3300 C CA . ARG B 1 178 ? 0.75 -28.969 -3.441 1 98.62 178 ARG B CA 1
ATOM 3301 C C . ARG B 1 178 ? 2.074 -28.219 -3.291 1 98.62 178 ARG B C 1
ATOM 3303 O O . ARG B 1 178 ? 3.078 -28.609 -3.898 1 98.62 178 ARG B O 1
ATOM 3310 N N . LEU B 1 179 ? 2.076 -27.156 -2.508 1 98.81 179 LEU B N 1
ATOM 3311 C CA . LEU B 1 179 ? 3.316 -26.438 -2.266 1 98.81 179 LEU B CA 1
ATOM 3312 C C . LEU B 1 179 ? 4.336 -27.312 -1.556 1 98.81 179 LEU B C 1
ATOM 3314 O O . LEU B 1 179 ? 5.516 -27.312 -1.912 1 98.81 179 LEU B O 1
ATOM 3318 N N . ARG B 1 180 ? 3.898 -28.094 -0.603 1 98.44 180 ARG B N 1
ATOM 3319 C CA . ARG B 1 180 ? 4.781 -28.922 0.22 1 98.44 180 ARG B CA 1
ATOM 3320 C C . ARG B 1 180 ? 5.422 -30.031 -0.604 1 98.44 180 ARG B C 1
ATOM 3322 O O . ARG B 1 180 ? 6.48 -30.547 -0.239 1 98.44 180 ARG B O 1
ATOM 3329 N N . GLU B 1 181 ? 4.785 -30.375 -1.667 1 98.12 181 GLU B N 1
ATOM 3330 C CA . GLU B 1 181 ? 5.352 -31.391 -2.562 1 98.12 181 GLU B CA 1
ATOM 3331 C C . GLU B 1 181 ? 6.625 -30.875 -3.23 1 98.12 181 GLU B C 1
ATOM 3333 O O . GLU B 1 181 ? 7.473 -31.656 -3.654 1 98.12 181 GLU B O 1
ATOM 3338 N N . LYS B 1 182 ? 6.777 -29.578 -3.336 1 98 182 LYS B N 1
ATOM 3339 C CA . LYS B 1 182 ? 7.852 -29.031 -4.16 1 98 182 LYS B CA 1
ATOM 3340 C C . LYS B 1 182 ? 8.766 -28.125 -3.342 1 98 182 LYS B C 1
ATOM 3342 O O . LYS B 1 182 ? 9.914 -27.891 -3.723 1 98 182 LYS B O 1
ATOM 3347 N N . MET B 1 183 ? 8.273 -27.609 -2.258 1 98.56 183 MET B N 1
ATOM 3348 C CA . MET B 1 183 ? 9 -26.641 -1.442 1 98.56 183 MET B CA 1
ATOM 3349 C C . MET B 1 183 ? 9.164 -27.141 -0.014 1 98.56 183 MET B C 1
ATOM 3351 O O . MET B 1 183 ? 8.195 -27.578 0.616 1 98.56 183 MET B O 1
ATOM 3355 N N . PRO B 1 184 ? 10.344 -27.062 0.517 1 98.5 184 PRO B N 1
ATOM 3356 C CA . PRO B 1 184 ? 10.586 -27.656 1.83 1 98.5 184 PRO B CA 1
ATOM 3357 C C . PRO B 1 184 ? 9.891 -26.906 2.963 1 98.5 184 PRO B C 1
ATOM 3359 O O . PRO B 1 184 ? 9.586 -27.5 4.004 1 98.5 184 PRO B O 1
ATOM 3362 N N . HIS B 1 185 ? 9.703 -25.578 2.834 1 98.75 185 HIS B N 1
ATOM 3363 C CA . HIS B 1 185 ? 9.047 -24.781 3.863 1 98.75 185 HIS B CA 1
ATOM 3364 C C . HIS B 1 185 ? 7.844 -24.031 3.295 1 98.75 185 HIS B C 1
ATOM 3366 O O . HIS B 1 185 ? 7.977 -23.281 2.328 1 98.75 185 HIS B O 1
ATOM 3372 N N . VAL B 1 186 ? 6.699 -24.312 3.893 1 98.88 186 VAL B N 1
ATOM 3373 C CA . VAL B 1 186 ? 5.457 -23.703 3.418 1 98.88 186 VAL B CA 1
ATOM 3374 C C . VAL B 1 186 ? 4.719 -23.062 4.586 1 98.88 186 VAL B C 1
ATOM 3376 O O . VAL B 1 186 ? 4.625 -23.641 5.668 1 98.88 186 VAL B O 1
ATOM 3379 N N . TYR B 1 187 ? 4.262 -21.828 4.355 1 98.81 187 TYR B N 1
ATOM 3380 C CA . TYR B 1 187 ? 3.615 -21.031 5.391 1 98.81 187 TYR B CA 1
ATOM 3381 C C . TYR B 1 187 ? 2.316 -20.422 4.879 1 98.81 187 TYR B C 1
ATOM 3383 O O . TYR B 1 187 ? 2.115 -20.297 3.668 1 98.81 187 TYR B O 1
ATOM 3391 N N . VAL B 1 188 ? 1.452 -20.156 5.801 1 98.56 188 VAL B N 1
ATOM 3392 C CA . VAL B 1 188 ? 0.385 -19.172 5.621 1 98.56 188 VAL B CA 1
ATOM 3393 C C . VAL B 1 188 ? 0.648 -17.953 6.5 1 98.56 188 VAL B C 1
ATOM 3395 O O . VAL B 1 188 ? 1.382 -18.047 7.488 1 98.56 188 VAL B O 1
ATOM 3398 N N . THR B 1 189 ? 0.166 -16.844 6.086 1 98.5 189 THR B N 1
ATOM 3399 C CA . THR B 1 189 ? 0.4 -15.625 6.859 1 98.5 189 THR B CA 1
ATOM 3400 C C . THR B 1 189 ? -0.479 -15.602 8.109 1 98.5 189 THR B C 1
ATOM 3402 O O . THR B 1 189 ? -1.636 -16.031 8.062 1 98.5 189 THR B O 1
ATOM 3405 N N . ALA B 1 190 ? 0.079 -15.07 9.18 1 97.44 190 ALA B N 1
ATOM 3406 C CA . ALA B 1 190 ? -0.673 -14.93 10.422 1 97.44 190 ALA B CA 1
ATOM 3407 C C . ALA B 1 190 ? -1.736 -13.844 10.305 1 97.44 190 ALA B C 1
ATOM 3409 O O . ALA B 1 190 ? -2.719 -13.844 11.047 1 97.44 190 ALA B O 1
ATOM 3410 N N . THR B 1 191 ? -1.542 -12.961 9.391 1 96.81 191 THR B N 1
ATOM 3411 C CA . THR B 1 191 ? -2.449 -11.844 9.141 1 96.81 191 THR B CA 1
ATOM 3412 C C . THR B 1 191 ? -3.012 -11.914 7.727 1 96.81 191 THR B C 1
ATOM 3414 O O . THR B 1 191 ? -2.486 -12.633 6.875 1 96.81 191 THR B O 1
ATOM 3417 N N . GLN B 1 192 ? -4.117 -11.18 7.559 1 97.44 192 GLN B N 1
ATOM 3418 C CA . GLN B 1 192 ? -4.719 -11.023 6.234 1 97.44 192 GLN B CA 1
ATOM 3419 C C . GLN B 1 192 ? -4.793 -9.555 5.832 1 97.44 192 GLN B C 1
ATOM 3421 O O . GLN B 1 192 ? -4.871 -8.68 6.691 1 97.44 192 GLN B O 1
ATOM 3426 N N . PRO B 1 193 ? -4.684 -9.297 4.527 1 96.38 193 PRO B N 1
ATOM 3427 C CA . PRO B 1 193 ? -4.902 -7.922 4.062 1 96.38 193 PRO B CA 1
ATOM 3428 C C . PRO B 1 193 ? -6.207 -7.328 4.582 1 96.38 193 PRO B C 1
ATOM 3430 O O . PRO B 1 193 ? -7.176 -8.055 4.816 1 96.38 193 PRO B O 1
ATOM 3433 N N . ARG B 1 194 ? -6.266 -5.992 4.715 1 93.38 194 ARG B N 1
ATOM 3434 C CA . ARG B 1 194 ? -7.441 -5.277 5.207 1 93.38 194 ARG B CA 1
ATOM 3435 C C . ARG B 1 194 ? -8.461 -5.066 4.09 1 93.38 194 ARG B C 1
ATOM 3437 O O . ARG B 1 194 ? -8.727 -3.93 3.691 1 93.38 194 ARG B O 1
ATOM 3444 N N . HIS B 1 195 ? -9.07 -6.109 3.707 1 92.62 195 HIS B N 1
ATOM 3445 C CA . HIS B 1 195 ? -10.086 -6.141 2.662 1 92.62 195 HIS B CA 1
ATOM 3446 C C . HIS B 1 195 ? -11.078 -7.277 2.895 1 92.62 195 HIS B C 1
ATOM 3448 O O . HIS B 1 195 ? -10.703 -8.352 3.369 1 92.62 195 HIS B O 1
ATOM 3454 N N . ARG B 1 196 ? -12.25 -7.078 2.457 1 89.56 196 ARG B N 1
ATOM 3455 C CA . ARG B 1 196 ? -13.344 -7.996 2.783 1 89.56 196 ARG B CA 1
ATOM 3456 C C . ARG B 1 196 ? -13.148 -9.344 2.104 1 89.56 196 ARG B C 1
ATOM 3458 O O . ARG B 1 196 ? -13.664 -10.359 2.572 1 89.56 196 ARG B O 1
ATOM 3465 N N . GLN B 1 197 ? -12.398 -9.414 1.072 1 93.62 197 GLN B N 1
ATOM 3466 C CA . GLN B 1 197 ? -12.195 -10.672 0.356 1 93.62 197 GLN B CA 1
ATOM 3467 C C . GLN B 1 197 ? -11.164 -11.547 1.069 1 93.62 197 GLN B C 1
ATOM 3469 O O . GLN B 1 197 ? -10.922 -12.68 0.66 1 93.62 197 GLN B O 1
ATOM 3474 N N . PHE B 1 198 ? -10.594 -11.055 2.123 1 96.06 198 PHE B N 1
ATOM 3475 C CA . PHE B 1 198 ? -9.664 -11.812 2.943 1 96.06 198 PHE B CA 1
ATOM 3476 C C . PHE B 1 198 ? -10.266 -12.117 4.312 1 96.06 198 PHE B C 1
ATOM 3478 O O . PHE B 1 198 ? -10.117 -11.328 5.25 1 96.06 198 PHE B O 1
ATOM 3485 N N . PRO B 1 199 ? -10.898 -13.312 4.41 1 94.25 199 PRO B N 1
ATOM 3486 C CA . PRO B 1 199 ? -11.602 -13.625 5.652 1 94.25 199 PRO B CA 1
ATOM 3487 C C . PRO B 1 199 ? -10.656 -13.867 6.828 1 94.25 199 PRO B C 1
ATOM 3489 O O . PRO B 1 199 ? -9.516 -14.297 6.629 1 94.25 199 PRO B O 1
ATOM 3492 N N . LEU B 1 200 ? -11.234 -13.617 8.023 1 94.56 200 LEU B N 1
ATOM 3493 C CA . LEU B 1 200 ? -10.438 -13.797 9.234 1 94.56 200 LEU B CA 1
ATOM 3494 C C . LEU B 1 200 ? -10.836 -15.078 9.961 1 94.56 200 LEU B C 1
ATOM 3496 O O . LEU B 1 200 ? -10.086 -15.586 10.797 1 94.56 200 LEU B O 1
ATOM 3500 N N . ASP B 1 201 ? -12.047 -15.484 9.664 1 94.44 201 ASP B N 1
ATOM 3501 C CA . ASP B 1 201 ? -12.602 -16.656 10.336 1 94.44 201 ASP B CA 1
ATOM 3502 C C . ASP B 1 201 ? -12.898 -17.766 9.328 1 94.44 201 ASP B C 1
ATOM 3504 O O . ASP B 1 201 ? -13.82 -17.656 8.523 1 94.44 201 ASP B O 1
ATOM 3508 N N . TRP B 1 202 ? -12.148 -18.828 9.406 1 93.75 202 TRP B N 1
ATOM 3509 C CA . TRP B 1 202 ? -12.25 -19.938 8.461 1 93.75 202 TRP B CA 1
ATOM 3510 C C . TRP B 1 202 ? -13.172 -21.031 8.984 1 93.75 202 TRP B C 1
ATOM 3512 O O . TRP B 1 202 ? -13.359 -22.062 8.336 1 93.75 202 TRP B O 1
ATOM 3522 N N . ARG B 1 203 ? -13.766 -20.891 10.203 1 91.94 203 ARG B N 1
ATOM 3523 C CA . ARG B 1 203 ? -14.703 -21.844 10.789 1 91.94 203 ARG B CA 1
ATOM 3524 C C . ARG B 1 203 ? -16.109 -21.672 10.211 1 91.94 203 ARG B C 1
ATOM 3526 O O . ARG B 1 203 ? -16.953 -22.547 10.367 1 91.94 203 ARG B O 1
ATOM 3533 N N . ALA B 1 204 ? -16.234 -20.5 9.461 1 85.06 204 ALA B N 1
ATOM 3534 C CA . ALA B 1 204 ? -17.531 -20.219 8.852 1 85.06 204 ALA B CA 1
ATOM 3535 C C . ALA B 1 204 ? -17.797 -21.172 7.688 1 85.06 204 ALA B C 1
ATOM 3537 O O . ALA B 1 204 ? -16.891 -21.875 7.23 1 85.06 204 ALA B O 1
ATOM 3538 N N . ASN B 1 205 ? -19.016 -21.219 7.266 1 78.44 205 ASN B N 1
ATOM 3539 C CA . ASN B 1 205 ? -19.406 -22.125 6.195 1 78.44 205 ASN B CA 1
ATOM 3540 C C . ASN B 1 205 ? -19.016 -21.578 4.824 1 78.44 205 ASN B C 1
ATOM 3542 O O . ASN B 1 205 ? -19.031 -22.312 3.834 1 78.44 205 ASN B O 1
ATOM 3546 N N . GLY B 1 206 ? -18.75 -20.422 4.77 1 77.62 206 GLY B N 1
ATOM 3547 C CA . GLY B 1 206 ? -18.375 -19.781 3.516 1 77.62 206 GLY B CA 1
ATOM 3548 C C . GLY B 1 206 ? -18.125 -18.297 3.656 1 77.62 206 GLY B C 1
ATOM 3549 O O . GLY B 1 206 ? -18.219 -17.75 4.754 1 77.62 206 GLY B O 1
ATOM 3550 N N . PRO B 1 207 ? -17.625 -17.859 2.496 1 69.25 207 PRO B N 1
ATOM 3551 C CA . PRO B 1 207 ? -17.375 -16.406 2.539 1 69.25 207 PRO B CA 1
ATOM 3552 C C . PRO B 1 207 ? -18.641 -15.609 2.812 1 69.25 207 PRO B C 1
ATOM 3554 O O . PRO B 1 207 ? -19.75 -16.125 2.639 1 69.25 207 PRO B O 1
ATOM 3557 N N . ILE B 1 208 ? -18.391 -14.492 3.402 1 61.31 208 ILE B N 1
ATOM 3558 C CA . ILE B 1 208 ? -19.516 -13.586 3.598 1 61.31 208 ILE B CA 1
ATOM 3559 C C . ILE B 1 208 ? -20.203 -13.32 2.26 1 61.31 208 ILE B C 1
ATOM 3561 O O . ILE B 1 208 ? -19.531 -13.07 1.252 1 61.31 208 ILE B O 1
ATOM 3565 N N . ALA B 1 209 ? -21.469 -13.539 2.285 1 55.25 209 ALA B N 1
ATOM 3566 C CA . ALA B 1 209 ? -22.359 -13.531 1.128 1 55.25 209 ALA B CA 1
ATOM 3567 C C . ALA B 1 209 ? -22.031 -12.383 0.18 1 55.25 209 ALA B C 1
ATOM 3569 O O . ALA B 1 209 ? -22.078 -12.547 -1.042 1 55.25 209 ALA B O 1
ATOM 3570 N N . SER B 1 210 ? -21.641 -11.273 0.741 1 54.69 210 SER B N 1
ATOM 3571 C CA . SER B 1 210 ? -21.5 -10.078 -0.089 1 54.69 210 SER B CA 1
ATOM 3572 C C . SER B 1 210 ? -20.219 -10.125 -0.916 1 54.69 210 SER B C 1
ATOM 3574 O O . SER B 1 210 ? -20.109 -9.438 -1.931 1 54.69 210 SER B O 1
ATOM 3576 N N . THR B 1 211 ? -19.266 -10.906 -0.621 1 63.22 211 THR B N 1
ATOM 3577 C CA . THR B 1 211 ? -18.016 -10.867 -1.367 1 63.22 211 THR B CA 1
ATOM 3578 C C . THR B 1 211 ? -17.969 -11.977 -2.414 1 63.22 211 THR B C 1
ATOM 3580 O O . THR B 1 211 ? -17.531 -11.758 -3.543 1 63.22 211 THR B O 1
ATOM 3583 N N . GLY B 1 212 ? -18.531 -12.953 -2.15 1 77.25 212 GLY B N 1
ATOM 3584 C CA . GLY B 1 212 ? -18.562 -14.156 -2.973 1 77.25 212 GLY B CA 1
ATOM 3585 C C . GLY B 1 212 ? -17.203 -14.828 -3.105 1 77.25 212 GLY B C 1
ATOM 3586 O O . GLY B 1 212 ? -17.125 -15.969 -3.559 1 77.25 212 GLY B O 1
ATOM 3587 N N . LEU B 1 213 ? -16.109 -14.094 -2.799 1 89.38 213 LEU B N 1
ATOM 3588 C CA . LEU B 1 213 ? -14.781 -14.68 -2.895 1 89.38 213 LEU B CA 1
ATOM 3589 C C . LEU B 1 213 ? -14.078 -14.648 -1.542 1 89.38 213 LEU B C 1
ATOM 3591 O O . LEU B 1 213 ? -14.328 -13.75 -0.73 1 89.38 213 LEU B O 1
ATOM 3595 N N . ALA B 1 214 ? -13.289 -15.688 -1.277 1 94.69 214 ALA B N 1
ATOM 3596 C CA . ALA B 1 214 ? -12.367 -15.75 -0.144 1 94.69 214 ALA B CA 1
ATOM 3597 C C . ALA B 1 214 ? -10.93 -15.969 -0.612 1 94.69 214 ALA B C 1
ATOM 3599 O O . ALA B 1 214 ? -10.672 -16.844 -1.438 1 94.69 214 ALA B O 1
ATOM 3600 N N . ARG B 1 215 ? -10.094 -15.117 -0.048 1 97.31 215 ARG B N 1
ATOM 3601 C CA . ARG B 1 215 ? -8.703 -15.188 -0.49 1 97.31 215 ARG B CA 1
ATOM 3602 C C . ARG B 1 215 ? -7.777 -15.523 0.67 1 97.31 215 ARG B C 1
ATOM 3604 O O . ARG B 1 215 ? -8.078 -15.211 1.824 1 97.31 215 ARG B O 1
ATOM 3611 N N . ALA B 1 216 ? -6.707 -16.156 0.338 1 97.88 216 ALA B N 1
ATOM 3612 C CA . ALA B 1 216 ? -5.66 -16.484 1.305 1 97.88 216 ALA B CA 1
ATOM 3613 C C . ALA B 1 216 ? -4.273 -16.281 0.698 1 97.88 216 ALA B C 1
ATOM 3615 O O . ALA B 1 216 ? -4.105 -16.359 -0.522 1 97.88 216 AL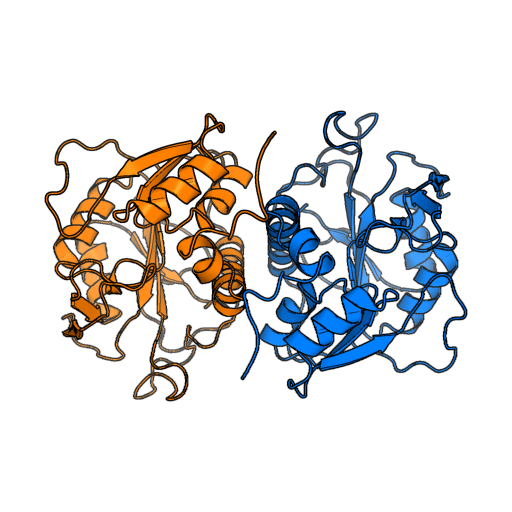A B O 1
ATOM 3616 N N . VAL B 1 217 ? -3.33 -16.016 1.553 1 98.81 217 VAL B N 1
ATOM 3617 C CA . VAL B 1 217 ? -1.949 -15.773 1.149 1 98.81 217 VAL B CA 1
ATOM 3618 C C . VAL B 1 217 ? -1.057 -16.906 1.658 1 98.81 217 VAL B C 1
ATOM 3620 O O . VAL B 1 217 ? -1.15 -17.297 2.822 1 98.81 217 VAL B O 1
ATOM 3623 N N . PHE B 1 218 ? -0.217 -17.438 0.82 1 98.88 218 PHE B N 1
ATOM 3624 C CA . PHE B 1 218 ? 0.73 -18.5 1.122 1 98.88 218 PHE B CA 1
ATOM 3625 C C . PHE B 1 218 ? 2.156 -18.078 0.801 1 98.88 218 PHE B C 1
ATOM 3627 O O . PHE B 1 218 ? 2.381 -17.328 -0.149 1 98.88 218 PHE B O 1
ATOM 3634 N N . VAL B 1 219 ? 3.098 -18.547 1.574 1 98.94 219 VAL B N 1
ATOM 3635 C CA . VAL B 1 219 ? 4.523 -18.312 1.363 1 98.94 219 VAL B CA 1
ATOM 3636 C C . VAL B 1 219 ? 5.262 -19.656 1.389 1 98.94 219 VAL B C 1
ATOM 3638 O O . VAL B 1 219 ? 5.098 -20.453 2.32 1 98.94 219 VAL B O 1
ATOM 3641 N N . ALA B 1 220 ? 5.965 -19.922 0.374 1 98.88 220 ALA B N 1
ATOM 3642 C CA . ALA B 1 220 ? 6.848 -21.078 0.345 1 98.88 220 ALA B CA 1
ATOM 3643 C C . ALA B 1 220 ? 8.305 -20.656 0.169 1 98.88 220 ALA B C 1
ATOM 3645 O O . ALA B 1 220 ? 8.594 -19.688 -0.533 1 98.88 220 ALA B O 1
ATOM 3646 N N . SER B 1 221 ? 9.203 -21.344 0.81 1 98.81 221 SER B N 1
ATOM 3647 C CA . SER B 1 221 ? 10.609 -20.953 0.782 1 98.81 221 SER B CA 1
ATOM 3648 C C . SER B 1 221 ? 11.531 -22.156 0.783 1 98.81 221 SER B C 1
ATOM 3650 O O . SER B 1 221 ? 11.133 -23.25 1.188 1 98.81 221 SER B O 1
ATOM 3652 N N . ARG B 1 222 ? 12.766 -21.984 0.196 1 98.31 222 ARG B N 1
ATOM 3653 C CA . ARG B 1 222 ? 13.773 -23.047 0.197 1 98.31 222 ARG B CA 1
ATOM 3654 C C . ARG B 1 222 ? 14.492 -23.109 1.542 1 98.31 222 ARG B C 1
ATOM 3656 O O . ARG B 1 222 ? 14.867 -24.188 1.996 1 98.31 222 ARG B O 1
ATOM 3663 N N . ALA B 1 223 ? 14.656 -22 2.16 1 98 223 ALA B N 1
ATOM 3664 C CA . ALA B 1 223 ? 15.211 -21.906 3.51 1 98 223 ALA B CA 1
ATOM 3665 C C . ALA B 1 223 ? 14.133 -21.562 4.527 1 98 223 ALA B C 1
ATOM 3667 O O . ALA B 1 223 ? 13.148 -20.891 4.191 1 98 223 ALA B O 1
ATOM 3668 N N . PRO B 1 224 ? 14.312 -22.031 5.719 1 98.06 224 PRO B N 1
ATOM 3669 C CA . PRO B 1 224 ? 13.297 -21.703 6.723 1 98.06 224 PRO B CA 1
ATOM 3670 C C . PRO B 1 224 ? 13.203 -20.203 7 1 98.06 224 PRO B C 1
ATOM 3672 O O . PRO B 1 224 ? 14.219 -19.516 7.027 1 98.06 224 PRO B O 1
ATOM 3675 N N . LEU B 1 225 ? 12 -19.781 7.145 1 97.75 225 LEU B N 1
ATOM 3676 C CA . LEU B 1 225 ? 11.742 -18.391 7.508 1 97.75 225 LEU B CA 1
ATOM 3677 C C . LEU B 1 225 ? 11.297 -18.297 8.961 1 97.75 225 LEU B C 1
ATOM 3679 O O . LEU B 1 225 ? 10.328 -18.938 9.367 1 97.75 225 LEU B O 1
ATOM 3683 N N . ASN B 1 226 ? 12.031 -17.609 9.781 1 96.31 226 ASN B N 1
ATOM 3684 C CA . ASN B 1 226 ? 11.664 -17.375 11.172 1 96.31 226 ASN B CA 1
ATOM 3685 C C . ASN B 1 226 ? 11.031 -16 11.367 1 96.31 226 ASN B C 1
ATOM 3687 O O . ASN B 1 226 ? 11.656 -15.102 11.938 1 96.31 226 ASN B O 1
ATOM 3691 N N . LEU B 1 227 ? 9.859 -15.875 10.953 1 96.81 227 LEU B N 1
ATOM 3692 C CA . LEU B 1 227 ? 9.109 -14.625 11.023 1 96.81 227 LEU B CA 1
ATOM 3693 C C . LEU B 1 227 ? 7.816 -14.805 11.812 1 96.81 227 LEU B C 1
ATOM 3695 O O . LEU B 1 227 ? 7.086 -15.773 11.602 1 96.81 227 LEU B O 1
ATOM 3699 N N . PRO B 1 228 ? 7.5 -13.883 12.703 1 95.5 228 PRO B N 1
ATOM 3700 C CA . PRO B 1 228 ? 6.27 -14 13.492 1 95.5 228 PRO B CA 1
ATOM 3701 C C . PRO B 1 228 ? 5.008 -13.852 12.641 1 95.5 228 PRO B C 1
ATOM 3703 O O . PRO B 1 228 ? 3.91 -14.188 13.094 1 95.5 228 PRO B O 1
ATOM 3706 N N . THR B 1 229 ? 5.184 -13.43 11.453 1 96.94 229 THR B N 1
ATOM 3707 C CA . THR B 1 229 ? 4.043 -13.164 10.586 1 96.94 229 THR B CA 1
ATOM 3708 C C . THR B 1 229 ? 3.656 -14.414 9.797 1 96.94 229 THR B C 1
ATOM 3710 O O . THR B 1 229 ? 2.664 -14.414 9.07 1 96.94 229 THR B O 1
ATOM 3713 N N . LEU B 1 230 ? 4.406 -15.492 9.938 1 98.19 230 LEU B N 1
ATOM 3714 C CA . LEU B 1 230 ? 4.168 -16.719 9.188 1 98.19 230 LEU B CA 1
ATOM 3715 C C . LEU B 1 230 ? 3.885 -17.891 10.125 1 98.19 230 LEU B C 1
ATOM 3717 O O . LEU B 1 230 ? 4.48 -17.969 11.203 1 98.19 230 LEU B O 1
ATOM 3721 N N . VAL B 1 231 ? 2.982 -18.703 9.695 1 98.12 231 VAL B N 1
ATOM 3722 C CA . VAL B 1 231 ? 2.676 -19.906 10.453 1 98.12 231 VAL B CA 1
ATOM 3723 C C . VAL B 1 231 ? 2.688 -21.125 9.531 1 98.12 231 VAL B C 1
ATOM 3725 O O . VAL B 1 231 ? 2.285 -21.031 8.367 1 98.12 231 VAL B O 1
ATOM 3728 N N . GLU B 1 232 ? 3.072 -22.25 10 1 97.38 232 GLU B N 1
ATOM 3729 C CA . GLU B 1 232 ? 3.25 -23.453 9.188 1 97.38 232 GLU B CA 1
ATOM 3730 C C . GLU B 1 232 ? 1.947 -24.234 9.078 1 97.38 232 GLU B C 1
ATOM 3732 O O . GLU B 1 232 ? 1.74 -24.969 8.109 1 97.38 232 GLU B O 1
ATOM 3737 N N . GLU B 1 233 ? 1.085 -24.062 10.047 1 96.88 233 GLU B N 1
ATOM 3738 C CA . GLU B 1 233 ? -0.209 -24.734 10.031 1 96.88 233 GLU B CA 1
ATOM 3739 C C . GLU B 1 233 ? -1.328 -23.781 9.633 1 96.88 233 GLU B C 1
ATOM 3741 O O . GLU B 1 233 ? -1.259 -22.578 9.922 1 96.88 233 GLU B O 1
ATOM 3746 N N . LEU B 1 234 ? -2.305 -24.344 9.031 1 96.94 234 LEU B N 1
ATOM 3747 C CA . LEU B 1 234 ? -3.438 -23.516 8.625 1 96.94 234 LEU B CA 1
ATOM 3748 C C . LEU B 1 234 ? -4.18 -22.984 9.844 1 96.94 234 LEU B C 1
ATOM 3750 O O . LEU B 1 234 ? -4.77 -23.75 10.609 1 96.94 234 LEU B O 1
ATOM 3754 N N . PRO B 1 235 ? -4.203 -21.688 10.008 1 96.31 235 PRO B N 1
ATOM 3755 C CA . PRO B 1 235 ? -4.969 -21.141 11.133 1 96.31 235 PRO B CA 1
ATOM 3756 C C . PRO B 1 235 ? -6.469 -21.078 10.844 1 96.31 235 PRO B C 1
ATOM 3758 O O . PRO B 1 235 ? -6.871 -20.844 9.695 1 96.31 235 PRO B O 1
ATOM 3761 N N . MET B 1 236 ? -7.246 -21.203 11.906 1 95.06 236 MET B N 1
ATOM 3762 C CA . MET B 1 236 ? -8.695 -21.094 11.758 1 95.06 236 MET B CA 1
ATOM 3763 C C . MET B 1 236 ? -9.141 -19.641 11.938 1 95.06 236 MET B C 1
ATOM 3765 O O . MET B 1 236 ? -10.273 -19.281 11.586 1 95.06 236 MET B O 1
ATOM 3769 N N . VAL B 1 237 ? -8.273 -18.906 12.578 1 95.44 237 VAL B N 1
ATOM 3770 C CA . VAL B 1 237 ? -8.523 -17.484 12.773 1 95.44 237 VAL B CA 1
ATOM 3771 C C . VAL B 1 237 ? -7.254 -16.688 12.484 1 95.44 237 VAL B C 1
ATOM 3773 O O . VAL B 1 237 ? -6.16 -17.078 12.875 1 95.44 237 VAL B O 1
ATOM 3776 N N . GLN B 1 238 ? -7.426 -15.602 11.766 1 95.94 238 GLN B N 1
ATOM 3777 C CA . GLN B 1 238 ? -6.332 -14.68 11.453 1 95.94 238 GLN B CA 1
ATOM 3778 C C . GLN B 1 238 ? -6.695 -13.25 11.836 1 95.94 238 GLN B C 1
ATOM 3780 O O . GLN B 1 238 ? -7.832 -12.969 12.227 1 95.94 238 GLN B O 1
ATOM 3785 N N . ARG B 1 239 ? -5.703 -12.391 11.883 1 94.06 239 ARG B N 1
ATOM 3786 C CA . ARG B 1 239 ? -5.914 -10.984 12.203 1 94.06 239 ARG B CA 1
ATOM 3787 C C . ARG B 1 239 ? -5.555 -10.094 11.023 1 94.06 239 ARG B C 1
ATOM 3789 O O . ARG B 1 239 ? -4.984 -10.562 10.039 1 94.06 239 ARG B O 1
ATOM 3796 N N . ARG B 1 240 ? -6.055 -8.93 11.141 1 94 240 ARG B N 1
ATOM 3797 C CA . ARG B 1 240 ? -5.648 -7.957 10.133 1 94 240 ARG B CA 1
ATOM 3798 C C . ARG B 1 240 ? -4.227 -7.465 10.383 1 94 240 ARG B C 1
ATOM 3800 O O . ARG B 1 240 ? -3.779 -7.406 11.531 1 94 240 ARG B O 1
ATOM 3807 N N . CYS B 1 241 ? -3.545 -7.258 9.312 1 89.19 241 CYS B N 1
ATOM 3808 C CA . CYS B 1 241 ? -2.211 -6.676 9.422 1 89.19 241 CYS B CA 1
ATOM 3809 C C . CYS B 1 241 ? -2.283 -5.223 9.875 1 89.19 241 CYS B C 1
ATOM 3811 O O . CYS B 1 241 ? -3.305 -4.562 9.688 1 89.19 241 CYS B O 1
#

pLDDT: mean 91.28, std 12.66, range [19.77, 98.94]

Nearest PDB structures (foldseek):
  9fd3-assembly1_A  TM=6.189E-01  e=1.483E-09  Kitasatospora cystarginea
  8ys9-assembly2_B  TM=6.874E-01  e=1.273E-08  Rubellimicrobium thermophilum DSM 16684
  5kn4-assembly1_B  TM=6.774E-01  e=7.323E-09  Thalictrum flavum subsp. glaucum
  9fcq-assembly1_A  TM=6.206E-01  e=1.197E-08  Kitasatospora cystarginea
  9fcl-assembly1_A  TM=6.221E-01  e=1.730E-08  Kitasatospora cystarginea

Sequence (482 aa):
MRLPGMLRPTAERHFHSIFYLRHNARRQEHLATLGLDLGNKSVLEVGAGIGDHTQFFLDRGCKVLCTEPRGENLDVIRQRFGSNPNVTVDHLDLDGDLPAEAHQYDVVYCYGVLYHLSRPAEALAWMCDRAVDLLLLETCVSYSGEDEPFLVSERASSPSQAITGTGCRPSRVWVMNRLREKMPHVYVTATQPRHRQFPLDWRANGPIASTGLARAVFVASRAPLNLPTLVEELPMVQRRCMRLPGMLRPTAERHFHSIFYLRHNARRQEHLATLGLDLGNKSVLEVGAGIGDHTQFFLDRGCKVLCTEPRGENLDVIRQRFGSNPNVTVDHLDLDGDLPAEAHQYDVVYCYGVLYHLSRPAEALAWMCDRAVDLLLLETCVSYSGEDEPFLVSERASSPSQAITGTGCRPSRVWVMNRLREKMPHVYVTATQPRHRQFPLDWRANGPIASTGLARAVFVASRAPLNLPTLVEELPMVQRRC

Solvent-accessible surface area (backbone atoms only — not comparable to full-atom values): 25769 Å² total; per-residue (Å²): 128,87,76,78,85,75,72,68,53,70,56,53,53,57,57,64,29,70,67,44,45,51,52,50,49,28,48,51,34,38,57,68,58,47,73,70,92,64,60,62,32,40,32,37,32,47,53,35,55,59,36,73,65,53,52,62,40,47,55,35,59,21,34,34,42,38,20,25,65,51,66,70,28,46,53,47,30,44,71,75,36,63,86,39,89,46,48,44,79,46,80,45,47,71,73,51,88,69,74,83,87,59,79,70,21,43,28,26,38,32,59,72,37,57,28,34,28,72,45,45,68,61,38,49,51,54,48,48,75,26,29,64,39,29,38,42,36,27,30,46,38,38,72,50,80,46,77,51,64,44,77,39,83,42,58,39,84,42,87,86,44,10,75,82,22,34,15,29,32,31,8,61,52,27,52,51,53,59,48,48,75,71,26,86,30,52,30,32,50,45,44,31,39,59,46,85,43,31,62,43,60,62,82,49,90,53,58,61,79,87,60,72,45,28,37,50,52,39,41,31,20,64,57,86,77,94,42,91,39,50,33,72,62,88,69,55,63,46,41,69,105,132,88,79,76,89,74,71,67,54,70,54,53,52,58,56,63,28,70,67,44,46,51,52,50,48,29,49,51,34,36,59,67,59,47,74,70,91,64,60,63,32,40,32,37,32,48,52,34,56,61,37,75,67,52,50,62,40,47,54,36,59,20,37,34,41,38,20,25,64,50,66,70,28,46,53,46,29,43,71,75,37,62,84,40,89,46,49,44,80,47,81,44,48,72,73,54,87,68,75,83,89,60,79,70,19,42,28,28,40,32,60,71,36,56,28,34,27,73,44,45,68,60,36,50,52,53,48,47,76,26,30,64,39,29,37,43,37,27,29,47,37,39,71,50,81,46,77,52,63,44,76,40,84,41,57,40,84,42,87,85,44,10,76,82,22,32,14,30,32,30,8,61,52,28,52,51,52,60,46,51,74,70,27,86,29,51,29,32,50,44,43,30,39,60,46,82,42,32,64,42,59,62,82,50,89,51,57,60,78,88,60,73,43,29,38,51,52,38,41,31,20,63,57,86,78,92,41,91,41,48,32,72,61,89,69,56,62,44,41,69,105

Radius of gyration: 23.19 Å; Cα contacts (8 Å, |Δi|>4): 996; chains: 2; bounding box: 54×63×60 Å

Organism: Mycobacterium tuberculosis (strain ATCC 25177 / H37Ra) (NCBI:txid419947)

Foldseek 3Di:
DPDDDPPPQPLVVVCPPPVNVVVVVLVLVLVVPQPDDLAQWEEEEEACRLPPCVVSSVVRNYQYEYEHADPSSQVNNCVVCVPPPSYHYDYDDLQDDDDPDDAAICEYEEALPLQQHPCNLSSLLSSLVRHPWKYKYKYWAWLDPDLDKAKDADDLPDSRHRVVRIGIHHHPNNSLVSLVVRFVAKWWFLADGPDQQADFASVDNGRDPVPRTHMTIMMGTNDDDDTPGIDRDDDRGHHHD/DPDDPPPPQPLVVVCPPPVNVVVVVLVLVLVVPQPDDLAQWEEEEEACRLPPCVVSSVVRNYQYEAEHADPSSQVNNCVVCVPPPSYHYDYDDLQDDDDPDDAAICEYEEALPLQQHPCNLSSLLSSLVRHPWKYKYKYWAWLDPDLDKAKDADDLPDSRHRVVRIGIHHHPNNSLVSLVVRFVAKWWFLADGPDQQADFASVDNGRDPVPRTHMTIMMGTNDDDDTPGIDRDDDRGHHHD

Secondary structure (DSSP, 8-state):
---S-----HHHHHHTSHHHHHHHHHHHHHHHHT----TT-EEEEES-TTTTTHHHHHTTT-EEEEEES-HHHHHHHHHHHTT-TTEEEEE--TTS---SS---EEEEEEES-GGG-S-HHHHHHHHHHHEEEEEEEEEE-BS--SS-PEEEE--TTSTTS-TTSEEEE-BHHHHHHHHHTT-SEEEEESEE-SSTTS-SBTTSSSS-TTT---EEEEEEESS----TTEESSPPSB-EE-/---S-----HHHHHHTSHHHHHHHHHHHHHHHHT----TT-EEEEES-TTTTTHHHHHTTT-EEEEEES-HHHHHHHHHHHTT-TTEEEEE--TTS---SS---EEEEEEES-GGG-S-HHHHHHHHHHHEEEEEEEEEE-BS--SS-PEEEE--TTSTTS-SSSEEEE-BHHHHHHHHHTT-SEEEEESEE-SSTTS-SBTTSSSS-TTT---EEEEEEESS----TTEESSPPSB-EE-

InterPro domains:
  IPR013217 Methyltransferase type 12 [PF08242] (44-125)
  IPR029063 S-adenosyl-L-methionine-dependent methyltransferase superfamily [G3DSA:3.40.50.150] (8-196)
  IPR029063 S-adenosyl-L-methionine-dependent methyltransferase superfamily [SSF53335] (14-154)